Protein AF-0000000077098636 (afdb_homodimer)

pLDDT: mean 86.01, std 13.79, range [33.0, 98.62]

Structure (mmCIF, N/CA/C/O backbone):
data_AF-0000000077098636-model_v1
#
loop_
_entity.id
_entity.type
_entity.pdbx_description
1 polymer 'Putative sugar-binding domain protein'
#
loop_
_atom_site.group_PDB
_atom_site.id
_atom_site.type_symbol
_atom_site.label_atom_id
_atom_site.label_alt_id
_atom_site.label_comp_id
_atom_site.label_asym_id
_atom_site.label_entity_id
_atom_site.label_seq_id
_atom_site.pdbx_PDB_ins_code
_atom_site.Cartn_x
_atom_site.Cartn_y
_atom_site.Cartn_z
_atom_site.occupancy
_atom_site.B_iso_or_equiv
_atom_site.auth_seq_id
_atom_site.auth_comp_id
_atom_site.auth_asym_id
_atom_site.auth_atom_id
_atom_site.pdbx_PDB_model_num
ATOM 1 N N . MET A 1 1 ? -53.781 -32.562 -0.027 1 33 1 MET A N 1
ATOM 2 C CA . MET A 1 1 ? -52.469 -32.781 -0.666 1 33 1 MET A CA 1
ATOM 3 C C . MET A 1 1 ? -51.875 -31.484 -1.127 1 33 1 MET A C 1
ATOM 5 O O . MET A 1 1 ? -50.625 -31.359 -1.215 1 33 1 MET A O 1
ATOM 9 N N . ARG A 1 2 ? -52.625 -30.547 -1.492 1 49.47 2 ARG A N 1
ATOM 10 C CA . ARG A 1 2 ? -52.188 -29.25 -1.996 1 49.47 2 ARG A CA 1
ATOM 11 C C . ARG A 1 2 ? -51.562 -28.406 -0.888 1 49.47 2 ARG A C 1
ATOM 13 O O . ARG A 1 2 ? -50.562 -27.734 -1.111 1 49.47 2 ARG A O 1
ATOM 20 N N . LYS A 1 3 ? -52.094 -28.328 0.234 1 55.88 3 LYS A N 1
ATOM 21 C CA . LYS A 1 3 ? -51.719 -27.516 1.377 1 55.88 3 LYS A CA 1
ATOM 22 C C . LYS A 1 3 ? -50.344 -27.922 1.917 1 55.88 3 LYS A C 1
ATOM 24 O O . LYS A 1 3 ? -49.594 -27.094 2.451 1 55.88 3 LYS A O 1
ATOM 29 N N . ILE A 1 4 ? -50.062 -29.047 1.799 1 52.84 4 ILE A N 1
ATOM 30 C CA . ILE A 1 4 ? -48.781 -29.578 2.322 1 52.84 4 ILE A CA 1
ATOM 31 C C . ILE A 1 4 ? -47.625 -29.141 1.418 1 52.84 4 ILE A C 1
ATOM 33 O O . ILE A 1 4 ? -46.562 -28.766 1.901 1 52.84 4 ILE A O 1
ATOM 37 N N . ILE A 1 5 ? -47.844 -29.016 0.074 1 58.84 5 ILE A N 1
ATOM 38 C CA . ILE A 1 5 ? -46.812 -28.688 -0.911 1 58.84 5 ILE A CA 1
ATOM 39 C C . ILE A 1 5 ? -46.531 -27.188 -0.883 1 58.84 5 ILE A C 1
ATOM 41 O O . ILE A 1 5 ? -45.5 -26.734 -1.38 1 58.84 5 ILE A O 1
ATOM 45 N N . ASP A 1 6 ? -47.406 -26.422 -0.145 1 64.5 6 ASP A N 1
ATOM 46 C CA . ASP A 1 6 ? -47.281 -24.969 -0.106 1 64.5 6 ASP A CA 1
ATOM 47 C C . ASP A 1 6 ? -46.75 -24.5 1.246 1 64.5 6 ASP A C 1
ATOM 49 O O . ASP A 1 6 ? -46.625 -23.297 1.486 1 64.5 6 ASP A O 1
ATOM 53 N N . ASP A 1 7 ? -46.531 -25.438 2.061 1 67.94 7 ASP A N 1
ATOM 54 C CA . ASP A 1 7 ? -45.938 -25.094 3.361 1 67.94 7 ASP A CA 1
ATOM 55 C C . ASP A 1 7 ? -44.469 -24.812 3.244 1 67.94 7 ASP A C 1
ATOM 57 O O . ASP A 1 7 ? -43.656 -25.703 2.951 1 67.94 7 ASP A O 1
ATOM 61 N N . GLU A 1 8 ? -44.094 -23.578 3.523 1 72.5 8 GLU A N 1
ATOM 62 C CA . GLU A 1 8 ? -42.75 -23.109 3.336 1 72.5 8 GLU A CA 1
ATOM 63 C C . GLU A 1 8 ? -41.75 -23.891 4.215 1 72.5 8 GLU A C 1
ATOM 65 O O . GLU A 1 8 ? -40.625 -24.172 3.797 1 72.5 8 GLU A O 1
ATOM 70 N N . ARG A 1 9 ? -42.219 -24.281 5.344 1 74 9 ARG A N 1
ATOM 71 C CA . ARG A 1 9 ? -41.375 -25.047 6.25 1 74 9 ARG A CA 1
ATOM 72 C C . ARG A 1 9 ? -41.094 -26.438 5.695 1 74 9 ARG A C 1
ATOM 74 O O . ARG A 1 9 ? -39.969 -26.938 5.777 1 74 9 ARG A O 1
ATOM 81 N N . LEU A 1 10 ? -42.125 -27.078 5.184 1 77.75 10 LEU A N 1
ATOM 82 C CA . LEU A 1 10 ? -41.969 -28.406 4.629 1 77.75 10 LEU A CA 1
ATOM 83 C C . LEU A 1 10 ? -41.125 -28.375 3.35 1 77.75 10 LEU A C 1
ATOM 85 O O . LEU A 1 10 ? -40.312 -29.266 3.117 1 77.75 10 LEU A O 1
ATOM 89 N N . ILE A 1 11 ? -41.312 -27.344 2.582 1 79.44 11 ILE A N 1
ATOM 90 C CA . ILE A 1 11 ? -40.5 -27.141 1.38 1 79.44 11 ILE A CA 1
ATOM 91 C C . ILE A 1 11 ? -39.031 -26.984 1.76 1 79.44 11 ILE A C 1
ATOM 93 O O . ILE A 1 11 ? -38.156 -27.578 1.129 1 79.44 11 ILE A O 1
ATOM 97 N N . TYR A 1 12 ? -38.812 -26.297 2.783 1 76.38 12 TYR A N 1
ATOM 98 C CA . TYR A 1 12 ? -37.438 -26.125 3.266 1 76.38 12 TYR A CA 1
ATOM 99 C C . TYR A 1 12 ? -36.844 -27.453 3.734 1 76.38 12 TYR A C 1
ATOM 101 O O . TYR A 1 12 ? -35.688 -27.766 3.438 1 76.38 12 TYR A O 1
ATOM 109 N N . GLN A 1 13 ? -37.625 -28.156 4.426 1 77.94 13 GLN A N 1
ATOM 110 C CA . GLN A 1 13 ? -37.156 -29.453 4.926 1 77.94 13 GLN A CA 1
ATOM 111 C C . GLN A 1 13 ? -36.875 -30.422 3.777 1 77.94 13 GLN A C 1
ATOM 113 O O . GLN A 1 13 ? -35.844 -31.094 3.779 1 77.94 13 GLN A O 1
ATOM 118 N N . CYS A 1 14 ? -37.719 -30.469 2.838 1 78.38 14 CYS A N 1
ATOM 119 C CA . CYS A 1 14 ? -37.531 -31.297 1.651 1 78.38 14 CYS A CA 1
ATOM 120 C C . CYS A 1 14 ? -36.25 -30.875 0.904 1 78.38 14 CYS A C 1
ATOM 122 O O . CYS A 1 14 ? -35.469 -31.734 0.522 1 78.38 14 CYS A O 1
ATOM 124 N N . CYS A 1 15 ? -36.125 -29.578 0.765 1 76.12 15 CYS A N 1
ATOM 125 C CA . CYS A 1 15 ? -34.969 -29.047 0.064 1 76.12 15 CYS A CA 1
ATOM 126 C C . CYS A 1 15 ? -33.688 -29.328 0.849 1 76.12 15 CYS A C 1
ATOM 128 O O . CYS A 1 15 ? -32.656 -29.703 0.271 1 76.12 15 CYS A O 1
ATOM 130 N N . SER A 1 16 ? -33.75 -29.25 2.084 1 74.31 16 SER A N 1
ATOM 131 C CA . SER A 1 16 ? -32.594 -29.547 2.945 1 74.31 16 SER A CA 1
ATOM 132 C C . SER A 1 16 ? -32.219 -31.016 2.881 1 74.31 16 SER A C 1
ATOM 134 O O . SER A 1 16 ? -31.062 -31.359 2.727 1 74.31 16 SER A O 1
ATOM 136 N N . LEU A 1 17 ? -33.156 -31.891 2.879 1 77.06 17 LEU A N 1
ATOM 137 C CA . LEU A 1 17 ? -32.938 -33.344 2.822 1 77.06 17 LEU A CA 1
ATOM 138 C C . LEU A 1 17 ? -32.375 -33.75 1.459 1 77.06 17 LEU A C 1
ATOM 140 O O . LEU A 1 17 ? -31.453 -34.562 1.372 1 77.06 17 LEU A O 1
ATOM 144 N N . TYR A 1 18 ? -32.906 -33.094 0.456 1 76 18 TYR A N 1
ATOM 145 C CA . TYR A 1 18 ? -32.469 -33.438 -0.907 1 76 18 TYR A CA 1
ATOM 146 C C . TYR A 1 18 ? -31.109 -32.844 -1.212 1 76 18 TYR A C 1
ATOM 148 O O . TYR A 1 18 ? -30.203 -33.531 -1.665 1 76 18 TYR A O 1
ATOM 156 N N . TYR A 1 19 ? -31 -31.562 -0.821 1 69.44 19 TYR A N 1
ATOM 157 C CA . TYR A 1 19 ? -29.812 -30.844 -1.286 1 69.44 19 TYR A CA 1
ATOM 158 C C . TYR A 1 19 ? -28.703 -30.906 -0.245 1 69.44 19 TYR A C 1
ATOM 160 O O . TYR A 1 19 ? -27.516 -30.938 -0.592 1 69.44 19 TYR A O 1
ATOM 168 N N . GLU A 1 20 ? -29.047 -31.062 1.007 1 66.94 20 GLU A N 1
ATOM 169 C CA . GLU A 1 20 ? -28.047 -31.047 2.07 1 66.94 20 GLU A CA 1
ATOM 170 C C . GLU A 1 20 ? -27.719 -32.469 2.547 1 66.94 20 GLU A C 1
ATOM 172 O O . GLU A 1 20 ? -26.562 -32.781 2.795 1 66.94 20 GLU A O 1
ATOM 177 N N . GLU A 1 21 ? -28.734 -33.281 2.543 1 68.94 21 GLU A N 1
ATOM 178 C CA . GLU A 1 21 ? -28.547 -34.625 3.076 1 68.94 21 GLU A CA 1
ATOM 179 C C . GLU A 1 21 ? -28.469 -35.656 1.956 1 68.94 21 GLU A C 1
ATOM 181 O O . GLU A 1 21 ? -28.344 -36.844 2.217 1 68.94 21 GLU A O 1
ATOM 186 N N . HIS A 1 22 ? -28.609 -35.156 0.642 1 68.62 22 HIS A N 1
ATOM 187 C CA . HIS A 1 22 ? -28.469 -35.969 -0.577 1 68.62 22 HIS A CA 1
ATOM 188 C C . HIS A 1 22 ? -29.359 -37.188 -0.524 1 68.62 22 HIS A C 1
ATOM 190 O O . HIS A 1 22 ? -28.984 -38.25 -1.032 1 68.62 22 HIS A O 1
ATOM 196 N N . MET A 1 23 ? -30.484 -37 0.024 1 76.94 23 MET A N 1
ATOM 197 C CA . MET A 1 23 ? -31.484 -38.062 0.01 1 76.94 23 MET A CA 1
ATOM 198 C C . MET A 1 23 ? -32.25 -38.094 -1.303 1 76.94 23 MET A C 1
ATOM 200 O O . MET A 1 23 ? -32.562 -37.031 -1.851 1 76.94 23 MET A O 1
ATOM 204 N N . GLY A 1 24 ? -32.375 -39.188 -1.847 1 79.44 24 GLY A N 1
ATOM 205 C CA . GLY A 1 24 ? -33.219 -39.312 -3.041 1 79.44 24 GLY A CA 1
ATOM 206 C C . GLY A 1 24 ? -34.656 -38.938 -2.805 1 79.44 24 GLY A C 1
ATOM 207 O O . GLY A 1 24 ? -35.125 -38.906 -1.662 1 79.44 24 GLY A O 1
ATOM 208 N N . GLN A 1 25 ? -35.312 -38.594 -3.871 1 83 25 GLN A N 1
ATOM 209 C CA . GLN A 1 25 ? -36.688 -38.156 -3.77 1 83 25 GLN A CA 1
ATOM 210 C C . GLN A 1 25 ? -37.562 -39.219 -3.145 1 83 25 GLN A C 1
ATOM 212 O O . GLN A 1 25 ? -38.469 -38.938 -2.354 1 83 25 GLN A O 1
ATOM 217 N N . SER A 1 26 ? -37.219 -40.438 -3.475 1 84 26 SER A N 1
ATOM 218 C CA . SER A 1 26 ? -37.969 -41.562 -2.932 1 84 26 SER A CA 1
ATOM 219 C C . SER A 1 26 ? -37.75 -41.719 -1.43 1 84 26 SER A C 1
ATOM 221 O O . SER A 1 26 ? -38.688 -42 -0.681 1 84 26 SER A O 1
ATOM 223 N N . GLN A 1 27 ? -36.594 -41.5 -1.018 1 84.81 27 GLN A N 1
ATOM 224 C CA . GLN A 1 27 ? -36.25 -41.594 0.398 1 84.81 27 GLN A CA 1
ATOM 225 C C . GLN A 1 27 ? -36.875 -40.438 1.189 1 84.81 27 GLN A C 1
ATOM 227 O O . GLN A 1 27 ? -37.375 -40.656 2.301 1 84.81 27 GLN A O 1
ATOM 232 N N . ILE A 1 28 ? -36.812 -39.344 0.608 1 88.69 28 ILE A N 1
ATOM 233 C CA . ILE A 1 28 ? -37.438 -38.156 1.227 1 88.69 28 ILE A CA 1
ATOM 234 C C . ILE A 1 28 ? -38.938 -38.375 1.385 1 88.69 28 ILE A C 1
ATOM 236 O O . ILE A 1 28 ? -39.5 -38.031 2.426 1 88.69 28 ILE A O 1
ATOM 240 N N . ALA A 1 29 ? -39.531 -38.875 0.394 1 87.88 29 ALA A N 1
ATOM 241 C CA . ALA A 1 29 ? -40.938 -39.188 0.422 1 87.88 29 ALA A CA 1
ATOM 242 C C . ALA A 1 29 ? -41.281 -40.062 1.604 1 87.88 29 ALA A C 1
ATOM 244 O O . ALA A 1 29 ? -42.25 -39.812 2.336 1 87.88 29 ALA A O 1
ATOM 245 N N . LYS A 1 30 ? -40.469 -41.125 1.78 1 86.19 30 LYS A N 1
ATOM 246 C CA . LYS A 1 30 ? -40.656 -42.062 2.885 1 86.19 30 LYS A CA 1
ATOM 247 C C . LYS A 1 30 ? -40.438 -41.375 4.23 1 86.19 30 LYS A C 1
ATOM 249 O O . LYS A 1 30 ? -41.219 -41.562 5.172 1 86.19 30 LYS A O 1
ATOM 254 N N . HIS A 1 31 ? -39.406 -40.594 4.27 1 84.88 31 HIS A N 1
ATOM 255 C CA . HIS A 1 31 ? -38.938 -39.938 5.5 1 84.88 31 HIS A CA 1
ATOM 256 C C . HIS A 1 31 ? -39.969 -38.906 5.984 1 84.88 31 HIS A C 1
ATOM 258 O O . HIS A 1 31 ? -40.219 -38.781 7.191 1 84.88 31 HIS A O 1
ATOM 264 N N . LEU A 1 32 ? -40.531 -38.281 5.07 1 83.31 32 LEU A N 1
ATOM 265 C CA . LEU A 1 32 ? -41.469 -37.188 5.414 1 83.31 32 LEU A CA 1
ATOM 266 C C . LEU A 1 32 ? -42.906 -37.656 5.324 1 83.31 32 LEU A C 1
ATOM 268 O O . LEU A 1 32 ? -43.812 -36.906 5.699 1 83.31 32 LEU A O 1
ATOM 272 N N . GLY A 1 33 ? -43.094 -38.906 4.762 1 87.12 33 GLY A N 1
ATOM 273 C CA . GLY A 1 33 ? -44.406 -39.5 4.656 1 87.12 33 GLY A CA 1
ATOM 274 C C . GLY A 1 33 ? -45.281 -38.844 3.588 1 87.12 33 GLY A C 1
ATOM 275 O O . GLY A 1 33 ? -46.469 -38.656 3.773 1 87.12 33 GLY A O 1
ATOM 276 N N . ILE A 1 34 ? -44.656 -38.375 2.617 1 84.94 34 ILE A N 1
ATOM 277 C CA . ILE A 1 34 ? -45.375 -37.75 1.505 1 84.94 34 ILE A CA 1
ATOM 278 C C . ILE A 1 34 ? -45.031 -38.469 0.207 1 84.94 34 ILE A C 1
ATOM 280 O O . ILE A 1 34 ? -44.156 -39.344 0.18 1 84.94 34 ILE A O 1
ATOM 284 N N . SER A 1 35 ? -45.812 -38.25 -0.837 1 82.56 35 SER A N 1
ATOM 285 C CA . SER A 1 35 ? -45.594 -38.906 -2.117 1 82.56 35 SER A CA 1
ATOM 286 C C . SER A 1 35 ? -44.344 -38.344 -2.809 1 82.56 35 SER A C 1
ATOM 288 O O . SER A 1 35 ? -43.938 -37.219 -2.557 1 82.56 35 SER A O 1
ATOM 290 N N . LYS A 1 36 ? -43.719 -39.219 -3.699 1 83.94 36 LYS A N 1
ATOM 291 C CA . LYS A 1 36 ? -42.594 -38.781 -4.5 1 83.94 36 LYS A CA 1
ATOM 292 C C . LYS A 1 36 ? -42.938 -37.594 -5.379 1 83.94 36 LYS A C 1
ATOM 294 O O . LYS A 1 36 ? -42.125 -36.688 -5.562 1 83.94 36 LYS A O 1
ATOM 299 N N . SER A 1 37 ? -44.125 -37.594 -5.82 1 84.56 37 SER A N 1
ATOM 300 C CA . SER A 1 37 ? -44.562 -36.5 -6.652 1 84.56 37 SER A CA 1
ATOM 301 C C . SER A 1 37 ? -44.656 -35.188 -5.855 1 84.56 37 SER A C 1
ATOM 303 O O . SER A 1 37 ? -44.312 -34.125 -6.359 1 84.56 37 SER A O 1
ATOM 305 N N . SER A 1 38 ? -45.062 -35.281 -4.672 1 83.06 38 SER A N 1
ATOM 306 C CA . SER A 1 38 ? -45.125 -34.094 -3.807 1 83.06 38 SER A CA 1
ATOM 307 C C . SER A 1 38 ? -43.719 -33.562 -3.49 1 83.06 38 SER A C 1
ATOM 309 O O . SER A 1 38 ? -43.5 -32.375 -3.451 1 83.06 38 SER A O 1
ATOM 311 N N . VAL A 1 39 ? -42.75 -34.562 -3.246 1 84.75 39 VAL A N 1
ATOM 312 C CA . VAL A 1 39 ? -41.375 -34.156 -3.016 1 84.75 39 VAL A CA 1
ATOM 313 C C . VAL A 1 39 ? -40.844 -33.406 -4.234 1 84.75 39 VAL A C 1
ATOM 315 O O . VAL A 1 39 ? -40.25 -32.344 -4.102 1 84.75 39 VAL A O 1
ATOM 318 N N . SER A 1 40 ? -41.156 -33.969 -5.391 1 82.19 40 SER A N 1
ATOM 319 C CA . SER A 1 40 ? -40.688 -33.344 -6.629 1 82.19 40 SER A CA 1
ATOM 320 C C . SER A 1 40 ? -41.281 -31.953 -6.785 1 82.19 40 SER A C 1
ATOM 322 O O . SER A 1 40 ? -40.562 -31.016 -7.152 1 82.19 40 SER A O 1
ATOM 324 N N . ARG A 1 41 ? -42.406 -31.781 -6.477 1 79.94 41 ARG A N 1
ATOM 325 C CA . ARG A 1 41 ? -43.062 -30.484 -6.586 1 79.94 41 ARG A CA 1
ATOM 326 C C . ARG A 1 41 ? -42.531 -29.5 -5.559 1 79.94 41 ARG A C 1
ATOM 328 O O . ARG A 1 41 ? -42.344 -28.312 -5.852 1 79.94 41 ARG A O 1
ATOM 335 N N . MET A 1 42 ? -42.281 -29.953 -4.398 1 79.5 42 MET A N 1
ATOM 336 C CA . MET A 1 42 ? -41.75 -29.078 -3.354 1 79.5 42 MET A CA 1
ATOM 337 C C . MET A 1 42 ? -40.312 -28.625 -3.688 1 79.5 42 MET A C 1
ATOM 339 O O . MET A 1 42 ? -39.938 -27.484 -3.43 1 79.5 42 MET A O 1
ATOM 343 N N . LEU A 1 43 ? -39.531 -29.625 -4.281 1 78.81 43 LEU A N 1
ATOM 344 C CA . LEU A 1 43 ? -38.188 -29.25 -4.734 1 78.81 43 LEU A CA 1
ATOM 345 C C . LEU A 1 43 ? -38.281 -28.203 -5.848 1 78.81 43 LEU A C 1
ATOM 347 O O . LEU A 1 43 ? -37.5 -27.25 -5.867 1 78.81 43 LEU A O 1
ATOM 351 N N . GLN A 1 44 ? -39.25 -28.375 -6.676 1 75.56 44 GLN A N 1
ATOM 352 C CA . GLN A 1 44 ? -39.5 -27.391 -7.738 1 75.56 44 GLN A CA 1
ATOM 353 C C . GLN A 1 44 ? -39.969 -26.062 -7.164 1 75.56 44 GLN A C 1
ATOM 355 O O . GLN A 1 44 ? -39.469 -25 -7.566 1 75.56 44 GLN A O 1
ATOM 360 N N . THR A 1 45 ? -40.844 -26.125 -6.281 1 76.38 45 THR A N 1
ATOM 361 C CA . THR A 1 45 ? -41.312 -24.906 -5.641 1 76.38 45 THR A CA 1
ATOM 362 C C . THR A 1 45 ? -40.219 -24.234 -4.836 1 76.38 45 THR A C 1
ATOM 364 O O . THR A 1 45 ? -40.125 -23 -4.82 1 76.38 45 THR A O 1
ATOM 367 N N . GLY A 1 46 ? -39.469 -25.016 -4.094 1 73.62 46 GLY A N 1
ATOM 368 C CA . GLY A 1 46 ? -38.344 -24.469 -3.375 1 73.62 46 GLY A CA 1
ATOM 369 C C . GLY A 1 46 ? -37.375 -23.703 -4.266 1 73.62 46 GLY A C 1
ATOM 370 O O . GLY A 1 46 ? -36.844 -22.656 -3.867 1 73.62 46 GLY A O 1
ATOM 371 N N . ARG A 1 47 ? -37.25 -24.25 -5.504 1 68.69 47 ARG A N 1
ATOM 372 C CA . ARG A 1 47 ? -36.438 -23.562 -6.496 1 68.69 47 ARG A CA 1
ATOM 373 C C . ARG A 1 47 ? -37.125 -22.266 -6.953 1 68.69 47 ARG A C 1
ATOM 375 O O . ARG A 1 47 ? -36.469 -21.234 -7.086 1 68.69 47 ARG A O 1
ATOM 382 N N . GLU A 1 48 ? -38.344 -22.359 -7.105 1 68.12 48 GLU A N 1
ATOM 383 C CA . GLU A 1 48 ? -39.094 -21.219 -7.605 1 68.12 48 GLU A CA 1
ATOM 384 C C . GLU A 1 48 ? -39.219 -20.125 -6.559 1 68.12 48 GLU A C 1
ATOM 386 O O . GLU A 1 48 ? -39.156 -18.938 -6.895 1 68.12 48 GLU A O 1
ATOM 391 N N . LEU A 1 49 ? -39.312 -20.5 -5.391 1 67.19 49 LEU A N 1
ATOM 392 C CA . LEU A 1 49 ? -39.438 -19.531 -4.316 1 67.19 49 LEU A CA 1
ATOM 393 C C . LEU A 1 49 ? -38.062 -19.062 -3.828 1 67.19 49 LEU A C 1
ATOM 395 O O . LEU A 1 49 ? -37.969 -18.297 -2.867 1 67.19 49 LEU A O 1
ATOM 399 N N . GLU A 1 50 ? -36.969 -19.484 -4.625 1 59.97 50 GLU A N 1
ATOM 400 C CA . GLU A 1 50 ? -35.562 -19.141 -4.348 1 59.97 50 GLU A CA 1
ATOM 401 C C . GLU A 1 50 ? -35.188 -19.531 -2.922 1 59.97 50 GLU A C 1
ATOM 403 O O . GLU A 1 50 ? -34.344 -18.875 -2.301 1 59.97 50 GLU A O 1
ATOM 408 N N . ILE A 1 51 ? -36.062 -20.391 -2.326 1 59.22 51 ILE A N 1
ATOM 409 C CA . ILE A 1 51 ? -35.719 -20.938 -1.014 1 59.22 51 ILE A CA 1
ATOM 410 C C . ILE A 1 51 ? -34.438 -21.75 -1.097 1 59.22 51 ILE A C 1
ATOM 412 O O . ILE A 1 51 ? -33.625 -21.734 -0.175 1 59.22 51 ILE A O 1
ATOM 416 N N . VAL A 1 52 ? -34.344 -22.609 -2.049 1 47.22 52 VAL A N 1
ATOM 417 C CA . VAL A 1 52 ? -33.156 -23.375 -2.334 1 47.22 52 VAL A CA 1
ATOM 418 C C . VAL A 1 52 ? -32.438 -22.781 -3.553 1 47.22 52 VAL A C 1
ATOM 420 O O . VAL A 1 52 ? -33.062 -22.5 -4.57 1 47.22 52 VAL A O 1
ATOM 423 N N . GLU A 1 53 ? -31.516 -22.047 -3.408 1 46.28 53 GLU A N 1
ATOM 424 C CA . GLU A 1 53 ? -30.594 -21.812 -4.516 1 46.28 53 GLU A CA 1
ATOM 425 C C . GLU A 1 53 ? -29.844 -23.094 -4.895 1 46.28 53 GLU A C 1
ATOM 427 O O . GLU A 1 53 ? -29.094 -23.641 -4.086 1 46.28 53 GLU A O 1
ATOM 432 N N . ILE A 1 54 ? -30.438 -23.891 -5.66 1 40.22 54 ILE A N 1
ATOM 433 C CA . ILE A 1 54 ? -29.75 -25.078 -6.168 1 40.22 54 ILE A CA 1
ATOM 434 C C . ILE A 1 54 ? -28.422 -24.672 -6.801 1 40.22 54 ILE A C 1
ATOM 436 O O . ILE A 1 54 ? -28.406 -23.953 -7.797 1 40.22 54 ILE A O 1
ATOM 440 N N . LYS A 1 55 ? -27.469 -24.391 -6.121 1 41.97 55 LYS A N 1
ATOM 441 C CA . LYS A 1 55 ? -26.156 -24.375 -6.777 1 41.97 55 LYS A CA 1
ATOM 442 C C . LYS A 1 55 ? -25.781 -25.766 -7.285 1 41.97 55 LYS A C 1
ATOM 444 O O . LYS A 1 55 ? -25.672 -26.719 -6.5 1 41.97 55 LYS A O 1
ATOM 449 N N . VAL A 1 56 ? -26.375 -26.312 -8.367 1 39.03 56 VAL A N 1
ATOM 450 C CA . VAL A 1 56 ? -25.906 -27.5 -9.078 1 39.03 56 VAL A CA 1
ATOM 451 C C . VAL A 1 56 ? -24.406 -27.656 -8.867 1 39.03 56 VAL A C 1
ATOM 453 O O . VAL A 1 56 ? -23.609 -27.047 -9.586 1 39.03 56 VAL A O 1
ATOM 456 N N . ARG A 1 57 ? -23.906 -27.344 -7.91 1 41.88 57 ARG A N 1
ATOM 457 C CA . ARG A 1 57 ? -22.469 -27.406 -7.621 1 41.88 57 ARG A CA 1
ATOM 458 C C . ARG A 1 57 ? -21.938 -28.812 -7.859 1 41.88 57 ARG A C 1
ATOM 460 O O . ARG A 1 57 ? -20.812 -28.984 -8.328 1 41.88 57 ARG A O 1
ATOM 467 N N . HIS A 1 58 ? -22.672 -29.938 -7.402 1 42.12 58 HIS A N 1
ATOM 468 C CA . HIS A 1 58 ? -22.094 -31.266 -7.191 1 42.12 58 HIS A CA 1
ATOM 469 C C . HIS A 1 58 ? -21.891 -32 -8.516 1 42.12 58 HIS A C 1
ATOM 471 O O . HIS A 1 58 ? -20.938 -32.75 -8.664 1 42.12 58 HIS A O 1
ATOM 477 N N . LEU A 1 59 ? -22.891 -31.969 -9.336 1 42.25 59 LEU A N 1
ATOM 478 C CA . LEU A 1 59 ? -22.688 -32.781 -10.523 1 42.25 59 LEU A CA 1
ATOM 479 C C . LEU A 1 59 ? -21.469 -32.312 -11.312 1 42.25 59 LEU A C 1
ATOM 481 O O . LEU A 1 59 ? -20.719 -33.156 -11.859 1 42.25 59 LEU A O 1
ATOM 485 N N . ALA A 1 60 ? -21.266 -31.062 -11.5 1 44.41 60 ALA A N 1
ATOM 486 C CA . ALA A 1 60 ? -20.141 -30.469 -12.219 1 44.41 60 ALA A CA 1
ATOM 487 C C . ALA A 1 60 ? -18.812 -30.766 -11.523 1 44.41 60 ALA A C 1
ATOM 489 O O . ALA A 1 60 ? -17.797 -30.953 -12.188 1 44.41 60 ALA A O 1
ATOM 490 N N . GLN A 1 61 ? -18.891 -30.828 -10.172 1 50.59 61 GLN A N 1
ATOM 491 C CA . GLN A 1 61 ? -17.688 -31.219 -9.461 1 50.59 61 GLN A CA 1
ATOM 492 C C . GLN A 1 61 ? -17.234 -32.625 -9.852 1 50.59 61 GLN A C 1
ATOM 494 O O . GLN A 1 61 ? -16.031 -32.875 -9.922 1 50.59 61 GLN A O 1
ATOM 499 N N . TYR A 1 62 ? -18.297 -33.469 -10.109 1 52.34 62 TYR A N 1
ATOM 500 C CA . TYR A 1 62 ? -18 -34.844 -10.484 1 52.34 62 TYR A CA 1
ATOM 501 C C . TYR A 1 62 ? -17.531 -34.906 -11.93 1 52.34 62 TYR A C 1
ATOM 503 O O . TYR A 1 62 ? -16.766 -35.812 -12.297 1 52.34 62 TYR A O 1
ATOM 511 N N . MET A 1 63 ? -17.922 -33.906 -12.625 1 62.78 63 MET A N 1
ATOM 512 C CA . MET A 1 63 ? -17.688 -34 -14.062 1 62.78 63 MET A CA 1
ATOM 513 C C . MET A 1 63 ? -16.188 -33.938 -14.383 1 62.78 63 MET A C 1
ATOM 515 O O . MET A 1 63 ? -15.734 -34.531 -15.344 1 62.78 63 MET A O 1
ATOM 519 N N . TYR A 1 64 ? -15.438 -33.406 -13.344 1 82.12 64 TYR A N 1
ATOM 520 C CA . TYR A 1 64 ? -14.055 -33.281 -13.773 1 82.12 64 TYR A CA 1
ATOM 521 C C . TYR A 1 64 ? -13.109 -34 -12.828 1 82.12 64 TYR A C 1
ATOM 523 O O . TYR A 1 64 ? -11.906 -33.75 -12.812 1 82.12 64 TYR A O 1
ATOM 531 N N . GLU A 1 65 ? -13.719 -34.875 -12 1 86.12 65 GLU A N 1
ATOM 532 C CA . GLU A 1 65 ? -12.906 -35.625 -11.055 1 86.12 65 GLU A CA 1
ATOM 533 C C . GLU A 1 65 ? -11.859 -36.469 -11.773 1 86.12 65 GLU A C 1
ATOM 535 O O . GLU A 1 65 ? -10.711 -36.562 -11.328 1 86.12 65 GLU A O 1
ATOM 540 N N . ASP A 1 66 ? -12.32 -37.031 -12.82 1 87.06 66 ASP A N 1
ATOM 541 C CA . ASP A 1 66 ? -11.398 -37.875 -13.586 1 87.06 66 ASP A CA 1
ATOM 542 C C . ASP A 1 66 ? -10.258 -37.031 -14.172 1 87.06 66 ASP A C 1
ATOM 544 O O . ASP A 1 66 ? -9.094 -37.438 -14.125 1 87.06 66 ASP A O 1
ATOM 548 N N . LEU A 1 67 ? -10.68 -35.938 -14.688 1 91.12 67 LEU A N 1
ATOM 549 C CA . LEU A 1 67 ? -9.688 -35 -15.258 1 91.12 67 LEU A CA 1
ATOM 550 C C . LEU A 1 67 ? -8.703 -34.562 -14.188 1 91.12 67 LEU A C 1
ATOM 552 O O . LEU A 1 67 ? -7.492 -34.531 -14.43 1 91.12 67 LEU A O 1
ATOM 556 N N . GLU A 1 68 ? -9.164 -34.219 -13.039 1 95.38 68 GLU A N 1
ATOM 557 C CA . GLU A 1 68 ? -8.336 -33.812 -11.914 1 95.38 68 GLU A CA 1
ATOM 558 C C . GLU A 1 68 ? -7.371 -34.906 -11.492 1 95.38 68 GLU A C 1
ATOM 560 O O . GLU A 1 68 ? -6.176 -34.656 -11.312 1 95.38 68 GLU A O 1
ATOM 565 N N . GLU A 1 69 ? -7.887 -36.125 -11.414 1 94.25 69 GLU A N 1
ATOM 566 C CA . GLU A 1 69 ? -7.066 -37.25 -10.977 1 94.25 69 GLU A CA 1
ATOM 567 C C . GLU A 1 69 ? -5.984 -37.562 -12.008 1 94.25 69 GLU A C 1
ATOM 569 O O . GLU A 1 69 ? -4.855 -37.906 -11.641 1 94.25 69 GLU A O 1
ATOM 574 N N . GLU A 1 70 ? -6.328 -37.5 -13.242 1 94.5 70 GLU A N 1
ATOM 575 C CA . GLU A 1 70 ? -5.355 -37.75 -14.297 1 94.5 70 GLU A CA 1
ATOM 576 C C . GLU A 1 70 ? -4.211 -36.75 -14.258 1 94.5 70 GLU A C 1
ATOM 578 O O . GLU A 1 70 ? -3.045 -37.125 -14.414 1 94.5 70 GLU A O 1
ATOM 583 N N . LEU A 1 71 ? -4.547 -35.562 -14.047 1 96.75 71 LEU A N 1
ATOM 584 C CA . LEU A 1 71 ? -3.531 -34.5 -13.992 1 96.75 71 LEU A CA 1
ATOM 585 C C . LEU A 1 71 ? -2.65 -34.656 -12.758 1 96.75 71 LEU A C 1
ATOM 587 O O . LEU A 1 71 ? -1.437 -34.469 -12.828 1 96.75 71 LEU A O 1
ATOM 591 N N . LYS A 1 72 ? -3.242 -35 -11.602 1 97.25 72 LYS A N 1
ATOM 592 C CA . LYS A 1 72 ? -2.479 -35.25 -10.375 1 97.25 72 LYS A CA 1
ATOM 593 C C . LYS A 1 72 ? -1.431 -36.344 -10.594 1 97.25 72 LYS A C 1
ATOM 595 O O . LYS A 1 72 ? -0.269 -36.156 -10.211 1 97.25 72 LYS A O 1
ATOM 600 N N . LYS A 1 73 ? -1.872 -37.344 -11.266 1 96.25 73 LYS A N 1
ATOM 601 C CA . LYS A 1 73 ? -0.989 -38.469 -11.5 1 96.25 73 LYS A CA 1
ATOM 602 C C . LYS A 1 73 ? 0.088 -38.125 -12.523 1 96.25 73 LYS A C 1
ATOM 604 O O . LYS A 1 73 ? 1.271 -38.406 -12.305 1 96.25 73 LYS A O 1
ATOM 609 N N . LYS A 1 74 ? -0.337 -37.531 -13.539 1 96.31 74 LYS A N 1
ATOM 610 C CA . LYS A 1 74 ? 0.574 -37.219 -14.641 1 96.31 74 LYS A CA 1
ATOM 611 C C . LYS A 1 74 ? 1.704 -36.312 -14.188 1 96.31 74 LYS A C 1
ATOM 613 O O . LYS A 1 74 ? 2.859 -36.5 -14.57 1 96.31 74 LYS A O 1
ATOM 618 N N . TYR A 1 75 ? 1.389 -35.344 -13.391 1 97.31 75 TYR A N 1
ATOM 619 C CA . TYR A 1 75 ? 2.355 -34.281 -13.047 1 97.31 75 TYR A CA 1
ATOM 620 C C . TYR A 1 75 ? 2.783 -34.406 -11.594 1 97.31 75 TYR A C 1
ATOM 622 O O . TYR A 1 75 ? 3.521 -33.562 -11.086 1 97.31 75 TYR A O 1
ATOM 630 N N . HIS A 1 76 ? 2.297 -35.438 -10.875 1 97.5 76 HIS A N 1
ATOM 631 C CA . HIS A 1 76 ? 2.641 -35.688 -9.477 1 97.5 76 HIS A CA 1
ATOM 632 C C . HIS A 1 76 ? 2.336 -34.469 -8.617 1 97.5 76 HIS A C 1
ATOM 634 O O . HIS A 1 76 ? 3.191 -34 -7.855 1 97.5 76 HIS A O 1
ATOM 640 N N . LEU A 1 77 ? 1.159 -34 -8.75 1 98.38 77 LEU A N 1
ATOM 641 C CA . LEU A 1 77 ? 0.7 -32.812 -8.039 1 98.38 77 LEU A CA 1
ATOM 642 C C . LEU A 1 77 ? -0.006 -33.219 -6.742 1 98.38 77 LEU A C 1
ATOM 644 O O . LEU A 1 77 ? -0.578 -34.281 -6.645 1 98.38 77 LEU A O 1
ATOM 648 N N . LYS A 1 78 ? 0.011 -32.344 -5.789 1 98 78 LYS A N 1
ATOM 649 C CA . LYS A 1 78 ? -0.686 -32.562 -4.523 1 98 78 LYS A CA 1
ATOM 650 C C . LYS A 1 78 ? -2.199 -32.5 -4.715 1 98 78 LYS A C 1
ATOM 652 O O . LYS A 1 78 ? -2.938 -33.25 -4.082 1 98 78 LYS A O 1
ATOM 657 N N . ASP A 1 79 ? -2.582 -31.5 -5.57 1 97.94 79 ASP A N 1
ATOM 658 C CA . ASP A 1 79 ? -4.016 -31.359 -5.805 1 97.94 79 ASP A CA 1
ATOM 659 C C . ASP A 1 79 ? -4.285 -30.594 -7.102 1 97.94 79 ASP A C 1
ATOM 661 O O . ASP A 1 79 ? -3.43 -29.844 -7.574 1 97.94 79 ASP A O 1
ATOM 665 N N . VAL A 1 80 ? -5.441 -30.922 -7.656 1 97.44 80 VAL A N 1
ATOM 666 C CA . VAL A 1 80 ? -5.926 -30.234 -8.844 1 97.44 80 VAL A CA 1
ATOM 667 C C . VAL A 1 80 ? -7.43 -29.984 -8.719 1 97.44 80 VAL A C 1
ATOM 669 O O . VAL A 1 80 ? -8.188 -30.875 -8.359 1 97.44 80 VAL A O 1
ATOM 672 N N . VAL A 1 81 ? -7.793 -28.734 -8.945 1 95.69 81 VAL A N 1
ATOM 673 C CA . VAL A 1 81 ? -9.203 -28.359 -8.969 1 95.69 81 VAL A CA 1
ATOM 674 C C . VAL A 1 81 ? -9.547 -27.734 -10.32 1 95.69 81 VAL A C 1
ATOM 676 O O . VAL A 1 81 ? -8.883 -26.797 -10.766 1 95.69 81 VAL A O 1
ATOM 679 N N . VAL A 1 82 ? -10.555 -28.281 -10.93 1 94.38 82 VAL A N 1
ATOM 680 C CA . VAL A 1 82 ? -10.992 -27.766 -12.227 1 94.38 82 VAL A CA 1
ATOM 681 C C . VAL A 1 82 ? -12.344 -27.078 -12.078 1 94.38 82 VAL A C 1
ATOM 683 O O . VAL A 1 82 ? -13.305 -27.672 -11.602 1 94.38 82 VAL A O 1
ATOM 686 N N . ALA A 1 83 ? -12.305 -25.781 -12.398 1 91.31 83 ALA A N 1
ATOM 687 C CA . ALA A 1 83 ? -13.555 -25.016 -12.359 1 91.31 83 ALA A CA 1
ATOM 688 C C . ALA A 1 83 ? -14.414 -25.312 -13.586 1 91.31 83 ALA A C 1
ATOM 690 O O . ALA A 1 83 ? -13.898 -25.422 -14.703 1 91.31 83 ALA A O 1
ATOM 691 N N . GLU A 1 84 ? -15.656 -25.344 -13.328 1 80.56 84 GLU A N 1
ATOM 692 C CA . GLU A 1 84 ? -16.594 -25.625 -14.406 1 80.56 84 GLU A CA 1
ATOM 693 C C . GLU A 1 84 ? -16.719 -24.453 -15.367 1 80.56 84 GLU A C 1
ATOM 695 O O . GLU A 1 84 ? -16.578 -23.297 -14.961 1 80.56 84 GLU A O 1
ATOM 700 N N . SER A 1 85 ? -16.656 -24.797 -16.547 1 75.25 85 SER A N 1
ATOM 701 C CA . SER A 1 85 ? -16.938 -23.75 -17.531 1 75.25 85 SER A CA 1
ATOM 702 C C . SER A 1 85 ? -17.891 -24.25 -18.609 1 75.25 85 SER A C 1
ATOM 704 O O . SER A 1 85 ? -17.906 -25.438 -18.953 1 75.25 85 SER A O 1
ATOM 706 N N . SER A 1 86 ? -18.875 -23.375 -18.859 1 71.06 86 SER A N 1
ATOM 707 C CA . SER A 1 86 ? -19.766 -23.609 -20 1 71.06 86 SER A CA 1
ATOM 708 C C . SER A 1 86 ? -19.281 -22.828 -21.219 1 71.06 86 SER A C 1
ATOM 710 O O . SER A 1 86 ? -18.766 -21.719 -21.094 1 71.06 86 SER A O 1
ATOM 712 N N . PRO A 1 87 ? -19.422 -23.5 -22.375 1 69.12 87 PRO A N 1
ATOM 713 C CA . PRO A 1 87 ? -19.062 -22.75 -23.594 1 69.12 87 PRO A CA 1
ATOM 714 C C . PRO A 1 87 ? -19.812 -21.422 -23.703 1 69.12 87 PRO A C 1
ATOM 716 O O . PRO A 1 87 ? -19.359 -20.516 -24.406 1 69.12 87 PRO A O 1
ATOM 719 N N . LEU A 1 88 ? -20.891 -21.25 -23.016 1 74.44 88 LEU A N 1
ATOM 720 C CA . LEU A 1 88 ? -21.719 -20.047 -23.094 1 74.44 88 LEU A CA 1
ATOM 721 C C . LEU A 1 88 ? -21.281 -19 -22.094 1 74.44 88 LEU A C 1
ATOM 723 O O . LEU A 1 88 ? -21.734 -17.859 -22.125 1 74.44 88 LEU A O 1
ATOM 727 N N . ASP A 1 89 ? -20.359 -19.438 -21.297 1 79.81 89 ASP A N 1
ATOM 728 C CA . ASP A 1 89 ? -19.906 -18.5 -20.266 1 79.81 89 ASP A CA 1
ATOM 729 C C . ASP A 1 89 ? -19.109 -17.344 -20.875 1 79.81 89 ASP A C 1
ATOM 731 O O . ASP A 1 89 ? -18.281 -17.578 -21.766 1 79.81 89 ASP A O 1
ATOM 735 N N . SER A 1 90 ? -19.469 -16.172 -20.422 1 83.5 90 SER A N 1
ATOM 736 C CA . SER A 1 90 ? -18.594 -15.047 -20.75 1 83.5 90 SER A CA 1
ATOM 737 C C . SER A 1 90 ? -17.25 -15.172 -20.047 1 83.5 90 SER A C 1
ATOM 739 O O . SER A 1 90 ? -17.094 -15.992 -19.156 1 83.5 90 SER A O 1
ATOM 741 N N . LYS A 1 91 ? -16.328 -14.445 -20.531 1 82.5 91 LYS A N 1
ATOM 742 C CA . LYS A 1 91 ? -15.016 -14.422 -19.891 1 82.5 91 LYS A CA 1
ATOM 743 C C . LYS A 1 91 ? -15.133 -14.062 -18.406 1 82.5 91 LYS A C 1
ATOM 745 O O . LYS A 1 91 ? -14.484 -14.68 -17.562 1 82.5 91 LYS A O 1
ATOM 750 N N . THR A 1 92 ? -15.969 -13.133 -18.156 1 83.38 92 THR A N 1
ATOM 751 C CA . THR A 1 92 ? -16.172 -12.664 -16.781 1 83.38 92 THR A CA 1
ATOM 752 C C . THR A 1 92 ? -16.766 -13.766 -15.914 1 83.38 92 THR A C 1
ATOM 754 O O . THR A 1 92 ? -16.375 -13.945 -14.766 1 83.38 92 THR A O 1
ATOM 757 N N . GLU A 1 93 ? -17.625 -14.453 -16.484 1 82.38 93 GLU A N 1
ATOM 758 C CA . GLU A 1 93 ? -18.266 -15.539 -15.75 1 82.38 93 GLU A CA 1
ATOM 759 C C . GLU A 1 93 ? -17.281 -16.656 -15.461 1 82.38 93 GLU A C 1
ATOM 761 O O . GLU A 1 93 ? -17.281 -17.234 -14.367 1 82.38 93 GLU A O 1
ATOM 766 N N . ARG A 1 94 ? -16.5 -16.969 -16.375 1 84.38 94 ARG A N 1
ATOM 767 C CA . ARG A 1 94 ? -15.492 -18 -16.203 1 84.38 94 ARG A CA 1
ATOM 768 C C . ARG A 1 94 ? -14.516 -17.641 -15.086 1 84.38 94 ARG A C 1
ATOM 770 O O . ARG A 1 94 ? -14.188 -18.484 -14.242 1 84.38 94 ARG A O 1
ATOM 777 N N . ILE A 1 95 ? -14.125 -16.422 -15.094 1 86.69 95 ILE A N 1
ATOM 778 C CA . ILE A 1 95 ? -13.219 -15.93 -14.07 1 86.69 95 ILE A CA 1
ATOM 779 C C . ILE A 1 95 ? -13.891 -15.992 -12.703 1 86.69 95 ILE A C 1
ATOM 781 O O . ILE A 1 95 ? -13.266 -16.391 -11.719 1 86.69 95 ILE A O 1
ATOM 785 N N . SER A 1 96 ? -15.086 -15.625 -12.703 1 85.81 96 SER A N 1
ATOM 786 C CA . SER A 1 96 ? -15.828 -15.664 -11.445 1 85.81 96 SER A CA 1
ATOM 787 C C . SER A 1 96 ? -15.922 -17.078 -10.891 1 85.81 96 SER A C 1
ATOM 789 O O . SER A 1 96 ? -15.695 -17.297 -9.703 1 85.81 96 SER A O 1
ATOM 791 N N . LYS A 1 97 ? -16.219 -18 -11.734 1 85.31 97 LYS A N 1
ATOM 792 C CA . LYS A 1 97 ? -16.312 -19.406 -11.32 1 85.31 97 LYS A CA 1
ATOM 793 C C . LYS A 1 97 ? -14.969 -19.922 -10.828 1 85.31 97 LYS A C 1
ATOM 795 O O . LYS A 1 97 ? -14.906 -20.641 -9.836 1 85.31 97 LYS A O 1
ATOM 800 N N . LEU A 1 98 ? -14.016 -19.578 -11.555 1 90.19 98 LEU A N 1
ATOM 801 C CA . LEU A 1 98 ? -12.664 -19.969 -11.164 1 90.19 98 LEU A CA 1
ATOM 802 C C . LEU A 1 98 ? -12.328 -19.422 -9.781 1 90.19 98 LEU A C 1
ATOM 804 O O . LEU A 1 98 ? -11.82 -20.156 -8.93 1 90.19 98 LEU A O 1
ATOM 808 N N . ASN A 1 99 ? -12.617 -18.203 -9.531 1 89.69 99 ASN A N 1
ATOM 809 C CA . ASN A 1 99 ? -12.328 -17.562 -8.258 1 89.69 99 ASN A CA 1
ATOM 810 C C . ASN A 1 99 ? -13.148 -18.172 -7.125 1 89.69 99 ASN A C 1
ATOM 812 O O . ASN A 1 99 ? -12.672 -18.281 -5.996 1 89.69 99 ASN A O 1
ATOM 816 N N . GLU A 1 100 ? -14.297 -18.516 -7.438 1 87.19 100 GLU A N 1
ATOM 817 C CA . GLU A 1 100 ? -15.133 -19.156 -6.434 1 87.19 100 GLU A CA 1
ATOM 818 C C . GLU A 1 100 ? -14.547 -20.5 -6.012 1 87.19 100 GLU A C 1
ATOM 820 O O . GLU A 1 100 ? -14.516 -20.828 -4.824 1 87.19 100 GLU A O 1
ATOM 825 N N . ARG A 1 101 ? -14.094 -21.219 -6.965 1 89.62 101 ARG A N 1
ATOM 826 C CA . ARG A 1 101 ? -13.469 -22.5 -6.664 1 89.62 101 ARG A CA 1
ATOM 827 C C . ARG A 1 101 ? -12.188 -22.312 -5.863 1 89.62 101 ARG A C 1
ATOM 829 O O . ARG A 1 101 ? -11.898 -23.094 -4.953 1 89.62 101 ARG A O 1
ATOM 836 N N . ALA A 1 102 ? -11.469 -21.344 -6.242 1 92.75 102 ALA A N 1
ATOM 837 C CA . ALA A 1 102 ? -10.242 -21.031 -5.512 1 92.75 102 ALA A CA 1
ATOM 838 C C . ALA A 1 102 ? -10.547 -20.656 -4.062 1 92.75 102 ALA A C 1
ATOM 840 O O . ALA A 1 102 ? -9.867 -21.109 -3.143 1 92.75 102 ALA A O 1
ATOM 841 N N . ALA A 1 103 ? -11.562 -19.859 -3.875 1 90.69 103 ALA A N 1
ATOM 842 C CA . ALA A 1 103 ? -11.953 -19.438 -2.531 1 90.69 103 ALA A CA 1
ATOM 843 C C . ALA A 1 103 ? -12.375 -20.641 -1.688 1 90.69 103 ALA A C 1
ATOM 845 O O . ALA A 1 103 ? -12 -20.75 -0.519 1 90.69 103 ALA A O 1
ATOM 846 N N . ASP A 1 104 ? -13.133 -21.531 -2.303 1 89.19 104 ASP A N 1
ATOM 847 C CA . ASP A 1 104 ? -13.562 -22.75 -1.62 1 89.19 104 ASP A CA 1
ATOM 848 C C . ASP A 1 104 ? -12.352 -23.594 -1.194 1 89.19 104 ASP A C 1
ATOM 850 O O . ASP A 1 104 ? -12.32 -24.109 -0.079 1 89.19 104 ASP A O 1
ATOM 854 N N . TYR A 1 105 ? -11.5 -23.688 -2.068 1 93.06 105 TYR A N 1
ATOM 855 C CA . TYR A 1 105 ? -10.305 -24.484 -1.786 1 93.06 105 TYR A CA 1
ATOM 856 C C . TYR A 1 105 ? -9.508 -23.859 -0.639 1 93.06 105 TYR A C 1
ATOM 858 O O . TYR A 1 105 ? -9.055 -24.578 0.257 1 93.06 105 TYR A O 1
ATOM 866 N N . LEU A 1 106 ? -9.344 -22.578 -0.656 1 93.44 106 LEU A N 1
ATOM 867 C CA . LEU A 1 106 ? -8.57 -21.875 0.368 1 93.44 106 LEU A CA 1
ATOM 868 C C . LEU A 1 106 ? -9.242 -22 1.731 1 93.44 106 LEU A C 1
ATOM 870 O O . LEU A 1 106 ? -8.562 -22.094 2.758 1 93.44 106 LEU A O 1
ATOM 874 N N . ASN A 1 107 ? -10.555 -21.969 1.724 1 91 107 ASN A N 1
ATOM 875 C CA . ASN A 1 107 ? -11.281 -22.156 2.973 1 91 107 ASN A CA 1
ATOM 876 C C . ASN A 1 107 ? -10.906 -23.484 3.645 1 91 107 ASN A C 1
ATOM 878 O O . ASN A 1 107 ? -10.867 -23.562 4.875 1 91 107 ASN A O 1
ATOM 882 N N . ARG A 1 108 ? -10.633 -24.422 2.828 1 92.19 108 ARG A N 1
ATOM 883 C CA . ARG A 1 108 ? -10.305 -25.734 3.354 1 92.19 108 ARG A CA 1
ATOM 884 C C . ARG A 1 108 ? -8.812 -25.844 3.672 1 92.19 108 ARG A C 1
ATOM 886 O O . ARG A 1 108 ? -8.422 -26.578 4.582 1 92.19 108 ARG A O 1
ATOM 893 N N . LEU A 1 109 ? -8.039 -25.141 2.969 1 95 109 LEU A N 1
ATOM 894 C CA . LEU A 1 109 ? -6.59 -25.281 3.07 1 95 109 LEU A CA 1
ATOM 895 C C . LEU A 1 109 ? -6.043 -24.453 4.223 1 95 109 LEU A C 1
ATOM 897 O O . LEU A 1 109 ? -5.176 -24.906 4.969 1 95 109 LEU A O 1
ATOM 901 N N . LEU A 1 110 ? -6.523 -23.219 4.406 1 94.81 110 LEU A N 1
ATOM 902 C CA . LEU A 1 110 ? -5.984 -22.266 5.363 1 94.81 110 LEU A CA 1
ATOM 903 C C . LEU A 1 110 ? -6.262 -22.703 6.797 1 94.81 110 LEU A C 1
ATOM 905 O O . LEU A 1 110 ? -7.355 -23.188 7.098 1 94.81 110 LEU A O 1
ATOM 909 N N . LYS A 1 111 ? -5.301 -22.562 7.629 1 94.69 111 LYS A N 1
ATOM 910 C CA . LYS 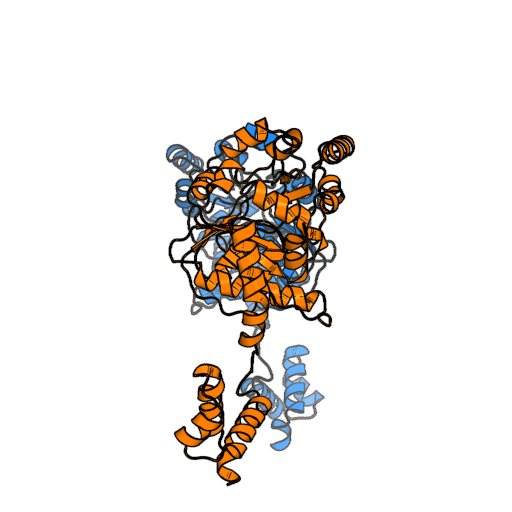A 1 111 ? -5.387 -22.828 9.062 1 94.69 111 LYS A CA 1
ATOM 911 C C . LYS A 1 111 ? -4.891 -21.625 9.867 1 94.69 111 LYS A C 1
ATOM 913 O O . LYS A 1 111 ? -4.113 -20.812 9.359 1 94.69 111 LYS A O 1
ATOM 918 N N . ASP A 1 112 ? -5.34 -21.578 11.125 1 94.19 112 ASP A N 1
ATOM 919 C CA . ASP A 1 112 ? -4.84 -20.531 12.016 1 94.19 112 ASP A CA 1
ATOM 920 C C . ASP A 1 112 ? -3.326 -20.625 12.18 1 94.19 112 ASP A C 1
ATOM 922 O O . ASP A 1 112 ? -2.785 -21.719 12.375 1 94.19 112 ASP A O 1
ATOM 926 N N . GLY A 1 113 ? -2.719 -19.516 12 1 95.12 113 GLY A N 1
ATOM 927 C CA . GLY A 1 113 ? -1.28 -19.469 12.195 1 95.12 113 GLY A CA 1
ATOM 928 C C . GLY A 1 113 ? -0.494 -19.609 10.906 1 95.12 113 GLY A C 1
ATOM 929 O O . GLY A 1 113 ? 0.728 -19.438 10.898 1 95.12 113 GLY A O 1
ATOM 930 N N . ASP A 1 114 ? -1.219 -19.812 9.781 1 96.75 114 ASP A N 1
ATOM 931 C CA . ASP A 1 114 ? -0.538 -19.969 8.5 1 96.75 114 ASP A CA 1
ATOM 932 C C . ASP A 1 114 ? 0.084 -18.641 8.055 1 96.75 114 ASP A C 1
ATOM 934 O O . ASP A 1 114 ? -0.505 -17.578 8.242 1 96.75 114 ASP A O 1
ATOM 938 N N . TYR A 1 115 ? 1.246 -18.734 7.488 1 97.12 115 TYR A N 1
ATOM 939 C CA . TYR A 1 115 ? 1.826 -17.641 6.703 1 97.12 115 TYR A CA 1
ATOM 940 C C . TYR A 1 115 ? 1.588 -17.875 5.215 1 97.12 115 TYR A C 1
ATOM 942 O O . TYR A 1 115 ? 1.989 -18.891 4.66 1 97.12 115 TYR A O 1
ATOM 950 N N . VAL A 1 116 ? 0.941 -16.906 4.59 1 97.12 116 VAL A N 1
ATOM 951 C CA . VAL A 1 116 ? 0.49 -17.062 3.211 1 97.12 116 VAL A CA 1
ATOM 952 C C . VAL A 1 116 ? 1.129 -15.992 2.326 1 97.12 116 VAL A C 1
ATOM 954 O O . VAL A 1 116 ? 0.862 -14.805 2.492 1 97.12 116 VAL A O 1
ATOM 957 N N . GLY A 1 117 ? 1.986 -16.453 1.412 1 97.62 117 GLY A N 1
ATOM 958 C CA . GLY A 1 117 ? 2.547 -15.547 0.424 1 97.62 117 GLY A CA 1
ATOM 959 C C . GLY A 1 117 ? 1.627 -15.312 -0.76 1 97.62 117 GLY A C 1
ATOM 960 O O . GLY A 1 117 ? 0.995 -16.25 -1.257 1 97.62 117 GLY A O 1
ATOM 961 N N . VAL A 1 118 ? 1.598 -14.008 -1.231 1 96.31 118 VAL A N 1
ATOM 962 C CA . VAL A 1 118 ? 0.692 -13.695 -2.334 1 96.31 118 VAL A CA 1
ATOM 963 C C . VAL A 1 118 ? 1.429 -12.883 -3.396 1 96.31 118 VAL A C 1
ATOM 965 O O . VAL A 1 118 ? 2.252 -12.023 -3.068 1 96.31 118 VAL A O 1
ATOM 968 N N . SER A 1 119 ? 1.097 -13.227 -4.641 1 92.38 119 SER A N 1
ATOM 969 C CA . SER A 1 119 ? 1.735 -12.531 -5.754 1 92.38 119 SER A CA 1
ATOM 970 C C . SER A 1 119 ? 0.895 -11.344 -6.223 1 92.38 119 SER A C 1
ATOM 972 O O . SER A 1 119 ? -0.194 -11.102 -5.699 1 92.38 119 SER A O 1
ATOM 974 N N . VAL A 1 120 ? 1.475 -10.625 -7.137 1 80.62 120 VAL A N 1
ATOM 975 C CA . VAL A 1 120 ? 0.771 -9.562 -7.855 1 80.62 120 VAL A CA 1
ATOM 976 C C . VAL A 1 120 ? -0.162 -10.18 -8.898 1 80.62 120 VAL A C 1
ATOM 978 O O . VAL A 1 120 ? 0.075 -11.289 -9.375 1 80.62 120 VAL A O 1
ATOM 981 N N . GLY A 1 121 ? -1.275 -9.344 -9.109 1 81.56 121 GLY A N 1
ATOM 982 C CA . GLY A 1 121 ? -2.057 -9.758 -10.266 1 81.56 121 GLY A CA 1
ATOM 983 C C . GLY A 1 121 ? -3.553 -9.688 -10.031 1 81.56 121 GLY A C 1
ATOM 984 O O . GLY A 1 121 ? -4.016 -9.797 -8.891 1 81.56 121 GLY A O 1
ATOM 985 N N . SER A 1 122 ? -4.184 -9.656 -11.125 1 78.25 122 SER A N 1
ATOM 986 C CA . SER A 1 122 ? -5.633 -9.508 -11.078 1 78.25 122 SER A CA 1
ATOM 987 C C . SER A 1 122 ? -6.309 -10.781 -10.594 1 78.25 122 SER A C 1
ATOM 989 O O . SER A 1 122 ? -7.348 -10.734 -9.938 1 78.25 122 SER A O 1
ATOM 991 N N . SER A 1 123 ? -5.684 -11.883 -10.898 1 80.69 123 SER A N 1
ATOM 992 C CA . SER A 1 123 ? -6.281 -13.148 -10.5 1 80.69 123 SER A CA 1
ATOM 993 C C . SER A 1 123 ? -6.422 -13.234 -8.984 1 80.69 123 SER A C 1
ATOM 995 O O . SER A 1 123 ? -7.484 -13.594 -8.469 1 80.69 123 SER A O 1
ATOM 997 N N . ILE A 1 124 ? -5.426 -12.867 -8.32 1 85.5 124 ILE A N 1
ATOM 998 C CA . ILE A 1 124 ? -5.426 -12.977 -6.867 1 85.5 124 ILE A CA 1
ATOM 999 C C . ILE A 1 124 ? -6.281 -11.859 -6.266 1 85.5 124 ILE A C 1
ATOM 1001 O O . ILE A 1 124 ? -6.984 -12.078 -5.273 1 85.5 124 ILE A O 1
ATOM 1005 N N . ARG A 1 125 ? -6.156 -10.75 -6.887 1 84.75 125 ARG A N 1
ATOM 1006 C CA . ARG A 1 125 ? -7 -9.656 -6.43 1 84.75 125 ARG A CA 1
ATOM 1007 C C . ARG A 1 125 ? -8.477 -10.031 -6.516 1 84.75 125 ARG A C 1
ATOM 1009 O O . ARG A 1 125 ? -9.25 -9.75 -5.594 1 84.75 125 ARG A O 1
ATOM 1016 N N . ASN A 1 126 ? -8.844 -10.586 -7.598 1 83.19 126 ASN A N 1
ATOM 1017 C CA . ASN A 1 126 ? -10.227 -11.008 -7.797 1 83.19 126 ASN A CA 1
ATOM 1018 C C . ASN A 1 126 ? -10.656 -12.039 -6.758 1 83.19 126 ASN A C 1
ATOM 1020 O O . ASN A 1 126 ? -11.812 -12.047 -6.328 1 83.19 126 ASN A O 1
ATOM 1024 N N . LEU A 1 127 ? -9.781 -12.82 -6.41 1 86.06 127 LEU A N 1
ATOM 1025 C CA . LEU A 1 127 ? -10.039 -13.797 -5.359 1 86.06 127 LEU A CA 1
ATOM 1026 C C . LEU A 1 127 ? -10.422 -13.109 -4.055 1 86.06 127 LEU A C 1
ATOM 1028 O O . LEU A 1 127 ? -11.359 -13.523 -3.379 1 86.06 127 LEU A O 1
ATOM 1032 N N . ALA A 1 128 ? -9.734 -12.07 -3.75 1 85.56 128 ALA A N 1
ATOM 1033 C CA . ALA A 1 128 ? -9.977 -11.328 -2.518 1 85.56 128 ALA A CA 1
ATOM 1034 C C . ALA A 1 128 ? -11.336 -10.633 -2.559 1 85.56 128 ALA A C 1
ATOM 1036 O O . ALA A 1 128 ? -11.945 -10.398 -1.516 1 85.56 128 ALA A O 1
ATOM 1037 N N . LYS A 1 129 ? -11.797 -10.383 -3.686 1 80.88 129 LYS A N 1
ATOM 1038 C CA . LYS A 1 129 ? -13.016 -9.594 -3.842 1 80.88 129 LYS A CA 1
ATOM 1039 C C . LYS A 1 129 ? -14.234 -10.492 -4.02 1 80.88 129 LYS A C 1
ATOM 1041 O O . LYS A 1 129 ? -15.367 -10.008 -4.09 1 80.88 129 LYS A O 1
ATOM 1046 N N . THR A 1 130 ? -13.992 -11.711 -4.145 1 79.62 130 THR A N 1
ATOM 1047 C CA . THR A 1 130 ? -15.117 -12.625 -4.312 1 79.62 130 THR A CA 1
ATOM 1048 C C . THR A 1 130 ? -16.062 -12.531 -3.123 1 79.62 130 THR A C 1
ATOM 1050 O O . THR A 1 130 ? -15.633 -12.305 -1.99 1 79.62 130 THR A O 1
ATOM 1053 N N . SER A 1 131 ? -17.297 -12.617 -3.41 1 70.25 131 SER A N 1
ATOM 1054 C CA . SER A 1 131 ? -18.328 -12.539 -2.381 1 70.25 131 SER A CA 1
ATOM 1055 C C . SER A 1 131 ? -18.453 -13.859 -1.622 1 70.25 131 SER A C 1
ATOM 1057 O O . SER A 1 131 ? -19.172 -13.938 -0.625 1 70.25 131 SER A O 1
ATOM 1059 N N . HIS A 1 132 ? -17.75 -14.719 -2.027 1 72.62 132 HIS A N 1
ATOM 1060 C CA . HIS A 1 132 ? -17.812 -16.031 -1.381 1 72.62 132 HIS A CA 1
ATOM 1061 C C . HIS A 1 132 ? -17.406 -15.93 0.086 1 72.62 132 HIS A C 1
ATOM 1063 O O . HIS A 1 132 ? -16.484 -15.188 0.434 1 72.62 132 HIS A O 1
ATOM 1069 N N . GLU A 1 133 ? -18.188 -16.625 0.864 1 73.56 133 GLU A N 1
ATOM 1070 C CA . GLU A 1 133 ? -17.953 -16.594 2.303 1 73.56 133 GLU A CA 1
ATOM 1071 C C . GLU A 1 133 ? -16.562 -17.109 2.645 1 73.56 133 GLU A C 1
ATOM 1073 O O . GLU A 1 133 ? -16.109 -18.109 2.094 1 73.56 133 GLU A O 1
ATOM 1078 N N . ALA A 1 134 ? -15.906 -16.344 3.348 1 77 134 ALA A N 1
ATOM 1079 C CA . ALA A 1 134 ? -14.594 -16.719 3.854 1 77 134 ALA A CA 1
ATOM 1080 C C . ALA A 1 134 ? -14.648 -17.031 5.348 1 77 134 ALA A C 1
ATOM 1082 O O . ALA A 1 134 ? -15.305 -16.312 6.105 1 77 134 ALA A O 1
ATOM 1083 N N . PHE A 1 135 ? -14.062 -18.156 5.605 1 81.12 135 PHE A N 1
ATOM 1084 C CA . PHE A 1 135 ? -13.93 -18.484 7.023 1 81.12 135 PHE A CA 1
ATOM 1085 C C . PHE A 1 135 ? -12.766 -17.719 7.641 1 81.12 135 PHE A C 1
ATOM 1087 O O . PHE A 1 135 ? -11.688 -17.641 7.051 1 81.12 135 PHE A O 1
ATOM 1094 N N . HIS A 1 136 ? -13.141 -17.203 8.781 1 84.06 136 HIS A N 1
ATOM 1095 C CA . HIS A 1 136 ? -12.102 -16.453 9.461 1 84.06 136 HIS A CA 1
ATOM 1096 C C . HIS A 1 136 ? -10.93 -17.344 9.859 1 84.06 136 HIS A C 1
ATOM 1098 O O . HIS A 1 136 ? -11.133 -18.422 10.43 1 84.06 136 HIS A O 1
ATOM 1104 N N . ARG A 1 137 ? -9.797 -16.984 9.43 1 87.12 137 ARG A N 1
ATOM 1105 C CA . ARG A 1 137 ? -8.539 -17.641 9.797 1 87.12 137 ARG A CA 1
ATOM 1106 C C . ARG A 1 137 ? -7.504 -16.609 10.234 1 87.12 137 ARG A C 1
ATOM 1108 O O . ARG A 1 137 ? -7.328 -15.578 9.586 1 87.12 137 ARG A O 1
ATOM 1115 N N . ASN A 1 138 ? -6.879 -16.875 11.328 1 90.94 138 ASN A N 1
ATOM 1116 C CA . ASN A 1 138 ? -5.809 -16 11.797 1 90.94 138 ASN A CA 1
ATOM 1117 C C . ASN A 1 138 ? -4.504 -16.266 11.055 1 90.94 138 ASN A C 1
ATOM 1119 O O . ASN A 1 138 ? -3.525 -16.719 11.641 1 90.94 138 ASN A O 1
ATOM 1123 N N . CYS A 1 139 ? -4.504 -15.898 9.805 1 94 139 CYS A N 1
ATOM 1124 C CA . CYS A 1 139 ? -3.344 -16.047 8.938 1 94 139 CYS A CA 1
ATOM 1125 C C . CYS A 1 139 ? -2.596 -14.727 8.797 1 94 139 CYS A C 1
ATOM 1127 O O . CYS A 1 139 ? -3.117 -13.672 9.172 1 94 139 CYS A O 1
ATOM 1129 N N . THR A 1 140 ? -1.352 -14.812 8.406 1 93.81 140 THR A N 1
ATOM 1130 C CA . THR A 1 140 ? -0.571 -13.648 8.023 1 93.81 140 THR A CA 1
ATOM 1131 C C . THR A 1 140 ? -0.286 -13.664 6.52 1 93.81 140 THR A C 1
ATOM 1133 O O . THR A 1 140 ? 0.377 -14.57 6.02 1 93.81 140 THR A O 1
ATOM 1136 N N . PHE A 1 141 ? -0.81 -12.68 5.848 1 94.25 141 PHE A N 1
ATOM 1137 C CA . PHE A 1 141 ? -0.606 -12.57 4.406 1 94.25 141 PHE A CA 1
ATOM 1138 C C . PHE A 1 141 ? 0.62 -11.727 4.094 1 94.25 141 PHE A C 1
ATOM 1140 O O . PHE A 1 141 ? 0.785 -10.633 4.648 1 94.25 141 PHE A O 1
ATOM 1147 N N . VAL A 1 142 ? 1.491 -12.242 3.186 1 94.94 142 VAL A N 1
ATOM 1148 C CA . VAL A 1 142 ? 2.801 -11.656 2.918 1 94.94 142 VAL A CA 1
ATOM 1149 C C . VAL A 1 142 ? 2.957 -11.398 1.422 1 94.94 142 VAL A C 1
ATOM 1151 O O . VAL A 1 142 ? 2.852 -12.32 0.611 1 94.94 142 VAL A O 1
ATOM 1154 N N . PRO A 1 143 ? 3.176 -10.133 1.041 1 94.62 143 PRO A N 1
ATOM 1155 C CA . PRO A 1 143 ? 3.482 -9.898 -0.372 1 94.62 143 PRO A CA 1
ATOM 1156 C C . PRO A 1 143 ? 4.801 -10.531 -0.806 1 94.62 143 PRO A C 1
ATOM 1158 O O . PRO A 1 143 ? 5.809 -10.414 -0.103 1 94.62 143 PRO A O 1
ATOM 1161 N N . LEU A 1 144 ? 4.789 -11.156 -1.964 1 96.94 144 LEU A N 1
ATOM 1162 C CA . LEU A 1 144 ? 5.941 -11.953 -2.375 1 96.94 144 LEU A CA 1
ATOM 1163 C C . LEU A 1 144 ? 6.93 -11.109 -3.17 1 96.94 144 LEU A C 1
ATOM 1165 O O . LEU A 1 144 ? 8.055 -11.539 -3.436 1 96.94 144 LEU A O 1
ATOM 1169 N N . VAL A 1 145 ? 6.527 -9.961 -3.613 1 94.81 145 VAL A N 1
ATOM 1170 C CA . VAL A 1 145 ? 7.375 -9.094 -4.426 1 94.81 145 VAL A CA 1
ATOM 1171 C C . VAL A 1 145 ? 7.062 -7.629 -4.125 1 94.81 145 VAL A C 1
ATOM 1173 O O . VAL A 1 145 ? 5.973 -7.305 -3.652 1 94.81 145 VAL A O 1
ATOM 1176 N N . GLY A 1 146 ? 8.047 -6.793 -4.336 1 91.75 146 GLY A N 1
ATOM 1177 C CA . GLY A 1 146 ? 7.832 -5.363 -4.16 1 91.75 146 GLY A CA 1
ATOM 1178 C C . GLY A 1 146 ? 6.812 -4.789 -5.125 1 91.75 146 GLY A C 1
ATOM 1179 O O . GLY A 1 146 ? 6.211 -5.523 -5.91 1 91.75 146 GLY A O 1
ATOM 1180 N N . GLY A 1 147 ? 6.672 -3.48 -5.043 1 87.31 147 GLY A N 1
ATOM 1181 C CA . GLY A 1 147 ? 5.637 -2.822 -5.828 1 87.31 147 GLY A CA 1
ATOM 1182 C C . GLY A 1 147 ? 6.098 -2.447 -7.223 1 87.31 147 GLY A C 1
ATOM 1183 O O . GLY A 1 147 ? 7.25 -2.057 -7.422 1 87.31 147 GLY A O 1
ATOM 1184 N N . ILE A 1 148 ? 5.121 -2.551 -8.148 1 78.38 148 ILE A N 1
ATOM 1185 C CA . ILE A 1 148 ? 5.391 -2.191 -9.539 1 78.38 148 ILE A CA 1
ATOM 1186 C C . ILE A 1 148 ? 5.004 -0.733 -9.773 1 78.38 148 ILE A C 1
ATOM 1188 O O . ILE A 1 148 ? 3.928 -0.293 -9.367 1 78.38 148 ILE A O 1
ATOM 1192 N N . SER A 1 149 ? 6.078 0.08 -10.133 1 64.88 149 SER A N 1
ATOM 1193 C CA . SER A 1 149 ? 5.98 1.529 -10.266 1 64.88 149 SER A CA 1
ATOM 1194 C C . SER A 1 149 ? 4.789 1.922 -11.141 1 64.88 149 SER A C 1
ATOM 1196 O O . SER A 1 149 ? 4.461 1.226 -12.102 1 64.88 149 SER A O 1
ATOM 1198 N N . GLN A 1 150 ? 3.738 2.561 -10.547 1 57.78 150 GLN A N 1
ATOM 1199 C CA . GLN A 1 150 ? 2.535 2.941 -11.273 1 57.78 150 GLN A CA 1
ATOM 1200 C C . GLN A 1 150 ? 2.713 4.293 -11.961 1 57.78 150 GLN A C 1
ATOM 1202 O O . GLN A 1 150 ? 2.266 5.32 -11.445 1 57.78 150 GLN A O 1
ATOM 1207 N N . HIS A 1 151 ? 3.994 4.656 -12.531 1 52.97 151 HIS A N 1
ATOM 1208 C CA . HIS A 1 151 ? 3.699 5.898 -13.242 1 52.97 151 HIS A CA 1
ATOM 1209 C C . HIS A 1 151 ? 2.287 5.879 -13.82 1 52.97 151 HIS A C 1
ATOM 1211 O O . HIS A 1 151 ? 1.707 6.938 -14.078 1 52.97 151 HIS A O 1
ATOM 1217 N N . THR A 1 152 ? 1.847 4.75 -14.422 1 45.75 152 THR A N 1
ATOM 1218 C CA . THR A 1 152 ? 0.614 4.801 -15.195 1 45.75 152 THR A CA 1
ATOM 1219 C C . THR A 1 152 ? -0.56 4.258 -14.391 1 45.75 152 THR A C 1
ATOM 1221 O O . THR A 1 152 ? -0.386 3.363 -13.555 1 45.75 152 THR A O 1
ATOM 1224 N N . THR A 1 153 ? -1.686 4.934 -14.383 1 44.38 153 THR A N 1
ATOM 1225 C CA . THR A 1 153 ? -3.102 4.859 -14.031 1 44.38 153 THR A CA 1
ATOM 1226 C C . THR A 1 153 ? -3.648 3.459 -14.281 1 44.38 153 THR A C 1
ATOM 1228 O O . THR A 1 153 ? -3.379 2.857 -15.328 1 44.38 153 THR A O 1
ATOM 1231 N N . GLY A 1 154 ? -3.807 2.631 -13.406 1 47.69 154 GLY A N 1
ATOM 1232 C CA . GLY A 1 154 ? -4.816 1.605 -13.617 1 47.69 154 GLY A CA 1
ATOM 1233 C C . GLY A 1 154 ? -4.426 0.257 -13.047 1 47.69 154 GLY A C 1
ATOM 1234 O O . GLY A 1 154 ? -5.188 -0.709 -13.141 1 47.69 154 GLY A O 1
ATOM 1235 N N . MET A 1 155 ? -3.158 0.226 -12.703 1 53.19 155 MET A N 1
ATOM 1236 C CA . MET A 1 155 ? -2.84 -1.133 -12.273 1 53.19 155 MET A CA 1
ATOM 1237 C C . MET A 1 155 ? -2.701 -1.206 -10.758 1 53.19 155 MET A C 1
ATOM 1239 O O . MET A 1 155 ? -2.105 -2.146 -10.227 1 53.19 155 MET A O 1
ATOM 1243 N N . GLU A 1 156 ? -3.121 -0.179 -10.039 1 54.97 156 GLU A N 1
ATOM 1244 C CA . GLU A 1 156 ? -2.824 -0.017 -8.617 1 54.97 156 GLU A CA 1
ATOM 1245 C C . GLU A 1 156 ? -3.457 -1.133 -7.789 1 54.97 156 GLU A C 1
ATOM 1247 O O . GLU A 1 156 ? -2.855 -1.62 -6.832 1 54.97 156 GLU A O 1
ATOM 1252 N N . GLU A 1 157 ? -4.531 -1.598 -8.32 1 58.44 157 GLU A N 1
ATOM 1253 C CA . GLU A 1 157 ? -5.285 -2.543 -7.504 1 58.44 157 GLU A CA 1
ATOM 1254 C C . GLU A 1 157 ? -4.66 -3.936 -7.555 1 58.44 157 GLU A C 1
ATOM 1256 O O . GLU A 1 157 ? -4.973 -4.793 -6.727 1 58.44 157 GLU A O 1
ATOM 1261 N N . VAL A 1 158 ? -3.586 -3.984 -8.32 1 64.06 158 VAL A N 1
ATOM 1262 C CA . VAL A 1 158 ? -3.121 -5.355 -8.508 1 64.06 158 VAL A CA 1
ATOM 1263 C C . VAL A 1 158 ? -1.751 -5.531 -7.859 1 64.06 158 VAL A C 1
ATOM 1265 O O . VAL A 1 158 ? -1.103 -6.566 -8.031 1 64.06 158 VAL A O 1
ATOM 1268 N N . GLN A 1 159 ? -1.463 -4.613 -6.973 1 79.5 159 GLN A N 1
ATOM 1269 C CA . GLN A 1 159 ? -0.186 -4.691 -6.273 1 79.5 159 GLN A CA 1
ATOM 1270 C C . GLN A 1 159 ? -0.227 -5.746 -5.168 1 79.5 159 GLN A C 1
ATOM 1272 O O . GLN A 1 159 ? -1.272 -5.969 -4.555 1 79.5 159 GLN A O 1
ATOM 1277 N N . SER A 1 160 ? 0.926 -6.348 -4.965 1 85.81 160 SER A N 1
ATOM 1278 C CA . SER A 1 160 ? 0.995 -7.441 -4.004 1 85.81 160 SER A CA 1
ATOM 1279 C C . SER A 1 160 ? 0.61 -6.973 -2.604 1 85.81 160 SER A C 1
ATOM 1281 O O . SER A 1 160 ? -0.052 -7.699 -1.859 1 85.81 160 SER A O 1
ATOM 1283 N N . ASN A 1 161 ? 1.025 -5.789 -2.229 1 86.31 161 ASN A N 1
ATOM 1284 C CA . ASN A 1 161 ? 0.666 -5.254 -0.919 1 86.31 161 ASN A CA 1
ATOM 1285 C C . ASN A 1 161 ? -0.846 -5.121 -0.764 1 86.31 161 ASN A C 1
ATOM 1287 O O . ASN A 1 161 ? -1.399 -5.465 0.283 1 86.31 161 ASN A O 1
ATOM 1291 N N . GLN A 1 162 ? -1.447 -4.621 -1.782 1 85.12 162 GLN A N 1
ATOM 1292 C CA . GLN A 1 162 ? -2.895 -4.438 -1.76 1 85.12 162 GLN A CA 1
ATOM 1293 C C . GLN A 1 162 ? -3.619 -5.781 -1.721 1 85.12 162 GLN A C 1
ATOM 1295 O O . GLN A 1 162 ? -4.656 -5.914 -1.067 1 85.12 162 GLN A O 1
ATOM 1300 N N . VAL A 1 163 ? -3.047 -6.699 -2.434 1 89.38 163 VAL A N 1
ATOM 1301 C CA . VAL A 1 163 ? -3.629 -8.039 -2.453 1 89.38 163 VAL A CA 1
ATOM 1302 C C . VAL A 1 163 ? -3.543 -8.656 -1.061 1 89.38 163 VAL A C 1
ATOM 1304 O O . VAL A 1 163 ? -4.52 -9.227 -0.567 1 89.38 163 VAL A O 1
ATOM 1307 N N . ALA A 1 164 ? -2.406 -8.57 -0.439 1 90.81 164 ALA A N 1
ATOM 1308 C CA . ALA A 1 164 ? -2.223 -9.086 0.916 1 90.81 164 ALA A CA 1
ATOM 1309 C C . ALA A 1 164 ? -3.221 -8.453 1.882 1 90.81 164 ALA A C 1
ATOM 1311 O O . ALA A 1 164 ? -3.838 -9.148 2.689 1 90.81 164 ALA A O 1
ATOM 1312 N N . GLU A 1 165 ? -3.379 -7.207 1.759 1 86.81 165 GLU A N 1
ATOM 1313 C CA . GLU A 1 165 ? -4.32 -6.488 2.609 1 86.81 165 GLU A CA 1
ATOM 1314 C C . GLU A 1 165 ? -5.754 -6.961 2.373 1 86.81 165 GLU A C 1
ATOM 1316 O O . GLU A 1 165 ? -6.496 -7.211 3.324 1 86.81 165 GLU A O 1
ATOM 1321 N N . ALA A 1 166 ? -6.125 -7.074 1.148 1 87.81 166 ALA A N 1
ATOM 1322 C CA . ALA A 1 166 ? -7.48 -7.477 0.788 1 87.81 166 ALA A CA 1
ATOM 1323 C C . ALA A 1 166 ? -7.789 -8.883 1.29 1 87.81 166 ALA A C 1
ATOM 1325 O O . ALA A 1 166 ? -8.898 -9.148 1.768 1 87.81 166 ALA A O 1
ATOM 1326 N N . LEU A 1 167 ? -6.848 -9.727 1.19 1 91.38 167 LEU A N 1
ATOM 1327 C CA . LEU A 1 167 ? -7.055 -11.102 1.643 1 91.38 167 LEU A CA 1
ATOM 1328 C C . LEU A 1 167 ? -7.145 -11.164 3.164 1 91.38 167 LEU A C 1
ATOM 1330 O O . LEU A 1 167 ? -7.918 -11.953 3.711 1 91.38 167 LEU A O 1
ATOM 1334 N N . ALA A 1 168 ? -6.344 -10.383 3.797 1 90.25 168 ALA A N 1
ATOM 1335 C CA . ALA A 1 168 ? -6.434 -10.312 5.254 1 90.25 168 ALA A CA 1
ATOM 1336 C C . ALA A 1 168 ? -7.812 -9.828 5.691 1 90.25 168 ALA A C 1
ATOM 1338 O O . ALA A 1 168 ? -8.367 -10.32 6.68 1 90.25 168 ALA A O 1
ATOM 1339 N N . GLU A 1 169 ? -8.312 -8.875 4.984 1 85.81 169 GLU A N 1
ATOM 1340 C CA . GLU A 1 169 ? -9.648 -8.375 5.289 1 85.81 169 GLU A CA 1
ATOM 1341 C C . GLU A 1 169 ? -10.711 -9.445 5.059 1 85.81 169 GLU A C 1
ATOM 1343 O O . GLU A 1 169 ? -11.656 -9.562 5.836 1 85.81 169 GLU A O 1
ATOM 1348 N N . LYS A 1 170 ? -10.539 -10.188 4.055 1 88 170 LYS A N 1
ATOM 1349 C CA . LYS A 1 170 ? -11.523 -11.203 3.68 1 88 170 LYS A CA 1
ATOM 1350 C C . LYS A 1 170 ? -11.492 -12.375 4.652 1 88 170 LYS A C 1
ATOM 1352 O O . LYS A 1 170 ? -12.539 -12.812 5.129 1 88 170 LYS A O 1
ATOM 1357 N N . TYR A 1 171 ? -10.359 -12.906 4.891 1 88.88 171 TYR A N 1
ATOM 1358 C CA . TYR A 1 171 ? -10.234 -14.141 5.66 1 88.88 171 TYR A CA 1
ATOM 1359 C C . TYR A 1 171 ? -10 -13.836 7.137 1 88.88 171 TYR A C 1
ATOM 1361 O O . TYR A 1 171 ? -10.141 -14.719 7.988 1 88.88 171 TYR A O 1
ATOM 1369 N N . GLY A 1 172 ? -9.766 -12.562 7.254 1 80.94 172 GLY A N 1
ATOM 1370 C CA . GLY A 1 172 ? -9.352 -12.211 8.602 1 80.94 172 GLY A CA 1
ATOM 1371 C C . GLY A 1 172 ? -7.859 -12.391 8.836 1 80.94 172 GLY A C 1
ATOM 1372 O O . GLY A 1 172 ? -7.137 -12.828 7.941 1 80.94 172 GLY A O 1
ATOM 1373 N N . GLY A 1 173 ? -7.352 -11.867 9.953 1 87.12 173 GLY A N 1
ATOM 1374 C CA . GLY A 1 173 ? -5.949 -12.023 10.297 1 87.12 173 GLY A CA 1
ATOM 1375 C C . GLY A 1 173 ? -5.133 -10.766 10.055 1 87.12 173 GLY A C 1
ATOM 1376 O O . GLY A 1 173 ? -5.633 -9.656 10.219 1 87.12 173 GLY A O 1
ATOM 1377 N N . ASN A 1 174 ? -3.834 -11.148 9.703 1 89.12 174 ASN A N 1
ATOM 1378 C CA . ASN A 1 174 ? -2.867 -10.062 9.602 1 89.12 174 ASN A CA 1
ATOM 1379 C C . ASN A 1 174 ? -2.217 -10.016 8.219 1 89.12 174 ASN A C 1
ATOM 1381 O O . ASN A 1 174 ? -2.352 -10.953 7.438 1 89.12 174 ASN A O 1
ATOM 1385 N N . TYR A 1 175 ? -1.682 -8.938 7.918 1 90.31 175 TYR A N 1
ATOM 1386 C CA . TYR A 1 175 ? -0.852 -8.805 6.723 1 90.31 175 TYR A CA 1
ATOM 1387 C C . TYR A 1 175 ? 0.369 -7.934 7.004 1 90.31 175 TYR A C 1
ATOM 1389 O O . TYR A 1 175 ? 0.408 -7.207 8 1 90.31 175 TYR A O 1
ATOM 1397 N N . VAL A 1 176 ? 1.372 -8.094 6.191 1 88.12 176 VAL A N 1
ATOM 1398 C CA . VAL A 1 176 ? 2.549 -7.23 6.242 1 88.12 176 VAL A CA 1
ATOM 1399 C C . VAL A 1 176 ? 2.732 -6.527 4.898 1 88.12 176 VAL A C 1
ATOM 1401 O O . VAL A 1 176 ? 2.148 -6.938 3.893 1 88.12 176 VAL A O 1
ATOM 1404 N N . SER A 1 177 ? 3.486 -5.453 4.953 1 87.44 177 SER A N 1
ATOM 1405 C CA . SER A 1 177 ? 3.762 -4.703 3.732 1 87.44 177 SER A CA 1
ATOM 1406 C C . SER A 1 177 ? 5.246 -4.746 3.381 1 87.44 177 SER A C 1
ATOM 1408 O O . SER A 1 177 ? 6.102 -4.738 4.27 1 87.44 177 SER A O 1
ATOM 1410 N N . PHE A 1 178 ? 5.461 -4.848 2.123 1 90.19 178 PHE A N 1
ATOM 1411 C CA . PHE A 1 178 ? 6.816 -4.82 1.587 1 90.19 178 PHE A CA 1
ATOM 1412 C C . PHE A 1 178 ? 7.094 -3.506 0.871 1 90.19 178 PHE A C 1
ATOM 1414 O O . PHE A 1 178 ? 6.727 -3.338 -0.294 1 90.19 178 PHE A O 1
ATOM 1421 N N . PHE A 1 179 ? 7.777 -2.602 1.547 1 89.12 179 PHE A N 1
ATOM 1422 C CA . PHE A 1 179 ? 8.023 -1.272 1.002 1 89.12 179 PHE A CA 1
ATOM 1423 C C . PHE A 1 179 ? 9.289 -1.258 0.157 1 89.12 179 PHE A C 1
ATOM 1425 O O . PHE A 1 179 ? 10.344 -0.802 0.614 1 89.12 179 PHE A O 1
ATOM 1432 N N . SER A 1 180 ? 9.125 -1.751 -1.009 1 91.5 180 SER A N 1
ATOM 1433 C CA . SER A 1 180 ? 10.219 -1.854 -1.963 1 91.5 180 SER A CA 1
ATOM 1434 C C . SER A 1 180 ? 9.719 -1.776 -3.4 1 91.5 180 SER A C 1
ATOM 1436 O O . SER A 1 180 ? 8.602 -2.213 -3.695 1 91.5 180 SER A O 1
ATOM 1438 N N . PRO A 1 181 ? 10.57 -1.172 -4.199 1 90.88 181 PRO A N 1
ATOM 1439 C CA . PRO A 1 181 ? 10.273 -1.428 -5.613 1 90.88 181 PRO A CA 1
ATOM 1440 C C . PRO A 1 181 ? 10.398 -2.902 -5.984 1 90.88 181 PRO A C 1
ATOM 1442 O O . PRO A 1 181 ? 11.133 -3.65 -5.324 1 90.88 181 PRO A O 1
ATOM 1445 N N . ALA A 1 182 ? 9.719 -3.266 -7.016 1 91.62 182 ALA A N 1
ATOM 1446 C CA . ALA A 1 182 ? 9.766 -4.66 -7.453 1 91.62 182 ALA A CA 1
ATOM 1447 C C . ALA A 1 182 ? 11.055 -4.953 -8.211 1 91.62 182 ALA A C 1
ATOM 1449 O O . ALA A 1 182 ? 11.617 -6.043 -8.094 1 91.62 182 ALA A O 1
ATOM 1450 N N . VAL A 1 183 ? 11.484 -4.012 -9.023 1 92.31 183 VAL A N 1
ATOM 1451 C CA . VAL A 1 183 ? 12.633 -4.234 -9.891 1 92.31 183 VAL A CA 1
ATOM 1452 C C . VAL A 1 183 ? 13.648 -3.105 -9.703 1 92.31 183 VAL A C 1
ATOM 1454 O O . VAL A 1 183 ? 13.281 -1.928 -9.719 1 92.31 183 VAL A O 1
ATOM 1457 N N . PHE A 1 184 ? 14.883 -3.469 -9.539 1 93.31 184 PHE A N 1
ATOM 1458 C CA . PHE A 1 184 ? 15.969 -2.516 -9.383 1 93.31 184 PHE A CA 1
ATOM 1459 C C . PHE A 1 184 ? 16.812 -2.447 -10.648 1 93.31 184 PHE A C 1
ATOM 1461 O O . PHE A 1 184 ? 16.797 -3.373 -11.461 1 93.31 184 PHE A O 1
ATOM 1468 N N . SER A 1 185 ? 17.531 -1.355 -10.797 1 89.69 185 SER A N 1
ATOM 1469 C CA . SER A 1 185 ? 18.438 -1.188 -11.93 1 89.69 185 SER A CA 1
ATOM 1470 C C . SER A 1 185 ? 19.734 -1.972 -11.727 1 89.69 185 SER A C 1
ATOM 1472 O O . SER A 1 185 ? 20.391 -2.357 -12.695 1 89.69 185 SER A O 1
ATOM 1474 N N . ASN A 1 186 ? 19.969 -2.16 -10.422 1 90.5 186 ASN A N 1
ATOM 1475 C CA . ASN A 1 186 ? 21.234 -2.764 -10.039 1 90.5 186 ASN A CA 1
ATOM 1476 C C . ASN A 1 186 ? 21.078 -3.742 -8.883 1 90.5 186 ASN A C 1
ATOM 1478 O O . ASN A 1 186 ? 20.547 -3.377 -7.828 1 90.5 186 ASN A O 1
ATOM 1482 N N . GLU A 1 187 ? 21.672 -4.949 -9.164 1 92.81 187 GLU A N 1
ATOM 1483 C CA . GLU A 1 187 ? 21.531 -6.012 -8.172 1 92.81 187 GLU A CA 1
ATOM 1484 C C . GLU A 1 187 ? 22.25 -5.641 -6.871 1 92.81 187 GLU A C 1
ATOM 1486 O O . GLU A 1 187 ? 21.766 -5.945 -5.781 1 92.81 187 GLU A O 1
ATOM 1491 N N . ASN A 1 188 ? 23.375 -4.977 -6.953 1 93.25 188 ASN A N 1
ATOM 1492 C CA . ASN A 1 188 ? 24.125 -4.609 -5.766 1 93.25 188 ASN A CA 1
ATOM 1493 C C . ASN A 1 188 ? 23.375 -3.602 -4.902 1 93.25 188 ASN A C 1
ATOM 1495 O O . ASN A 1 188 ? 23.344 -3.725 -3.678 1 93.25 188 ASN A O 1
ATOM 1499 N N . LEU A 1 189 ? 22.844 -2.631 -5.562 1 92.44 189 LEU A N 1
ATOM 1500 C CA . LEU A 1 189 ? 22.016 -1.67 -4.836 1 92.44 189 LEU A CA 1
ATOM 1501 C C . LEU A 1 189 ? 20.844 -2.363 -4.152 1 92.44 189 LEU A C 1
ATOM 1503 O O . LEU A 1 189 ? 20.547 -2.08 -2.992 1 92.44 189 LEU A O 1
ATOM 1507 N N . MET A 1 190 ? 20.234 -3.26 -4.887 1 93.94 190 MET A N 1
ATOM 1508 C CA . MET A 1 190 ? 19.125 -4.016 -4.324 1 93.94 190 MET A CA 1
ATOM 1509 C C . MET A 1 190 ? 19.547 -4.781 -3.078 1 93.94 190 MET A C 1
ATOM 1511 O O . MET A 1 190 ? 18.906 -4.703 -2.037 1 93.94 190 MET A O 1
ATOM 1515 N N . ASN A 1 191 ? 20.656 -5.48 -3.191 1 93.94 191 ASN A N 1
ATOM 1516 C CA . ASN A 1 191 ? 21.156 -6.301 -2.09 1 93.94 191 ASN A CA 1
ATOM 1517 C C . ASN A 1 191 ? 21.469 -5.453 -0.858 1 93.94 191 ASN A C 1
ATOM 1519 O O . ASN A 1 191 ? 21.156 -5.855 0.269 1 93.94 191 ASN A O 1
ATOM 1523 N N . GLU A 1 192 ? 22.031 -4.289 -1.051 1 92.44 192 GLU A N 1
ATOM 1524 C CA . GLU A 1 192 ? 22.312 -3.385 0.06 1 92.44 192 GLU A CA 1
ATOM 1525 C C . GLU A 1 192 ? 21.031 -2.828 0.663 1 92.44 192 GLU A C 1
ATOM 1527 O O . GLU A 1 192 ? 20.906 -2.746 1.886 1 92.44 192 GLU A O 1
ATOM 1532 N N . PHE A 1 193 ? 20.141 -2.475 -0.218 1 92.5 193 PHE A N 1
ATOM 1533 C CA . PHE A 1 193 ? 18.844 -1.953 0.191 1 92.5 193 PHE A CA 1
ATOM 1534 C C . PHE A 1 193 ? 18.078 -2.982 1.021 1 92.5 193 PHE A C 1
ATOM 1536 O O . PHE A 1 193 ? 17.484 -2.643 2.045 1 92.5 193 PHE A O 1
ATOM 1543 N N . LEU A 1 194 ? 18.156 -4.203 0.631 1 92.56 194 LEU A N 1
ATOM 1544 C CA . LEU A 1 194 ? 17.375 -5.258 1.267 1 92.56 194 LEU A CA 1
ATOM 1545 C C . LEU A 1 194 ? 17.922 -5.594 2.645 1 92.56 194 LEU A C 1
ATOM 1547 O O . LEU A 1 194 ? 17.281 -6.309 3.422 1 92.56 194 LEU A O 1
ATOM 1551 N N . LYS A 1 195 ? 19.047 -5.012 3 1 90.12 195 LYS A N 1
ATOM 1552 C CA . LYS A 1 195 ? 19.625 -5.188 4.332 1 90.12 195 LYS A CA 1
ATOM 1553 C C . LYS A 1 195 ? 19.062 -4.168 5.312 1 90.12 195 LYS A C 1
ATOM 1555 O O . LYS A 1 195 ? 19.234 -4.301 6.527 1 90.12 195 LYS A O 1
ATOM 1560 N N . GLU A 1 196 ? 18.406 -3.166 4.754 1 86.88 196 GLU A N 1
ATOM 1561 C CA . GLU A 1 196 ? 17.781 -2.168 5.617 1 86.88 196 GLU A CA 1
ATOM 1562 C C . GLU A 1 196 ? 16.797 -2.816 6.59 1 86.88 196 GLU A C 1
ATOM 1564 O O . GLU A 1 196 ? 16 -3.666 6.195 1 86.88 196 GLU A O 1
ATOM 1569 N N . GLU A 1 197 ? 16.844 -2.377 7.82 1 81.12 197 GLU A N 1
ATOM 1570 C CA . GLU A 1 197 ? 16 -2.953 8.867 1 81.12 197 GLU A CA 1
ATOM 1571 C C . GLU A 1 197 ? 14.523 -2.799 8.531 1 81.12 197 GLU A C 1
ATOM 1573 O O . GLU A 1 197 ? 13.727 -3.703 8.789 1 81.12 197 GLU A O 1
ATOM 1578 N N . ALA A 1 198 ? 14.18 -1.762 7.961 1 79.12 198 ALA A N 1
ATOM 1579 C CA . ALA A 1 198 ? 12.781 -1.451 7.656 1 79.12 198 ALA A CA 1
ATOM 1580 C C . ALA A 1 198 ? 12.219 -2.426 6.629 1 79.12 198 ALA A C 1
ATOM 1582 O O . ALA A 1 198 ? 11 -2.537 6.473 1 79.12 198 ALA A O 1
ATOM 1583 N N . VAL A 1 199 ? 13.094 -3.16 5.906 1 88.06 199 VAL A N 1
ATOM 1584 C CA . VAL A 1 199 ? 12.602 -4.008 4.828 1 88.06 199 VAL A CA 1
ATOM 1585 C C . VAL A 1 199 ? 13.055 -5.445 5.051 1 88.06 199 VAL A C 1
ATOM 1587 O O . VAL A 1 199 ? 12.398 -6.391 4.598 1 88.06 199 VAL A O 1
ATOM 1590 N N . ARG A 1 200 ? 14.117 -5.668 5.742 1 88.44 200 ARG A N 1
ATOM 1591 C CA . ARG A 1 200 ? 14.758 -6.973 5.84 1 88.44 200 ARG A CA 1
ATOM 1592 C C . ARG A 1 200 ? 13.844 -7.977 6.547 1 88.44 200 ARG A C 1
ATOM 1594 O O . ARG A 1 200 ? 13.953 -9.188 6.32 1 88.44 200 ARG A O 1
ATOM 1601 N N . PHE A 1 201 ? 12.977 -7.504 7.316 1 85.12 201 PHE A N 1
ATOM 1602 C CA . PHE A 1 201 ? 12.094 -8.375 8.086 1 85.12 201 PHE A CA 1
ATOM 1603 C C . PHE A 1 201 ? 11.258 -9.258 7.164 1 85.12 201 PHE A C 1
ATOM 1605 O O . PHE A 1 201 ? 10.844 -10.352 7.551 1 85.12 201 PHE A O 1
ATOM 1612 N N . ILE A 1 202 ? 10.992 -8.867 5.965 1 90.19 202 ILE A N 1
ATOM 1613 C CA . ILE A 1 202 ? 10.133 -9.586 5.027 1 90.19 202 ILE A CA 1
ATOM 1614 C C . ILE A 1 202 ? 10.734 -10.945 4.711 1 90.19 202 ILE A C 1
ATOM 1616 O O . ILE A 1 202 ? 10 -11.922 4.496 1 90.19 202 ILE A O 1
ATOM 1620 N N . PHE A 1 203 ? 12.008 -11.039 4.719 1 91.44 203 PHE A N 1
ATOM 1621 C CA . PHE A 1 203 ? 12.688 -12.281 4.371 1 91.44 203 PHE A CA 1
ATOM 1622 C C . PHE A 1 203 ? 12.508 -13.32 5.469 1 91.44 203 PHE A C 1
ATOM 1624 O O . PHE A 1 203 ? 12.516 -14.523 5.195 1 91.44 203 PHE A O 1
ATOM 1631 N N . ASP A 1 204 ? 12.328 -12.812 6.68 1 91.88 204 ASP A N 1
ATOM 1632 C CA . ASP A 1 204 ? 11.977 -13.734 7.754 1 91.88 204 ASP A CA 1
ATOM 1633 C C . ASP A 1 204 ? 10.617 -14.375 7.508 1 91.88 204 ASP A C 1
ATOM 1635 O O . ASP A 1 204 ? 10.422 -15.562 7.785 1 91.88 204 ASP A O 1
ATOM 1639 N N . TYR A 1 205 ? 9.758 -13.594 6.98 1 93.88 205 TYR A N 1
ATOM 1640 C CA . TYR A 1 205 ? 8.438 -14.109 6.664 1 93.88 205 TYR A CA 1
ATOM 1641 C C . TYR A 1 205 ? 8.5 -15.078 5.492 1 93.88 205 TYR A C 1
ATOM 1643 O O . TYR A 1 205 ? 7.793 -16.094 5.477 1 93.88 205 TYR A O 1
ATOM 1651 N N . PHE A 1 206 ? 9.352 -14.812 4.504 1 96.5 206 PHE A N 1
ATOM 1652 C CA . PHE A 1 206 ? 9.492 -15.703 3.359 1 96.5 206 PHE A CA 1
ATOM 1653 C C . PHE A 1 206 ? 9.914 -17.094 3.803 1 96.5 206 PHE A C 1
ATOM 1655 O O . PHE A 1 206 ? 9.492 -18.094 3.215 1 96.5 206 PHE A O 1
ATOM 1662 N N . GLU A 1 207 ? 10.641 -17.188 4.816 1 95.5 207 GLU A N 1
ATOM 1663 C CA . GLU A 1 207 ? 11.141 -18.453 5.316 1 95.5 207 GLU A CA 1
ATOM 1664 C C . GLU A 1 207 ? 10.055 -19.219 6.074 1 95.5 207 GLU A C 1
ATOM 1666 O O . GLU A 1 207 ? 10.156 -20.438 6.266 1 95.5 207 GLU A O 1
ATOM 1671 N N . LYS A 1 208 ? 9.031 -18.547 6.465 1 96 208 LYS A N 1
ATOM 1672 C CA . LYS A 1 208 ? 8 -19.141 7.309 1 96 208 LYS A CA 1
ATOM 1673 C C . LYS A 1 208 ? 6.766 -19.516 6.492 1 96 208 LYS A C 1
ATOM 1675 O O . LYS A 1 208 ? 5.793 -20.031 7.031 1 96 208 LYS A O 1
ATOM 1680 N N . LEU A 1 209 ? 6.801 -19.266 5.273 1 98.06 209 LEU A N 1
ATOM 1681 C CA . LEU A 1 209 ? 5.605 -19.422 4.457 1 98.06 209 LEU A CA 1
ATOM 1682 C C . LEU A 1 209 ? 5.156 -20.875 4.434 1 98.06 209 LEU A C 1
ATOM 1684 O O . LEU A 1 209 ? 5.969 -21.781 4.207 1 98.06 209 LEU A O 1
ATOM 1688 N N . ASP A 1 210 ? 3.852 -21.031 4.621 1 98.25 210 ASP A N 1
ATOM 1689 C CA . ASP A 1 210 ? 3.227 -22.344 4.508 1 98.25 210 ASP A CA 1
ATOM 1690 C C . ASP A 1 210 ? 2.59 -22.531 3.133 1 98.25 210 ASP A C 1
ATOM 1692 O O . ASP A 1 210 ? 2.547 -23.641 2.609 1 98.25 210 ASP A O 1
ATOM 1696 N N . ILE A 1 211 ? 2.094 -21.438 2.633 1 98.25 211 ILE A N 1
ATOM 1697 C CA . ILE A 1 211 ? 1.333 -21.438 1.388 1 98.25 211 ILE A CA 1
ATOM 1698 C C . ILE A 1 211 ? 1.755 -20.25 0.531 1 98.25 211 ILE A C 1
ATOM 1700 O O . ILE A 1 211 ? 2.006 -19.156 1.051 1 98.25 211 ILE A O 1
ATOM 1704 N N . VAL A 1 212 ? 1.86 -20.438 -0.742 1 98.31 212 VAL A N 1
ATOM 1705 C CA . VAL A 1 212 ? 1.953 -19.344 -1.688 1 98.31 212 VAL A CA 1
ATOM 1706 C C . VAL A 1 212 ? 0.817 -19.438 -2.705 1 98.31 212 VAL A C 1
ATOM 1708 O O . VAL A 1 212 ? 0.464 -20.531 -3.152 1 98.31 212 VAL A O 1
ATOM 1711 N N . ILE A 1 213 ? 0.207 -18.344 -2.949 1 97 213 ILE A N 1
ATOM 1712 C CA . ILE A 1 213 ? -0.845 -18.219 -3.951 1 97 213 ILE A CA 1
ATOM 1713 C C . ILE A 1 213 ? -0.383 -17.281 -5.066 1 97 213 ILE A C 1
ATOM 1715 O O . ILE A 1 213 ? -0.065 -16.109 -4.812 1 97 213 ILE A O 1
ATOM 1719 N N . SER A 1 214 ? -0.368 -17.797 -6.258 1 96.12 214 SER A N 1
ATOM 1720 C CA . SER A 1 214 ? 0.142 -16.969 -7.348 1 96.12 214 SER A CA 1
ATOM 1721 C C . SER A 1 214 ? -0.639 -17.219 -8.633 1 96.12 214 SER A C 1
ATOM 1723 O O . SER A 1 214 ? -1.248 -18.266 -8.805 1 96.12 214 SER A O 1
ATOM 1725 N N . GLY A 1 215 ? -0.711 -16.188 -9.375 1 94.31 215 GLY A N 1
ATOM 1726 C CA . GLY A 1 215 ? -0.989 -16.344 -10.797 1 94.31 215 GLY A CA 1
ATOM 1727 C C . GLY A 1 215 ? 0.266 -16.391 -11.648 1 94.31 215 GLY A C 1
ATOM 1728 O O . GLY A 1 215 ? 1.379 -16.438 -11.117 1 94.31 215 GLY A O 1
ATOM 1729 N N . MET A 1 216 ? 0.053 -16.516 -12.93 1 94.31 216 MET A N 1
ATOM 1730 C CA . MET A 1 216 ? 1.168 -16.469 -13.867 1 94.31 216 MET A CA 1
ATOM 1731 C C . MET A 1 216 ? 0.714 -15.922 -15.219 1 94.31 216 MET A C 1
ATOM 1733 O O . MET A 1 216 ? -0.485 -15.758 -15.453 1 94.31 216 MET A O 1
ATOM 1737 N N . ASN A 1 217 ? 1.705 -15.539 -15.984 1 94.12 217 ASN A N 1
ATOM 1738 C CA . ASN A 1 217 ? 1.451 -15.062 -17.344 1 94.12 217 ASN A CA 1
ATOM 1739 C C . ASN A 1 217 ? 2.33 -15.781 -18.359 1 94.12 217 ASN A C 1
ATOM 1741 O O . ASN A 1 217 ? 3.41 -16.266 -18.016 1 94.12 217 ASN A O 1
ATOM 1745 N N . ILE A 1 218 ? 1.735 -15.812 -19.547 1 95.81 218 ILE A N 1
ATOM 1746 C CA . ILE A 1 218 ? 2.607 -16.172 -20.656 1 95.81 218 ILE A CA 1
ATOM 1747 C C . ILE A 1 218 ? 3.705 -15.125 -20.812 1 95.81 218 ILE A C 1
ATOM 1749 O O . ILE A 1 218 ? 3.441 -13.922 -20.719 1 95.81 218 ILE A O 1
ATOM 1753 N N . ALA A 1 219 ? 4.91 -15.609 -21.047 1 95.56 219 ALA A N 1
ATOM 1754 C CA . ALA A 1 219 ? 6.051 -14.695 -21.094 1 95.56 219 ALA A CA 1
ATOM 1755 C C . ALA A 1 219 ? 5.84 -13.602 -22.125 1 95.56 219 ALA A C 1
ATOM 1757 O O . ALA A 1 219 ? 6.062 -12.422 -21.844 1 95.56 219 ALA A O 1
ATOM 1758 N N . SER A 1 220 ? 5.371 -13.93 -23.25 1 94.12 220 SER A N 1
ATOM 1759 C CA . SER A 1 220 ? 5.258 -12.984 -24.359 1 94.12 220 SER A CA 1
ATOM 1760 C C . SER A 1 220 ? 4.25 -11.883 -24.047 1 94.12 220 SER A C 1
ATOM 1762 O O . SER A 1 220 ? 4.383 -10.758 -24.516 1 94.12 220 SER A O 1
ATOM 1764 N N . SER A 1 221 ? 3.273 -12.211 -23.25 1 92.06 221 SER A N 1
ATOM 1765 C CA . SER A 1 221 ? 2.254 -11.227 -22.906 1 92.06 221 SER A CA 1
ATOM 1766 C C . SER A 1 221 ? 2.811 -10.164 -21.969 1 92.06 221 SER A C 1
ATOM 1768 O O . SER A 1 221 ? 2.207 -9.102 -21.797 1 92.06 221 SER A O 1
ATOM 1770 N N . MET A 1 222 ? 3.949 -10.422 -21.375 1 90.88 222 MET A N 1
ATOM 1771 C CA . MET A 1 222 ? 4.523 -9.508 -20.391 1 90.88 222 MET A CA 1
ATOM 1772 C C . MET A 1 222 ? 5.598 -8.633 -21.016 1 90.88 222 MET A C 1
ATOM 1774 O O . MET A 1 222 ? 6.027 -7.645 -20.422 1 90.88 222 MET A O 1
ATOM 1778 N N . TYR A 1 223 ? 5.949 -8.914 -22.25 1 91.81 223 TYR A N 1
ATOM 1779 C CA . TYR A 1 223 ? 7.078 -8.227 -22.859 1 91.81 223 TYR A CA 1
ATOM 1780 C C . TYR A 1 223 ? 6.816 -6.73 -22.953 1 91.81 223 TYR A C 1
ATOM 1782 O O . TYR A 1 223 ? 7.641 -5.918 -22.516 1 91.81 223 TYR A O 1
ATOM 1790 N N . GLU A 1 224 ? 5.668 -6.402 -23.375 1 88.25 224 GLU A N 1
ATOM 1791 C CA . GLU A 1 224 ? 5.34 -4.988 -23.531 1 88.25 224 GLU A CA 1
ATOM 1792 C C . GLU A 1 224 ? 5.27 -4.289 -22.188 1 88.25 224 GLU A C 1
ATOM 1794 O O . GLU A 1 224 ? 5.73 -3.156 -22.031 1 88.25 224 GLU A O 1
ATOM 1799 N N . THR A 1 225 ? 4.738 -4.98 -21.281 1 85 225 THR A N 1
ATOM 1800 C CA . THR A 1 225 ? 4.566 -4.402 -19.953 1 85 225 THR A CA 1
ATOM 1801 C C . THR A 1 225 ? 5.918 -4.105 -19.312 1 85 225 THR A C 1
ATOM 1803 O O . THR A 1 225 ? 6.164 -2.988 -18.844 1 85 225 THR A O 1
ATOM 1806 N N . VAL A 1 226 ? 6.82 -5.02 -19.297 1 87.75 226 VAL A N 1
ATOM 1807 C CA . VAL A 1 226 ? 8.102 -4.852 -18.609 1 87.75 226 VAL A CA 1
ATOM 1808 C C . VAL A 1 226 ? 8.953 -3.826 -19.359 1 87.75 226 VAL A C 1
ATOM 1810 O O . VAL A 1 226 ? 9.734 -3.094 -18.75 1 87.75 226 VAL A O 1
ATOM 1813 N N . LYS A 1 227 ? 8.727 -3.75 -20.672 1 88.75 227 LYS A N 1
ATOM 1814 C CA . LYS A 1 227 ? 9.414 -2.734 -21.469 1 88.75 227 LYS A CA 1
ATOM 1815 C C . LYS A 1 227 ? 8.898 -1.337 -21.141 1 88.75 227 LYS A C 1
ATOM 1817 O O . LYS A 1 227 ? 9.688 -0.418 -20.906 1 88.75 227 LYS A O 1
ATOM 1822 N N . LYS A 1 228 ? 7.617 -1.236 -21.078 1 83.25 228 LYS A N 1
ATOM 1823 C CA . LYS A 1 228 ? 6.988 0.049 -20.797 1 83.25 228 LYS A CA 1
ATOM 1824 C C . LYS A 1 228 ? 7.371 0.562 -19.422 1 83.25 228 LYS A C 1
ATOM 1826 O O . LYS A 1 228 ? 7.516 1.769 -19.219 1 83.25 228 LYS A O 1
ATOM 1831 N N . LEU A 1 229 ? 7.605 -0.34 -18.547 1 79.31 229 LEU A N 1
ATOM 1832 C CA . LEU A 1 229 ? 7.969 0.022 -17.188 1 79.31 229 LEU A CA 1
ATOM 1833 C C . LEU A 1 229 ? 9.461 0.336 -17.078 1 79.31 229 LEU A C 1
ATOM 1835 O O . LEU A 1 229 ? 9.938 0.771 -16.031 1 79.31 229 LEU A O 1
ATOM 1839 N N . GLY A 1 230 ? 10.156 0.073 -18.156 1 83 230 GLY A N 1
ATOM 1840 C CA . GLY A 1 230 ? 11.578 0.365 -18.188 1 83 230 GLY A CA 1
ATOM 1841 C C . GLY A 1 230 ? 12.422 -0.698 -17.516 1 83 230 GLY A C 1
ATOM 1842 O O . GLY A 1 230 ? 13.586 -0.456 -17.188 1 83 230 GLY A O 1
ATOM 1843 N N . TYR A 1 231 ? 11.891 -1.834 -17.312 1 87.44 231 TYR A N 1
ATOM 1844 C CA . TYR A 1 231 ? 12.602 -2.889 -16.594 1 87.44 231 TYR A CA 1
ATOM 1845 C C . TYR A 1 231 ? 13.555 -3.625 -17.516 1 87.44 231 TYR A C 1
ATOM 1847 O O . TYR A 1 231 ? 14.578 -4.152 -17.078 1 87.44 231 TYR A O 1
ATOM 1855 N N . VAL A 1 232 ? 13.117 -3.746 -18.766 1 91.44 232 VAL A N 1
ATOM 1856 C CA . VAL A 1 232 ? 13.906 -4.52 -19.719 1 91.44 232 VAL A CA 1
ATOM 1857 C C . VAL A 1 232 ? 14.062 -3.732 -21.016 1 91.44 232 VAL A C 1
ATOM 1859 O O . VAL A 1 232 ? 13.125 -3.061 -21.453 1 91.44 232 VAL A O 1
ATOM 1862 N N . SER A 1 233 ? 15.227 -3.852 -21.641 1 92.62 233 SER A N 1
ATOM 1863 C CA . SER A 1 233 ? 15.469 -3.246 -22.938 1 92.62 233 SER A CA 1
ATOM 1864 C C . SER A 1 233 ? 15.016 -4.168 -24.062 1 92.62 233 SER A C 1
ATOM 1866 O O . SER A 1 233 ? 14.742 -5.348 -23.844 1 92.62 233 SER A O 1
ATOM 1868 N N . ASP A 1 234 ? 14.945 -3.602 -25.25 1 93.81 234 ASP A N 1
ATOM 1869 C CA . ASP A 1 234 ? 14.594 -4.391 -26.422 1 93.81 234 ASP A CA 1
ATOM 1870 C C . ASP A 1 234 ? 15.594 -5.523 -26.641 1 93.81 234 ASP A C 1
ATOM 1872 O O . ASP A 1 234 ? 15.211 -6.645 -26.969 1 93.81 234 ASP A O 1
ATOM 1876 N N . ASP A 1 235 ? 16.812 -5.195 -26.422 1 94.75 235 ASP A N 1
ATOM 1877 C CA . ASP A 1 235 ? 17.859 -6.195 -26.594 1 94.75 235 ASP A CA 1
ATOM 1878 C C . ASP A 1 235 ? 17.688 -7.344 -25.594 1 94.75 235 ASP A C 1
ATOM 1880 O O . ASP A 1 235 ? 17.859 -8.508 -25.953 1 94.75 235 ASP A O 1
ATOM 1884 N N . GLN A 1 236 ? 17.406 -7.027 -24.438 1 93.94 236 GLN A N 1
ATOM 1885 C CA . GLN A 1 236 ? 17.188 -8.039 -23.406 1 93.94 236 GLN A CA 1
ATOM 1886 C C . GLN A 1 236 ? 15.969 -8.906 -23.75 1 93.94 236 GLN A C 1
ATOM 1888 O O . GLN A 1 236 ? 16 -10.125 -23.578 1 93.94 236 GLN A O 1
ATOM 1893 N N . LEU A 1 237 ? 14.969 -8.273 -24.234 1 94.88 237 LEU A N 1
ATOM 1894 C CA . LEU A 1 237 ? 13.758 -9.008 -24.609 1 94.88 237 LEU A CA 1
ATOM 1895 C C . LEU A 1 237 ? 14.047 -10.008 -25.719 1 94.88 237 LEU A C 1
ATOM 1897 O O . LEU A 1 237 ? 13.539 -11.125 -25.703 1 94.88 237 LEU A O 1
ATOM 1901 N N . ASP A 1 238 ? 14.781 -9.531 -26.641 1 95.19 238 ASP A N 1
ATOM 1902 C CA . ASP A 1 238 ? 15.172 -10.438 -27.719 1 95.19 238 ASP A CA 1
ATOM 1903 C C . ASP A 1 238 ? 15.945 -11.633 -27.172 1 95.19 238 ASP A C 1
ATOM 1905 O O . ASP A 1 238 ? 15.758 -12.758 -27.641 1 95.19 238 ASP A O 1
ATOM 1909 N N . ARG A 1 239 ? 16.781 -11.406 -26.234 1 95.94 239 ARG A N 1
ATOM 1910 C CA . ARG A 1 239 ? 17.516 -12.5 -25.594 1 95.94 239 ARG A CA 1
ATOM 1911 C C . ARG A 1 239 ? 16.562 -13.43 -24.844 1 95.94 239 ARG A C 1
ATOM 1913 O O . ARG A 1 239 ? 16.75 -14.648 -24.844 1 95.94 239 ARG A O 1
ATOM 1920 N N . PHE A 1 240 ? 15.586 -12.906 -24.219 1 96.44 240 PHE A N 1
ATOM 1921 C CA . PHE A 1 240 ? 14.609 -13.719 -23.5 1 96.44 240 PHE A CA 1
ATOM 1922 C C . PHE A 1 240 ? 13.891 -14.672 -24.453 1 96.44 240 PHE A C 1
ATOM 1924 O O . PHE A 1 240 ? 13.719 -15.852 -24.156 1 96.44 240 PHE A O 1
ATOM 1931 N N . LYS A 1 241 ? 13.555 -14.102 -25.625 1 96 241 LYS A N 1
ATOM 1932 C CA . LYS A 1 241 ? 12.898 -14.914 -26.641 1 96 241 LYS A CA 1
ATOM 1933 C C . LYS A 1 241 ? 13.812 -16.047 -27.109 1 96 241 LYS A C 1
ATOM 1935 O O . LYS A 1 241 ? 13.391 -17.203 -27.172 1 96 241 LYS A O 1
ATOM 1940 N N . LYS A 1 242 ? 15.008 -15.664 -27.344 1 96.62 242 LYS A N 1
ATOM 1941 C CA . LYS A 1 242 ? 15.992 -16.641 -27.812 1 96.62 242 LYS A CA 1
ATOM 1942 C C . LYS A 1 242 ? 16.266 -17.703 -26.766 1 96.62 242 LYS A C 1
ATOM 1944 O O . LYS A 1 242 ? 16.469 -18.875 -27.109 1 96.62 242 LYS A O 1
ATOM 1949 N N . ASN A 1 243 ? 16.234 -17.281 -25.547 1 97.12 243 ASN A N 1
ATOM 1950 C CA . ASN A 1 243 ? 16.531 -18.203 -24.453 1 97.12 243 ASN A CA 1
ATOM 1951 C C . ASN A 1 243 ? 15.305 -19.047 -24.078 1 97.12 243 ASN A C 1
ATOM 1953 O O . ASN A 1 243 ? 15.367 -19.875 -23.172 1 97.12 243 ASN A O 1
ATOM 1957 N N . GLY A 1 244 ? 14.156 -18.781 -24.703 1 97.62 244 GLY A N 1
ATOM 1958 C CA . GLY A 1 244 ? 13 -19.656 -24.578 1 97.62 244 GLY A CA 1
ATOM 1959 C C . GLY A 1 244 ? 12.117 -19.312 -23.391 1 97.62 244 GLY A C 1
ATOM 1960 O O . GLY A 1 244 ? 11.617 -20.219 -22.719 1 97.62 244 GLY A O 1
ATOM 1961 N N . ALA A 1 245 ? 11.984 -18.062 -23.109 1 98 245 ALA A N 1
ATOM 1962 C CA . ALA A 1 245 ? 11.055 -17.656 -22.047 1 98 245 ALA A CA 1
ATOM 1963 C C . ALA A 1 245 ? 9.633 -18.109 -22.359 1 98 245 ALA A C 1
ATOM 1965 O O . ALA A 1 245 ? 9.109 -17.812 -23.438 1 98 245 ALA A O 1
ATOM 1966 N N . VAL A 1 246 ? 8.961 -18.781 -21.406 1 97.75 246 VAL A N 1
ATOM 1967 C CA . VAL A 1 246 ? 7.621 -19.297 -21.672 1 97.75 246 VAL A CA 1
ATOM 1968 C C . VAL A 1 246 ? 6.648 -18.797 -20.609 1 97.75 246 VAL A C 1
ATOM 1970 O O . VAL A 1 246 ? 5.441 -18.703 -20.859 1 97.75 246 VAL A O 1
ATOM 1973 N N . CYS A 1 247 ? 7.191 -18.469 -19.484 1 97.88 247 CYS A N 1
ATOM 1974 C CA . CYS A 1 247 ? 6.344 -18.109 -18.359 1 97.88 247 CYS A CA 1
ATOM 1975 C C . CYS A 1 247 ? 6.914 -16.922 -17.594 1 97.88 247 CYS A C 1
ATOM 1977 O O . CYS A 1 247 ? 8.133 -16.734 -17.547 1 97.88 247 CYS A O 1
ATOM 1979 N N . ASN A 1 248 ? 6.023 -16.094 -17.141 1 96.44 248 ASN A N 1
ATOM 1980 C CA . ASN A 1 248 ? 6.344 -15.07 -16.156 1 96.44 248 ASN A CA 1
ATOM 1981 C C . ASN A 1 248 ? 5.605 -15.312 -14.836 1 96.44 248 ASN A C 1
ATOM 1983 O O . ASN A 1 248 ? 4.375 -15.281 -14.797 1 96.44 248 ASN A O 1
ATOM 1987 N N . LEU A 1 249 ? 6.371 -15.594 -13.82 1 96.31 249 LEU A N 1
ATOM 1988 C CA . LEU A 1 249 ? 5.855 -15.875 -12.484 1 96.31 249 LEU A CA 1
ATOM 1989 C C . LEU A 1 249 ? 6.426 -14.891 -11.469 1 96.31 249 LEU A C 1
ATOM 1991 O O . LEU A 1 249 ? 7.633 -14.883 -11.211 1 96.31 249 LEU A O 1
ATOM 1995 N N . ILE A 1 250 ? 5.574 -14.047 -10.859 1 93.56 250 ILE A N 1
ATOM 1996 C CA . ILE A 1 250 ? 5.996 -13.039 -9.891 1 93.56 250 ILE A CA 1
ATOM 1997 C C . ILE A 1 250 ? 7.137 -12.211 -10.477 1 93.56 250 ILE A C 1
ATOM 1999 O O . ILE A 1 250 ? 8.18 -12.047 -9.844 1 93.56 250 ILE A O 1
ATOM 2003 N N . LEU A 1 251 ? 6.961 -11.812 -11.648 1 93 251 LEU A N 1
ATOM 2004 C CA . LEU A 1 251 ? 7.824 -10.914 -12.406 1 93 251 LEU A CA 1
ATOM 2005 C C . LEU A 1 251 ? 9.094 -11.633 -12.867 1 93 251 LEU A C 1
ATOM 2007 O O . LEU A 1 251 ? 9.961 -11.023 -13.492 1 93 251 LEU A O 1
ATOM 2011 N N . ARG A 1 252 ? 9.211 -12.93 -12.695 1 96.44 252 ARG A N 1
ATOM 2012 C CA . ARG A 1 252 ? 10.375 -13.68 -13.148 1 96.44 252 ARG A CA 1
ATOM 2013 C C . ARG A 1 252 ? 10.047 -14.508 -14.391 1 96.44 252 ARG A C 1
ATOM 2015 O O . ARG A 1 252 ? 8.969 -15.094 -14.484 1 96.44 252 ARG A O 1
ATOM 2022 N N . PHE A 1 253 ? 11.031 -14.555 -15.227 1 98.06 253 PHE A N 1
ATOM 2023 C CA . PHE A 1 253 ? 10.859 -15.344 -16.438 1 98.06 253 PHE A CA 1
ATOM 2024 C C . PHE A 1 253 ? 11.398 -16.75 -16.234 1 98.06 253 PHE A C 1
ATOM 2026 O O . PHE A 1 253 ? 12.422 -16.953 -15.586 1 98.06 253 PHE A O 1
ATOM 2033 N N . LEU A 1 254 ? 10.664 -17.688 -16.812 1 98.5 254 LEU A N 1
ATOM 2034 C CA . LEU A 1 254 ? 11.016 -19.094 -16.781 1 98.5 254 LEU A CA 1
ATOM 2035 C C . LEU A 1 254 ? 11.078 -19.656 -18.203 1 98.5 254 LEU A C 1
ATOM 2037 O O . LEU A 1 254 ? 10.312 -19.25 -19.078 1 98.5 254 LEU A O 1
ATOM 2041 N N . ASP A 1 255 ? 11.969 -20.641 -18.375 1 98.38 255 ASP A N 1
ATOM 2042 C CA . ASP A 1 255 ? 11.961 -21.359 -19.656 1 98.38 255 ASP A CA 1
ATOM 2043 C C . ASP A 1 255 ? 11.016 -22.562 -19.594 1 98.38 255 ASP A C 1
ATOM 2045 O O . ASP A 1 255 ? 10.25 -22.703 -18.641 1 98.38 255 ASP A O 1
ATOM 2049 N N . GLN A 1 256 ? 11.016 -23.344 -20.641 1 97.38 256 GLN A N 1
ATOM 2050 C CA . GLN A 1 256 ? 10.062 -24.438 -20.781 1 97.38 256 GLN A CA 1
ATOM 2051 C C . GLN A 1 256 ? 10.25 -25.484 -19.672 1 97.38 256 GLN A C 1
ATOM 2053 O O . GLN A 1 256 ? 9.32 -26.219 -19.359 1 97.38 256 GLN A O 1
ATOM 2058 N N . ASN A 1 257 ? 11.422 -25.484 -19.062 1 97.56 257 ASN A N 1
ATOM 2059 C CA . ASN A 1 257 ? 11.727 -26.469 -18.031 1 97.56 257 ASN A CA 1
ATOM 2060 C C . ASN A 1 257 ? 11.594 -25.859 -16.625 1 97.56 257 ASN A C 1
ATOM 2062 O O . ASN A 1 257 ? 11.906 -26.516 -15.633 1 97.56 257 ASN A O 1
ATOM 2066 N N . GLY A 1 258 ? 11.164 -24.594 -16.562 1 97.94 258 GLY A N 1
ATOM 2067 C CA . GLY A 1 258 ? 10.984 -23.922 -15.289 1 97.94 258 GLY A CA 1
ATOM 2068 C C . GLY A 1 258 ? 12.273 -23.328 -14.742 1 97.94 258 GLY A C 1
ATOM 2069 O O . GLY A 1 258 ? 12.367 -23 -13.562 1 97.94 258 GLY A O 1
ATOM 2070 N N . ASN A 1 259 ? 13.289 -23.25 -15.586 1 98.06 259 ASN A N 1
ATOM 2071 C CA . ASN A 1 259 ? 14.562 -22.672 -15.156 1 98.06 259 ASN A CA 1
ATOM 2072 C C . ASN A 1 259 ? 14.531 -21.141 -15.219 1 98.06 259 ASN A C 1
ATOM 2074 O O . ASN A 1 259 ? 13.992 -20.562 -16.172 1 98.06 259 ASN A O 1
ATOM 2078 N N . THR A 1 260 ? 15.133 -20.531 -14.195 1 97.5 260 THR A N 1
ATOM 2079 C CA . THR A 1 260 ? 15.195 -19.078 -14.141 1 97.5 260 THR A CA 1
ATOM 2080 C C . THR A 1 260 ? 16.547 -18.562 -14.648 1 97.5 260 THR A C 1
ATOM 2082 O O . THR A 1 260 ? 16.656 -17.406 -15.047 1 97.5 260 THR A O 1
ATOM 2085 N N . GLU A 1 261 ? 17.578 -19.391 -14.719 1 96.81 261 GLU A N 1
ATOM 2086 C CA . GLU A 1 261 ? 18.969 -19.016 -14.898 1 96.81 261 GLU A CA 1
ATOM 2087 C C . GLU A 1 261 ? 19.188 -18.312 -16.234 1 96.81 261 GLU A C 1
ATOM 2089 O O . GLU A 1 261 ? 19.938 -17.344 -16.312 1 96.81 261 GLU A O 1
ATOM 2094 N N . PRO A 1 262 ? 18.516 -18.703 -17.266 1 97.25 262 PRO A N 1
ATOM 2095 C CA . PRO A 1 262 ? 18.734 -18.062 -18.562 1 97.25 262 PRO A CA 1
ATOM 2096 C C . PRO A 1 262 ? 18.328 -16.594 -18.578 1 97.25 262 PRO A C 1
ATOM 2098 O O . PRO A 1 262 ? 18.688 -15.852 -19.5 1 97.25 262 PRO A O 1
ATOM 2101 N N . PHE A 1 263 ? 17.625 -16.203 -17.562 1 97.44 263 PHE A N 1
ATOM 2102 C CA . PHE A 1 263 ? 17.109 -14.844 -17.531 1 97.44 263 PHE A CA 1
ATOM 2103 C C . PHE A 1 263 ? 17.641 -14.094 -16.312 1 97.44 263 PHE A C 1
ATOM 2105 O O . PHE A 1 263 ? 17.031 -13.117 -15.875 1 97.44 263 PHE A O 1
ATOM 2112 N N . ASP A 1 264 ? 18.719 -14.453 -15.75 1 95.44 264 ASP A N 1
ATOM 2113 C CA . ASP A 1 264 ? 19.234 -13.977 -14.469 1 95.44 264 ASP A CA 1
ATOM 2114 C C . ASP A 1 264 ? 19.625 -12.5 -14.555 1 95.44 264 ASP A C 1
ATOM 2116 O O . ASP A 1 264 ? 19.578 -11.781 -13.547 1 95.44 264 ASP A O 1
ATOM 2120 N N . GLU A 1 265 ? 19.984 -12.094 -15.75 1 94.31 265 GLU A N 1
ATOM 2121 C CA . GLU A 1 265 ? 20.328 -10.68 -15.898 1 94.31 265 GLU A CA 1
ATOM 2122 C C . GLU A 1 265 ? 19.188 -9.789 -15.43 1 94.31 265 GLU A C 1
ATOM 2124 O O . GLU A 1 265 ? 19.422 -8.664 -14.977 1 94.31 265 GLU A O 1
ATOM 2129 N N . TYR A 1 266 ? 18 -10.25 -15.539 1 95.56 266 TYR A N 1
ATOM 2130 C CA . TYR A 1 266 ? 16.797 -9.539 -15.109 1 95.56 266 TYR A CA 1
ATOM 2131 C C . TYR A 1 266 ? 16.25 -10.117 -13.812 1 95.56 266 TYR A C 1
ATOM 2133 O O . TYR A 1 266 ? 15.984 -9.383 -12.859 1 95.56 266 TYR A O 1
ATOM 2141 N N . ASN A 1 267 ? 16.188 -11.445 -13.734 1 96.75 267 ASN A N 1
ATOM 2142 C CA . ASN A 1 267 ? 15.547 -12.125 -12.617 1 96.75 267 ASN A CA 1
ATOM 2143 C C . ASN A 1 267 ? 16.219 -11.805 -11.289 1 96.75 267 ASN A C 1
ATOM 2145 O O . ASN A 1 267 ? 15.57 -11.758 -10.242 1 96.75 267 ASN A O 1
ATOM 2149 N N . ARG A 1 268 ? 17.469 -11.492 -11.289 1 95.56 268 ARG A N 1
ATOM 2150 C CA . ARG A 1 268 ? 18.219 -11.266 -10.07 1 95.56 268 ARG A CA 1
ATOM 2151 C C . ARG A 1 268 ? 18.031 -9.836 -9.57 1 95.56 268 ARG A C 1
ATOM 2153 O O . ARG A 1 268 ? 18.531 -9.469 -8.5 1 95.56 268 ARG A O 1
ATOM 2160 N N . LYS A 1 269 ? 17.312 -9.07 -10.32 1 95.12 269 LYS A N 1
ATOM 2161 C CA . LYS A 1 269 ? 17.078 -7.684 -9.945 1 95.12 269 LYS A CA 1
ATOM 2162 C C . LYS A 1 269 ? 15.672 -7.496 -9.375 1 95.12 269 LYS A C 1
ATOM 2164 O O . LYS A 1 269 ? 15.227 -6.367 -9.172 1 95.12 269 LYS A O 1
ATOM 2169 N N . ILE A 1 270 ? 15.016 -8.57 -9.18 1 95 270 ILE A N 1
ATOM 2170 C CA . ILE A 1 270 ? 13.664 -8.547 -8.625 1 95 270 ILE A CA 1
ATOM 2171 C C . ILE A 1 270 ? 13.734 -8.633 -7.105 1 95 270 ILE A C 1
ATOM 2173 O O . ILE A 1 270 ? 14.336 -9.555 -6.555 1 95 270 ILE A O 1
ATOM 2177 N N . ALA A 1 271 ? 13.164 -7.613 -6.438 1 95.06 271 ALA A N 1
ATOM 2178 C CA . ALA A 1 271 ? 13.062 -7.641 -4.98 1 95.06 271 ALA A CA 1
ATOM 2179 C C . ALA A 1 271 ? 11.844 -8.445 -4.535 1 95.06 271 ALA A C 1
ATOM 2181 O O . ALA A 1 271 ? 10.711 -7.973 -4.625 1 95.06 271 ALA A O 1
ATOM 2182 N N . GLY A 1 272 ? 12.047 -9.578 -4.02 1 95.62 272 GLY A N 1
ATOM 2183 C CA . GLY A 1 272 ? 11 -10.492 -3.586 1 95.62 272 GLY A CA 1
ATOM 2184 C C . GLY A 1 272 ? 11.539 -11.844 -3.135 1 95.62 272 GLY A C 1
ATOM 2185 O O . GLY A 1 272 ? 12.742 -11.992 -2.922 1 95.62 272 GLY A O 1
ATOM 2186 N N . ILE A 1 273 ? 10.633 -12.758 -2.957 1 97.25 273 ILE A N 1
ATOM 2187 C CA . ILE A 1 273 ? 11.016 -14.094 -2.529 1 97.25 273 ILE A CA 1
ATOM 2188 C C . ILE A 1 273 ? 11.945 -14.727 -3.568 1 97.25 273 ILE A C 1
ATOM 2190 O O . ILE A 1 273 ? 11.727 -14.578 -4.773 1 97.25 273 ILE A O 1
ATOM 2194 N N . SER A 1 274 ? 13.008 -15.367 -3.117 1 95.5 274 SER A N 1
ATOM 2195 C CA . SER A 1 274 ? 13.898 -16.062 -4.047 1 95.5 274 SER A CA 1
ATOM 2196 C C . SER A 1 274 ? 13.234 -17.312 -4.625 1 95.5 274 SER A C 1
ATOM 2198 O O . SER A 1 274 ? 12.281 -17.828 -4.047 1 95.5 274 SER A O 1
ATOM 2200 N N . ALA A 1 275 ? 13.766 -17.75 -5.77 1 96.31 275 ALA A N 1
ATOM 2201 C CA . ALA A 1 275 ? 13.273 -18.984 -6.383 1 96.31 275 ALA A CA 1
ATOM 2202 C C . ALA A 1 275 ? 13.43 -20.156 -5.43 1 96.31 275 ALA A C 1
ATOM 2204 O O . ALA A 1 275 ? 12.523 -20.984 -5.301 1 96.31 275 ALA A O 1
ATOM 2205 N N . GLU A 1 276 ? 14.523 -20.188 -4.754 1 95.69 276 GLU A N 1
ATOM 2206 C CA . GLU A 1 276 ? 14.797 -21.281 -3.836 1 95.69 276 GLU A CA 1
ATOM 2207 C C . GLU A 1 276 ? 13.805 -21.297 -2.672 1 95.69 276 GLU A C 1
ATOM 2209 O O . GLU A 1 276 ? 13.234 -22.328 -2.346 1 95.69 276 GLU A O 1
ATOM 2214 N N . ALA A 1 277 ? 13.617 -20.172 -2.064 1 96.88 277 ALA A N 1
ATOM 2215 C CA . ALA A 1 277 ? 12.664 -20.062 -0.956 1 96.88 277 ALA A CA 1
ATOM 2216 C C . ALA A 1 277 ? 11.25 -20.422 -1.408 1 96.88 277 ALA A C 1
ATOM 2218 O O . ALA A 1 277 ? 10.516 -21.094 -0.687 1 96.88 277 ALA A O 1
ATOM 2219 N N . TYR A 1 278 ? 10.898 -20 -2.592 1 98.06 278 TYR A N 1
ATOM 2220 C CA . TYR A 1 278 ? 9.586 -20.297 -3.156 1 98.06 278 TYR A CA 1
ATOM 2221 C C . TYR A 1 278 ? 9.383 -21.797 -3.299 1 98.06 278 TYR A C 1
ATOM 2223 O O . TYR A 1 278 ? 8.336 -22.328 -2.902 1 98.06 278 TYR A O 1
ATOM 2231 N N . LYS A 1 279 ? 10.336 -22.438 -3.807 1 97.44 279 LYS A N 1
ATOM 2232 C CA . LYS A 1 279 ? 10.258 -23.875 -4.082 1 97.44 279 LYS A CA 1
ATOM 2233 C C . LYS A 1 279 ? 10.133 -24.672 -2.789 1 97.44 279 LYS A C 1
ATOM 2235 O O . LYS A 1 279 ? 9.625 -25.797 -2.795 1 97.44 279 LYS A O 1
ATOM 2240 N N . ASN A 1 280 ? 10.555 -24.109 -1.714 1 96.94 280 ASN A N 1
ATOM 2241 C CA . ASN A 1 280 ? 10.562 -24.812 -0.438 1 96.94 280 ASN A CA 1
ATOM 2242 C C . ASN A 1 280 ? 9.203 -24.734 0.257 1 96.94 280 ASN A C 1
ATOM 2244 O O . ASN A 1 280 ? 8.961 -25.453 1.229 1 96.94 280 ASN A O 1
ATOM 2248 N N . VAL A 1 281 ? 8.375 -23.906 -0.181 1 98.38 281 VAL A N 1
ATOM 2249 C CA . VAL A 1 281 ? 7.055 -23.781 0.423 1 98.38 281 VAL A CA 1
ATOM 2250 C C . VAL A 1 281 ? 6.254 -25.062 0.174 1 98.38 281 VAL A C 1
ATOM 2252 O O . VAL A 1 281 ? 6.281 -25.609 -0.928 1 98.38 281 VAL A O 1
ATOM 2255 N N . GLU A 1 282 ? 5.555 -25.469 1.161 1 98 282 GLU A N 1
ATOM 2256 C CA . GLU A 1 282 ? 4.875 -26.766 1.111 1 98 282 GLU A CA 1
ATOM 2257 C C . GLU A 1 282 ? 3.729 -26.75 0.103 1 98 282 GLU A C 1
ATOM 2259 O O . GLU A 1 282 ? 3.574 -27.672 -0.686 1 98 282 GLU A O 1
ATOM 2264 N N . HIS A 1 283 ? 2.891 -25.703 0.184 1 98.56 283 HIS A N 1
ATOM 2265 C CA . HIS A 1 283 ? 1.741 -25.578 -0.707 1 98.56 283 HIS A CA 1
ATOM 2266 C C . HIS A 1 283 ? 1.919 -24.422 -1.682 1 98.56 283 HIS A C 1
ATOM 2268 O O . HIS A 1 283 ? 1.883 -23.25 -1.281 1 98.56 283 HIS A O 1
ATOM 2274 N N . LYS A 1 284 ? 2.131 -24.719 -2.895 1 98.56 284 LYS A N 1
ATOM 2275 C CA . LYS A 1 284 ? 2.316 -23.734 -3.963 1 98.56 284 LYS A CA 1
ATOM 2276 C C . LYS A 1 284 ? 1.137 -23.75 -4.93 1 98.56 284 LYS A C 1
ATOM 2278 O O . LYS A 1 284 ? 1.117 -24.516 -5.887 1 98.56 284 LYS A O 1
ATOM 2283 N N . LEU A 1 285 ? 0.21 -22.859 -4.676 1 97.81 285 LEU A N 1
ATOM 2284 C CA . LEU A 1 285 ? -1.051 -22.797 -5.406 1 97.81 285 LEU A CA 1
ATOM 2285 C C . LEU A 1 285 ? -0.933 -21.875 -6.613 1 97.81 285 LEU A C 1
ATOM 2287 O O . LEU A 1 285 ? -0.507 -20.719 -6.484 1 97.81 285 LEU A O 1
ATOM 2291 N N . LEU A 1 286 ? -1.265 -22.375 -7.719 1 97.62 286 LEU A N 1
ATOM 2292 C CA . LEU A 1 286 ? -1.326 -21.609 -8.953 1 97.62 286 LEU A CA 1
ATOM 2293 C C . LEU A 1 286 ? -2.758 -21.516 -9.469 1 97.62 286 LEU A C 1
ATOM 2295 O O . LEU A 1 286 ? -3.412 -22.547 -9.672 1 97.62 286 LEU A O 1
ATOM 2299 N N . ILE A 1 287 ? -3.236 -20.297 -9.617 1 95.31 287 ILE A N 1
ATOM 2300 C CA . ILE A 1 287 ? -4.57 -20.047 -10.148 1 95.31 287 ILE A CA 1
ATOM 2301 C C . ILE A 1 287 ? -4.465 -19.5 -11.57 1 95.31 287 ILE A C 1
ATOM 2303 O O . ILE A 1 287 ? -3.908 -18.422 -11.781 1 95.31 287 ILE A O 1
ATOM 2307 N N . THR A 1 288 ? -5.016 -20.25 -12.5 1 92.62 288 THR A N 1
ATOM 2308 C CA . THR A 1 288 ? -4.906 -19.828 -13.891 1 92.62 288 THR A CA 1
ATOM 2309 C C . THR A 1 288 ? -6.027 -20.422 -14.727 1 92.62 288 THR A C 1
ATOM 2311 O O . THR A 1 288 ? -6.824 -21.219 -14.227 1 92.62 288 THR A O 1
ATOM 2314 N N . GLY A 1 289 ? -6.164 -19.906 -15.969 1 89.12 289 GLY A N 1
ATOM 2315 C CA . GLY A 1 289 ? -7.156 -20.406 -16.906 1 89.12 289 GLY A CA 1
ATOM 2316 C C . GLY A 1 289 ? -6.801 -20.141 -18.344 1 89.12 289 GLY A C 1
ATOM 2317 O O . GLY A 1 289 ? -5.84 -19.422 -18.641 1 89.12 289 GLY A O 1
ATOM 2318 N N . GLY A 1 290 ? -7.527 -20.891 -19.172 1 90.12 290 GLY A N 1
ATOM 2319 C CA . GLY A 1 290 ? -7.316 -20.719 -20.594 1 90.12 290 GLY A CA 1
ATOM 2320 C C . GLY A 1 290 ? -6.34 -21.734 -21.172 1 90.12 290 GLY A C 1
ATOM 2321 O O . GLY A 1 290 ? -5.27 -21.969 -20.609 1 90.12 290 GLY A O 1
ATOM 2322 N N . ALA A 1 291 ? -6.672 -22.266 -22.312 1 90.81 291 ALA A N 1
ATOM 2323 C CA . ALA A 1 291 ? -5.859 -23.281 -22.969 1 90.81 291 ALA A CA 1
ATOM 2324 C C . ALA A 1 291 ? -4.492 -22.734 -23.359 1 90.81 291 ALA A C 1
ATOM 2326 O O . ALA A 1 291 ? -3.492 -23.453 -23.344 1 90.81 291 ALA A O 1
ATOM 2327 N N . GLY A 1 292 ? -4.465 -21.438 -23.625 1 93.19 292 GLY A N 1
ATOM 2328 C CA . GLY A 1 292 ? -3.232 -20.812 -24.062 1 93.19 292 GLY A CA 1
ATOM 2329 C C . GLY A 1 292 ? -2.174 -20.75 -22.984 1 93.19 292 GLY A C 1
ATOM 2330 O O . GLY A 1 292 ? -0.989 -20.562 -23.281 1 93.19 292 GLY A O 1
ATOM 2331 N N . ASN A 1 293 ? -2.545 -21 -21.75 1 95.12 293 ASN A N 1
ATOM 2332 C CA . ASN A 1 293 ? -1.621 -20.875 -20.625 1 95.12 293 ASN A CA 1
ATOM 2333 C C . ASN A 1 293 ? -0.967 -22.203 -20.281 1 95.12 293 ASN A C 1
ATOM 2335 O O . ASN A 1 293 ? -0.116 -22.281 -19.391 1 95.12 293 ASN A O 1
ATOM 2339 N N . ALA A 1 294 ? -1.243 -23.25 -21.016 1 96.31 294 ALA A N 1
ATOM 2340 C CA . ALA A 1 294 ? -0.822 -24.594 -20.656 1 96.31 294 ALA A CA 1
ATOM 2341 C C . ALA A 1 294 ? 0.7 -24.703 -20.609 1 96.31 294 ALA A C 1
ATOM 2343 O O . ALA A 1 294 ? 1.258 -25.297 -19.672 1 96.31 294 ALA A O 1
ATOM 2344 N N . ALA A 1 295 ? 1.347 -24.125 -21.594 1 96.75 295 ALA A N 1
ATOM 2345 C CA . ALA A 1 295 ? 2.805 -24.203 -21.641 1 96.75 295 ALA A CA 1
ATOM 2346 C C . ALA A 1 295 ? 3.424 -23.516 -20.422 1 96.75 295 ALA A C 1
ATOM 2348 O O . ALA A 1 295 ? 4.395 -24.016 -19.844 1 96.75 295 ALA A O 1
ATOM 2349 N N . ALA A 1 296 ? 2.912 -22.406 -20.078 1 97.81 296 ALA A N 1
ATOM 2350 C CA . ALA A 1 296 ? 3.398 -21.672 -18.922 1 97.81 296 ALA A CA 1
ATOM 2351 C C . ALA A 1 296 ? 3.143 -22.438 -17.625 1 97.81 296 ALA A C 1
ATOM 2353 O O . ALA A 1 296 ? 4 -22.484 -16.734 1 97.81 296 ALA A O 1
ATOM 2354 N N . VAL A 1 297 ? 1.989 -23.047 -17.531 1 98 297 VAL A N 1
ATOM 2355 C CA . VAL A 1 297 ? 1.658 -23.859 -16.359 1 98 297 VAL A CA 1
ATOM 2356 C C . VAL A 1 297 ? 2.639 -25.016 -16.234 1 98 297 VAL A C 1
ATOM 2358 O O . VAL A 1 297 ? 3.158 -25.297 -15.156 1 98 297 VAL A O 1
ATOM 2361 N N . LYS A 1 29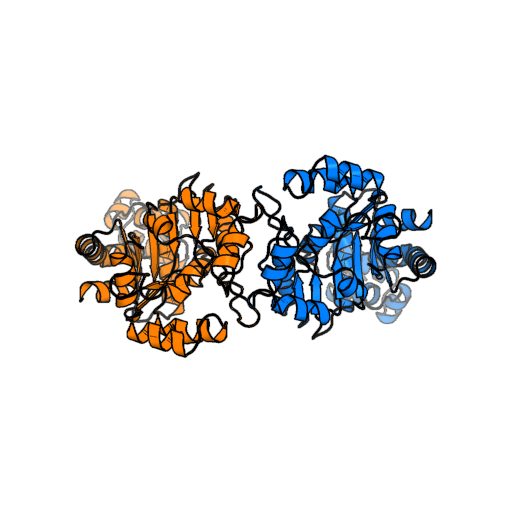8 ? 2.926 -25.641 -17.328 1 97.75 298 LYS A N 1
ATOM 2362 C CA . LYS A 1 298 ? 3.881 -26.75 -17.328 1 97.75 298 LYS A CA 1
ATOM 2363 C C . LYS A 1 298 ? 5.254 -26.297 -16.844 1 97.75 298 LYS A C 1
ATOM 2365 O O . LYS A 1 298 ? 5.93 -27.016 -16.109 1 97.75 298 LYS A O 1
ATOM 2370 N N . SER A 1 299 ? 5.609 -25.156 -17.312 1 98.25 299 SER A N 1
ATOM 2371 C CA . SER A 1 299 ? 6.875 -24.578 -16.859 1 98.25 299 SER A CA 1
ATOM 2372 C C . SER A 1 299 ? 6.91 -24.438 -15.336 1 98.25 299 SER A C 1
ATOM 2374 O O . SER A 1 299 ? 7.898 -24.797 -14.703 1 98.25 299 SER A O 1
ATOM 2376 N N . CYS A 1 300 ? 5.84 -23.969 -14.727 1 98.38 300 CYS A N 1
ATOM 2377 C CA . CYS A 1 300 ? 5.754 -23.812 -13.281 1 98.38 300 CYS A CA 1
ATOM 2378 C C . CYS A 1 300 ? 5.844 -25.156 -12.57 1 98.38 300 CYS A C 1
ATOM 2380 O O . CYS A 1 300 ? 6.516 -25.281 -11.547 1 98.38 300 CYS A O 1
ATOM 2382 N N . ILE A 1 301 ? 5.203 -26.156 -13.141 1 98.25 301 ILE A N 1
ATOM 2383 C CA . ILE A 1 301 ? 5.211 -27.5 -12.562 1 98.25 301 ILE A CA 1
ATOM 2384 C C . ILE A 1 301 ? 6.625 -28.078 -12.609 1 98.25 301 ILE A C 1
ATOM 2386 O O . ILE A 1 301 ? 7.16 -28.516 -11.586 1 98.25 301 ILE A O 1
ATOM 2390 N N . ARG A 1 302 ? 7.242 -27.984 -13.742 1 97.94 302 ARG A N 1
ATOM 2391 C CA . ARG A 1 302 ? 8.562 -28.578 -13.953 1 97.94 302 ARG A CA 1
ATOM 2392 C C . ARG A 1 302 ? 9.609 -27.891 -13.078 1 97.94 302 ARG A C 1
ATOM 2394 O O . ARG A 1 302 ? 10.555 -28.531 -12.617 1 97.94 302 ARG A O 1
ATOM 2401 N N . GLY A 1 303 ? 9.414 -26.625 -12.922 1 97.94 303 GLY A N 1
ATOM 2402 C CA . GLY A 1 303 ? 10.336 -25.859 -12.094 1 97.94 303 GLY A CA 1
ATOM 2403 C C . GLY A 1 303 ? 10.047 -25.969 -10.609 1 97.94 303 GLY A C 1
ATOM 2404 O O . GLY A 1 303 ? 10.734 -25.344 -9.797 1 97.94 303 GLY A O 1
ATOM 2405 N N . ASN A 1 304 ? 9.008 -26.719 -10.273 1 98.25 304 ASN A N 1
ATOM 2406 C CA . ASN A 1 304 ? 8.57 -26.906 -8.891 1 98.25 304 ASN A CA 1
ATOM 2407 C C . ASN A 1 304 ? 8.055 -25.609 -8.289 1 98.25 304 ASN A C 1
ATOM 2409 O O . ASN A 1 304 ? 8.305 -25.328 -7.113 1 98.25 304 ASN A O 1
ATOM 2413 N N . PHE A 1 305 ? 7.402 -24.781 -9.062 1 98.5 305 PHE A N 1
ATOM 2414 C CA . PHE A 1 305 ? 6.805 -23.547 -8.586 1 98.5 305 PHE A CA 1
ATOM 2415 C C . PHE A 1 305 ? 5.312 -23.719 -8.352 1 98.5 305 PHE A C 1
ATOM 2417 O O . PHE A 1 305 ? 4.637 -22.781 -7.895 1 98.5 305 PHE A O 1
ATOM 2424 N N . ALA A 1 306 ? 4.832 -24.891 -8.625 1 98.5 306 ALA A N 1
ATOM 2425 C CA . ALA A 1 306 ? 3.426 -25.188 -8.375 1 98.5 306 ALA A CA 1
ATOM 2426 C C . ALA A 1 306 ? 3.223 -26.672 -8.078 1 98.5 306 ALA A C 1
ATOM 2428 O O . ALA A 1 306 ? 3.82 -27.531 -8.727 1 98.5 306 ALA A O 1
ATOM 2429 N N . ASN A 1 307 ? 2.432 -26.938 -7.066 1 98.56 307 ASN A N 1
ATOM 2430 C CA . ASN A 1 307 ? 2.053 -28.328 -6.812 1 98.56 307 ASN A CA 1
ATOM 2431 C C . ASN A 1 307 ? 0.553 -28.453 -6.562 1 98.56 307 ASN A C 1
ATOM 2433 O O . ASN A 1 307 ? 0.039 -29.578 -6.43 1 98.56 307 ASN A O 1
ATOM 2437 N N . ILE A 1 308 ? -0.118 -27.359 -6.508 1 98.62 308 ILE A N 1
ATOM 2438 C CA . ILE A 1 308 ? -1.576 -27.312 -6.484 1 98.62 308 ILE A CA 1
ATOM 2439 C C . ILE A 1 308 ? -2.08 -26.391 -7.602 1 98.62 308 ILE A C 1
ATOM 2441 O O . ILE A 1 308 ? -1.688 -25.234 -7.68 1 98.62 308 ILE A O 1
ATOM 2445 N N . LEU A 1 309 ? -2.994 -26.938 -8.438 1 98.06 309 LEU A N 1
ATOM 2446 C CA . LEU A 1 309 ? -3.512 -26.172 -9.562 1 98.06 309 LEU A CA 1
ATOM 2447 C C . LEU A 1 309 ? -5.016 -25.953 -9.43 1 98.06 309 LEU A C 1
ATOM 2449 O O . LEU A 1 309 ? -5.758 -26.906 -9.156 1 98.06 309 LEU A O 1
ATOM 2453 N N . ILE A 1 310 ? -5.398 -24.719 -9.523 1 96.38 310 ILE A N 1
ATOM 2454 C CA . ILE A 1 310 ? -6.801 -24.359 -9.695 1 96.38 310 ILE A CA 1
ATOM 2455 C C . ILE A 1 310 ? -7 -23.688 -11.055 1 96.38 310 ILE A C 1
ATOM 2457 O O . ILE A 1 310 ? -6.5 -22.578 -11.289 1 96.38 310 ILE A O 1
ATOM 2461 N N . MET A 1 311 ? -7.707 -24.391 -11.922 1 95.31 311 MET A N 1
ATOM 2462 C CA . MET A 1 311 ? -7.773 -23.906 -13.297 1 95.31 311 MET A CA 1
ATOM 2463 C C . MET A 1 311 ? -9.125 -24.219 -13.922 1 95.31 311 MET A C 1
ATOM 2465 O O . MET A 1 311 ? -9.938 -24.938 -13.328 1 95.31 311 MET A O 1
ATOM 2469 N N . ASP A 1 312 ? -9.375 -23.641 -15.07 1 91.81 312 ASP A N 1
ATOM 2470 C CA . ASP A 1 312 ? -10.594 -23.969 -15.789 1 91.81 312 ASP A CA 1
ATOM 2471 C C . ASP A 1 312 ? -10.406 -25.219 -16.656 1 91.81 312 ASP A C 1
ATOM 2473 O O . ASP A 1 312 ? -9.297 -25.75 -16.75 1 91.81 312 ASP A O 1
ATOM 2477 N N . VAL A 1 313 ? -11.469 -25.656 -17.219 1 90.25 313 VAL A N 1
ATOM 2478 C CA . VAL A 1 313 ? -11.477 -26.922 -17.938 1 90.25 313 VAL A CA 1
ATOM 2479 C C . VAL A 1 313 ? -10.617 -26.812 -19.203 1 90.25 313 VAL A C 1
ATOM 2481 O O . VAL A 1 313 ? -9.945 -27.766 -19.594 1 90.25 313 VAL A O 1
ATOM 2484 N N . ASP A 1 314 ? -10.586 -25.703 -19.844 1 90.25 314 ASP A N 1
ATOM 2485 C CA . ASP A 1 314 ? -9.82 -25.516 -21.062 1 90.25 314 ASP A CA 1
ATOM 2486 C C . ASP A 1 314 ? -8.328 -25.672 -20.812 1 90.25 314 ASP A C 1
ATOM 2488 O O . ASP A 1 314 ? -7.629 -26.344 -21.578 1 90.25 314 ASP A O 1
ATOM 2492 N N . CYS A 1 315 ? -7.902 -25.141 -19.797 1 94 315 CYS A N 1
ATOM 2493 C CA . CYS A 1 315 ? -6.496 -25.281 -19.438 1 94 315 CYS A CA 1
ATOM 2494 C C . CYS A 1 315 ? -6.168 -26.719 -19.047 1 94 315 CYS A C 1
ATOM 2496 O O . CYS A 1 315 ? -5.141 -27.25 -19.453 1 94 315 CYS A O 1
ATOM 2498 N N . ALA A 1 316 ? -7.008 -27.297 -18.297 1 94.75 316 ALA A N 1
ATOM 2499 C CA . ALA A 1 316 ? -6.805 -28.656 -17.828 1 94.75 316 ALA A CA 1
ATOM 2500 C C . ALA A 1 316 ? -6.676 -29.625 -19 1 94.75 316 ALA A C 1
ATOM 2502 O O . ALA A 1 316 ? -5.766 -30.469 -19.016 1 94.75 316 ALA A O 1
ATOM 2503 N N . LYS A 1 317 ? -7.543 -29.469 -19.938 1 92.69 317 LYS A N 1
ATOM 2504 C CA . LYS A 1 317 ? -7.523 -30.359 -21.094 1 92.69 317 LYS A CA 1
ATOM 2505 C C . LYS A 1 317 ? -6.246 -30.156 -21.922 1 92.69 317 LYS A C 1
ATOM 2507 O O . LYS A 1 317 ? -5.66 -31.125 -22.406 1 92.69 317 LYS A O 1
ATOM 2512 N N . ALA A 1 318 ? -5.883 -28.969 -22.016 1 94.75 318 ALA A N 1
ATOM 2513 C CA . ALA A 1 318 ? -4.668 -28.672 -22.766 1 94.75 318 ALA A CA 1
ATOM 2514 C C . ALA A 1 318 ? -3.443 -29.281 -22.109 1 94.75 318 ALA A C 1
ATOM 2516 O O . ALA A 1 318 ? -2.508 -29.719 -22.781 1 94.75 318 ALA A O 1
ATOM 2517 N N . LEU A 1 319 ? -3.441 -29.391 -20.828 1 95.69 319 LEU A N 1
ATOM 2518 C CA . LEU A 1 319 ? -2.32 -29.953 -20.078 1 95.69 319 LEU A CA 1
ATOM 2519 C C . LEU A 1 319 ? -2.242 -31.453 -20.266 1 95.69 319 LEU A C 1
ATOM 2521 O O . LEU A 1 319 ? -1.165 -32.062 -20.141 1 95.69 319 LEU A O 1
ATOM 2525 N N . LEU A 1 320 ? -3.373 -32.031 -20.5 1 92.44 320 LEU A N 1
ATOM 2526 C CA . LEU A 1 320 ? -3.402 -33.469 -20.641 1 92.44 320 LEU A CA 1
ATOM 2527 C C . LEU A 1 320 ? -2.906 -33.906 -22.016 1 92.44 320 LEU A C 1
ATOM 2529 O O . LEU A 1 320 ? -2.336 -34.969 -22.156 1 92.44 320 LEU A O 1
ATOM 2533 N N . VAL A 1 321 ? -3.316 -33.125 -23.094 1 85.75 321 VAL A N 1
ATOM 2534 C CA . VAL A 1 321 ? -2.949 -33.5 -24.469 1 85.75 321 VAL A CA 1
ATOM 2535 C C . VAL A 1 321 ? -1.434 -33.406 -24.625 1 85.75 321 VAL A C 1
ATOM 2537 O O . VAL A 1 321 ? -0.838 -34.188 -25.375 1 85.75 321 VAL A O 1
ATOM 2540 N N . ASP A 1 322 ? -0.788 -32.719 -23.984 1 62.75 322 ASP A N 1
ATOM 2541 C CA . ASP A 1 322 ? 0.652 -32.594 -24.188 1 62.75 322 ASP A CA 1
ATOM 2542 C C . ASP A 1 322 ? 1.395 -33.75 -23.531 1 62.75 322 ASP A C 1
ATOM 2544 O O . ASP A 1 322 ? 1.055 -34.156 -22.406 1 62.75 322 ASP A O 1
ATOM 2548 N N . MET B 1 1 ? -57.219 23.547 9.109 1 33.06 1 MET B N 1
ATOM 2549 C CA . MET B 1 1 ? -55.906 24.016 9.508 1 33.06 1 MET B CA 1
ATOM 2550 C C . MET B 1 1 ? -54.969 22.828 9.812 1 33.06 1 MET B C 1
ATOM 2552 O O . MET B 1 1 ? -53.75 22.953 9.711 1 33.06 1 MET B O 1
ATOM 2556 N N . ARG B 1 2 ? -55.438 21.781 10.281 1 49.19 2 ARG B N 1
ATOM 2557 C CA . ARG B 1 2 ? -54.688 20.578 10.648 1 49.19 2 ARG B CA 1
ATOM 2558 C C . ARG B 1 2 ? -54.125 19.891 9.406 1 49.19 2 ARG B C 1
ATOM 2560 O O . ARG B 1 2 ? -53 19.422 9.422 1 49.19 2 ARG B O 1
ATOM 2567 N N . LYS B 1 3 ? -54.844 19.703 8.414 1 54.97 3 LYS B N 1
ATOM 2568 C CA . LYS B 1 3 ? -54.531 19 7.18 1 54.97 3 LYS B CA 1
ATOM 2569 C C . LYS B 1 3 ? -53.375 19.672 6.445 1 54.97 3 LYS B C 1
ATOM 2571 O O . LYS B 1 3 ? -52.625 19.016 5.723 1 54.97 3 LYS B O 1
ATOM 2576 N N . ILE B 1 4 ? -53.25 20.828 6.57 1 52.47 4 ILE B N 1
ATOM 2577 C CA . ILE B 1 4 ? -52.219 21.578 5.863 1 52.47 4 ILE B CA 1
ATOM 2578 C C . ILE B 1 4 ? -50.875 21.359 6.543 1 52.47 4 ILE B C 1
ATOM 2580 O O . ILE B 1 4 ? -49.844 21.188 5.871 1 52.47 4 ILE B O 1
ATOM 2584 N N . ILE B 1 5 ? -50.812 21.203 7.887 1 58.72 5 ILE B N 1
ATOM 2585 C CA . ILE B 1 5 ? -49.594 21.047 8.672 1 58.72 5 ILE B CA 1
ATOM 2586 C C . ILE B 1 5 ? -49.062 19.625 8.531 1 58.72 5 ILE B C 1
ATOM 2588 O O . ILE B 1 5 ? -47.906 19.359 8.836 1 58.72 5 ILE B O 1
ATOM 2592 N N . ASP B 1 6 ? -49.906 18.719 7.914 1 64.38 6 ASP B N 1
ATOM 2593 C CA . ASP B 1 6 ? -49.531 17.328 7.793 1 64.38 6 ASP B CA 1
ATOM 2594 C C . ASP B 1 6 ? -49.156 16.969 6.355 1 64.38 6 ASP B C 1
ATOM 2596 O O . ASP B 1 6 ? -48.844 15.82 6.047 1 64.38 6 ASP B O 1
ATOM 2600 N N . ASP B 1 7 ? -49.219 17.953 5.562 1 67.88 7 ASP B N 1
ATOM 2601 C CA . ASP B 1 7 ? -48.812 17.734 4.172 1 67.88 7 ASP B CA 1
ATOM 2602 C C . ASP B 1 7 ? -47.312 17.719 4.027 1 67.88 7 ASP B C 1
ATOM 2604 O O . ASP B 1 7 ? -46.656 18.75 4.223 1 67.88 7 ASP B O 1
ATOM 2608 N N . GLU B 1 8 ? -46.781 16.594 3.637 1 72.56 8 GLU B N 1
ATOM 2609 C CA . GLU B 1 8 ? -45.344 16.375 3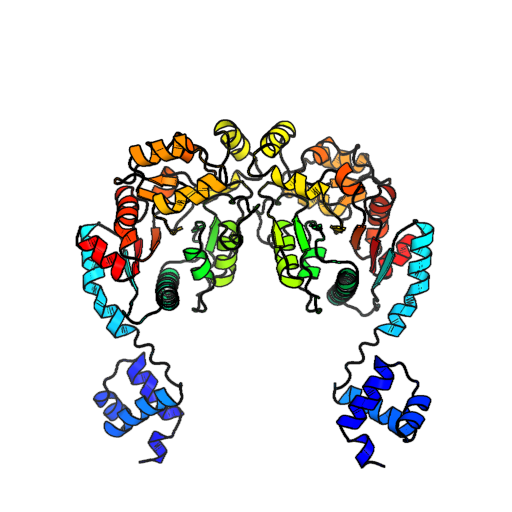.574 1 72.56 8 GLU B CA 1
ATOM 2610 C C . GLU B 1 8 ? -44.688 17.328 2.58 1 72.56 8 GLU B C 1
ATOM 2612 O O . GLU B 1 8 ? -43.562 17.797 2.814 1 72.56 8 GLU B O 1
ATOM 2617 N N . ARG B 1 9 ? -45.375 17.625 1.564 1 74.06 9 ARG B N 1
ATOM 2618 C CA . ARG B 1 9 ? -44.844 18.531 0.558 1 74.06 9 ARG B CA 1
ATOM 2619 C C . ARG B 1 9 ? -44.75 19.953 1.109 1 74.06 9 ARG B C 1
ATOM 2621 O O . ARG B 1 9 ? -43.75 20.641 0.859 1 74.06 9 ARG B O 1
ATOM 2628 N N . LEU B 1 10 ? -45.75 20.391 1.798 1 77.94 10 LEU B N 1
ATOM 2629 C CA . LEU B 1 10 ? -45.75 21.734 2.369 1 77.94 10 LEU B CA 1
ATOM 2630 C C . LEU B 1 10 ? -44.719 21.844 3.488 1 77.94 10 LEU B C 1
ATOM 2632 O O . LEU B 1 10 ? -44.031 22.859 3.611 1 77.94 10 LEU B O 1
ATOM 2636 N N . ILE B 1 11 ? -44.562 20.781 4.23 1 79.62 11 ILE B N 1
ATOM 2637 C CA . ILE B 1 11 ? -43.562 20.719 5.273 1 79.62 11 ILE B CA 1
ATOM 2638 C C . ILE B 1 11 ? -42.156 20.828 4.648 1 79.62 11 ILE B C 1
ATOM 2640 O O . ILE B 1 11 ? -41.312 21.578 5.148 1 79.62 11 ILE B O 1
ATOM 2644 N N . TYR B 1 12 ? -42 20.203 3.574 1 76.56 12 TYR B N 1
ATOM 2645 C CA . TYR B 1 12 ? -40.719 20.281 2.863 1 76.56 12 TYR B CA 1
ATOM 2646 C C . TYR B 1 12 ? -40.469 21.688 2.354 1 76.56 12 TYR B C 1
ATOM 2648 O O . TYR B 1 12 ? -39.344 22.203 2.467 1 76.56 12 TYR B O 1
ATOM 2656 N N . GLN B 1 13 ? -41.438 22.266 1.834 1 77.94 13 GLN B N 1
ATOM 2657 C CA . GLN B 1 13 ? -41.312 23.625 1.314 1 77.94 13 GLN B CA 1
ATOM 2658 C C . GLN B 1 13 ? -41 24.609 2.434 1 77.94 13 GLN B C 1
ATOM 2660 O O . GLN B 1 13 ? -40.125 25.469 2.283 1 77.94 13 GLN B O 1
ATOM 2665 N N . CYS B 1 14 ? -41.688 24.5 3.5 1 78.81 14 CYS B N 1
ATOM 2666 C CA . CYS B 1 14 ? -41.438 25.328 4.668 1 78.81 14 CYS B CA 1
ATOM 2667 C C . CYS B 1 14 ? -40 25.156 5.18 1 78.81 14 CYS B C 1
ATOM 2669 O O . CYS B 1 14 ? -39.312 26.141 5.453 1 78.81 14 CYS B O 1
ATOM 2671 N N . CYS B 1 15 ? -39.625 23.906 5.242 1 76.38 15 CYS B N 1
ATOM 2672 C CA . CYS B 1 15 ? -38.281 23.594 5.719 1 76.38 15 CYS B CA 1
ATOM 2673 C C . CYS B 1 15 ? -37.219 24.109 4.742 1 76.38 15 CYS B C 1
ATOM 2675 O O . CYS B 1 15 ? -36.219 24.656 5.16 1 76.38 15 CYS B O 1
ATOM 2677 N N . SER B 1 16 ? -37.469 24.031 3.533 1 74.5 16 SER B N 1
ATOM 2678 C CA . SER B 1 16 ? -36.562 24.531 2.508 1 74.5 16 SER B CA 1
ATOM 2679 C C . SER B 1 16 ? -36.438 26.047 2.568 1 74.5 16 SER B C 1
ATOM 2681 O O . SER B 1 16 ? -35.344 26.594 2.537 1 74.5 16 SER B O 1
ATOM 2683 N N . LEU B 1 17 ? -37.5 26.734 2.76 1 77.31 17 LEU B N 1
ATOM 2684 C CA . LEU B 1 17 ? -37.531 28.203 2.832 1 77.31 17 LEU B CA 1
ATOM 2685 C C . LEU B 1 17 ? -36.844 28.688 4.102 1 77.31 17 LEU B C 1
ATOM 2687 O O . LEU B 1 17 ? -36.062 29.656 4.066 1 77.31 17 LEU B O 1
ATOM 2691 N N . TYR B 1 18 ? -37.062 27.969 5.152 1 76.12 18 TYR B N 1
ATOM 2692 C CA . TYR B 1 18 ? -36.469 28.344 6.438 1 76.12 18 TYR B CA 1
ATOM 2693 C C . TYR B 1 18 ? -35 28.016 6.488 1 76.12 18 TYR B C 1
ATOM 2695 O O . TYR B 1 18 ? -34.156 28.875 6.816 1 76.12 18 TYR B O 1
ATOM 2703 N N . TYR B 1 19 ? -34.719 26.781 6.035 1 69.62 19 TYR B N 1
ATOM 2704 C CA . TYR B 1 19 ? -33.375 26.297 6.273 1 69.62 19 TYR B CA 1
ATOM 2705 C C . TYR B 1 19 ? -32.469 26.547 5.066 1 69.62 19 TYR B C 1
ATOM 2707 O O . TYR B 1 19 ? -31.281 26.797 5.215 1 69.62 19 TYR B O 1
ATOM 2715 N N . GLU B 1 20 ? -33.031 26.656 3.895 1 67.12 20 GLU B N 1
ATOM 2716 C CA . GLU B 1 20 ? -32.25 26.828 2.68 1 67.12 20 GLU B CA 1
ATOM 2717 C C . GLU B 1 20 ? -32.281 28.281 2.213 1 67.12 20 GLU B C 1
ATOM 2719 O O . GLU B 1 20 ? -31.25 28.812 1.791 1 67.12 20 GLU B O 1
ATOM 2724 N N . GLU B 1 21 ? -33.375 28.891 2.406 1 68.75 21 GLU B N 1
ATOM 2725 C CA . GLU B 1 21 ? -33.531 30.25 1.899 1 68.75 21 GLU B CA 1
ATOM 2726 C C . GLU B 1 21 ? -33.438 31.281 3.031 1 68.75 21 GLU B C 1
ATOM 2728 O O . GLU B 1 21 ? -33.594 32.469 2.799 1 68.75 21 GLU B O 1
ATOM 2733 N N . HIS B 1 22 ? -33.281 30.766 4.324 1 68.81 22 HIS B N 1
ATOM 2734 C CA . HIS B 1 22 ? -33.094 31.562 5.535 1 68.81 22 HIS B CA 1
ATOM 2735 C C . HIS B 1 22 ? -34.188 32.625 5.684 1 68.81 22 HIS B C 1
ATOM 2737 O O . HIS B 1 22 ? -33.906 33.719 6.164 1 68.81 22 HIS B O 1
ATOM 2743 N N . MET B 1 23 ? -35.344 32.25 5.316 1 76.69 23 MET B N 1
ATOM 2744 C CA . MET B 1 23 ? -36.469 33.125 5.539 1 76.69 23 MET B CA 1
ATOM 2745 C C . MET B 1 23 ? -37 32.969 6.965 1 76.69 23 MET B C 1
ATOM 2747 O O . MET B 1 23 ? -37.031 31.875 7.516 1 76.69 23 MET B O 1
ATOM 2751 N N . GLY B 1 24 ? -37.25 34.031 7.562 1 79.31 24 GLY B N 1
ATOM 2752 C CA . GLY B 1 24 ? -37.844 34 8.883 1 79.31 24 GLY B CA 1
ATOM 2753 C C . GLY B 1 24 ? -39.219 33.344 8.883 1 79.31 24 GLY B C 1
ATOM 2754 O O . GLY B 1 24 ? -39.875 33.25 7.832 1 79.31 24 GLY B O 1
ATOM 2755 N N . GLN B 1 25 ? -39.625 32.875 10.031 1 83.25 25 GLN B N 1
ATOM 2756 C CA . GLN B 1 25 ? -40.906 32.188 10.148 1 83.25 25 GLN B CA 1
ATOM 2757 C C . GLN B 1 25 ? -42.031 33.094 9.727 1 83.25 25 GLN B C 1
ATOM 2759 O O . GLN B 1 25 ? -43 32.656 9.094 1 83.25 25 GLN B O 1
ATOM 2764 N N . SER B 1 26 ? -41.875 34.375 10.031 1 83.81 26 SER B N 1
ATOM 2765 C CA . SER B 1 26 ? -42.906 35.344 9.664 1 83.81 26 SER B CA 1
ATOM 2766 C C . SER B 1 26 ? -42.969 35.531 8.156 1 83.81 26 SER B C 1
ATOM 2768 O O . SER B 1 26 ? -44.031 35.656 7.582 1 83.81 26 SER B O 1
ATOM 2770 N N . GLN B 1 27 ? -41.875 35.531 7.551 1 84.44 27 GLN B N 1
ATOM 2771 C CA . GLN B 1 27 ? -41.781 35.688 6.102 1 84.44 27 GLN B CA 1
ATOM 2772 C C . GLN B 1 27 ? -42.344 34.469 5.387 1 84.44 27 GLN B C 1
ATOM 2774 O O . GLN B 1 27 ? -43.062 34.594 4.383 1 84.44 27 GLN B O 1
ATOM 2779 N N . ILE B 1 28 ? -42 33.375 5.887 1 88.62 28 ILE B N 1
ATOM 2780 C CA . ILE B 1 28 ? -42.5 32.094 5.336 1 88.62 28 ILE B CA 1
ATOM 2781 C C . ILE B 1 28 ? -44 32.062 5.441 1 88.62 28 ILE B C 1
ATOM 2783 O O . ILE B 1 28 ? -44.688 31.641 4.496 1 88.62 28 ILE B O 1
ATOM 2787 N N . ALA B 1 29 ? -44.5 32.406 6.539 1 88 29 ALA B N 1
ATOM 2788 C CA . ALA B 1 29 ? -45.938 32.469 6.762 1 88 29 ALA B CA 1
ATOM 2789 C C . ALA B 1 29 ? -46.625 33.312 5.695 1 88 29 ALA B C 1
ATOM 2791 O O . ALA B 1 29 ? -47.625 32.875 5.125 1 88 29 ALA B O 1
ATOM 2792 N N . LYS B 1 30 ? -46.062 34.469 5.426 1 86 30 LYS B N 1
ATOM 2793 C CA . LYS B 1 30 ? -46.594 35.375 4.406 1 86 30 LYS B CA 1
ATOM 2794 C C . LYS B 1 30 ? -46.5 34.75 3.016 1 86 30 LYS B C 1
ATOM 2796 O O . LYS B 1 30 ? -47.438 34.844 2.221 1 86 30 LYS B O 1
ATOM 2801 N N . HIS B 1 31 ? -45.344 34.156 2.764 1 84.88 31 HIS B N 1
ATOM 2802 C CA . HIS B 1 31 ? -45 33.625 1.451 1 84.88 31 HIS B CA 1
ATOM 2803 C C . HIS B 1 31 ? -45.906 32.438 1.103 1 84.88 31 HIS B C 1
ATOM 2805 O O . HIS B 1 31 ? -46.312 32.281 -0.048 1 84.88 31 HIS B O 1
ATOM 2811 N N . LEU B 1 32 ? -46.188 31.688 2.066 1 83.38 32 LEU B N 1
ATOM 2812 C CA . LEU B 1 32 ? -46.969 30.469 1.839 1 83.38 32 LEU B CA 1
ATOM 2813 C C . LEU B 1 32 ? -48.438 30.656 2.188 1 83.38 32 LEU B C 1
ATOM 2815 O O . LEU B 1 32 ? -49.25 29.781 1.939 1 83.38 32 LEU B O 1
ATOM 2819 N N . GLY B 1 33 ? -48.719 31.875 2.83 1 87.31 33 GLY B N 1
ATOM 2820 C CA . GLY B 1 33 ? -50.094 32.188 3.178 1 87.31 33 GLY B CA 1
ATOM 2821 C C . GLY B 1 33 ? -50.625 31.391 4.348 1 87.31 33 GLY B C 1
ATOM 2822 O O . GLY B 1 33 ? -51.781 30.984 4.359 1 87.31 33 GLY B O 1
ATOM 2823 N N . ILE B 1 34 ? -49.781 31.031 5.184 1 85.25 34 ILE B N 1
ATOM 2824 C CA . ILE B 1 34 ? -50.188 30.281 6.375 1 85.25 34 ILE B CA 1
ATOM 2825 C C . ILE B 1 34 ? -49.781 31.062 7.625 1 85.25 34 ILE B C 1
ATOM 2827 O O . ILE B 1 34 ? -49.062 32.062 7.535 1 85.25 34 ILE B O 1
ATOM 2831 N N . SER B 1 35 ? -50.281 30.656 8.773 1 82.88 35 SER B N 1
ATOM 2832 C CA . SER B 1 35 ? -49.969 31.344 10.016 1 82.88 35 SER B CA 1
ATOM 2833 C C . SER B 1 35 ? -48.531 31.016 10.469 1 82.88 35 SER B C 1
ATOM 2835 O O . SER B 1 35 ? -48 29.969 10.117 1 82.88 35 SER B O 1
ATOM 2837 N N . LYS B 1 36 ? -47.938 31.953 11.281 1 83.75 36 LYS B N 1
ATOM 2838 C CA . LYS B 1 36 ? -46.625 31.734 11.859 1 83.75 36 LYS B CA 1
ATOM 2839 C C . LYS B 1 36 ? -46.594 30.484 12.742 1 83.75 36 LYS B C 1
ATOM 2841 O O . LYS B 1 36 ? -45.625 29.734 12.75 1 83.75 36 LYS B O 1
ATOM 2846 N N . SER B 1 37 ? -47.656 30.281 13.383 1 84.44 37 SER B N 1
ATOM 2847 C CA . SER B 1 37 ? -47.781 29.109 14.234 1 84.44 37 SER B CA 1
ATOM 2848 C C . SER B 1 37 ? -47.75 27.828 13.414 1 84.44 37 SER B C 1
ATOM 2850 O O . SER B 1 37 ? -47.156 26.828 13.812 1 84.44 37 SER B O 1
ATOM 2852 N N . SER B 1 38 ? -48.375 27.828 12.312 1 83.06 38 SER B N 1
ATOM 2853 C CA . SER B 1 38 ? -48.375 26.672 11.422 1 83.06 38 SER B CA 1
ATOM 2854 C C . SER B 1 38 ? -46.969 26.406 10.859 1 83.06 38 SER B C 1
ATOM 2856 O O . SER B 1 38 ? -46.562 25.266 10.734 1 83.06 38 SER B O 1
ATOM 2858 N N . VAL B 1 39 ? -46.25 27.547 10.508 1 84.69 39 VAL B N 1
ATOM 2859 C CA . VAL B 1 39 ? -44.875 27.406 10.031 1 84.69 39 VAL B CA 1
ATOM 2860 C C . VAL B 1 39 ? -44.031 26.766 11.117 1 84.69 39 VAL B C 1
ATOM 2862 O O . VAL B 1 39 ? -43.281 25.812 10.844 1 84.69 39 VAL B O 1
ATOM 2865 N N . SER B 1 40 ? -44.219 27.266 12.328 1 82.06 40 SER B N 1
ATOM 2866 C CA . SER B 1 40 ? -43.469 26.719 13.453 1 82.06 40 SER B CA 1
ATOM 2867 C C . SER B 1 40 ? -43.75 25.234 13.648 1 82.06 40 SER B C 1
ATOM 2869 O O . SER B 1 40 ? -42.812 24.453 13.852 1 82.06 40 SER B O 1
ATOM 2871 N N . ARG B 1 41 ? -44.875 24.875 13.523 1 79.88 41 ARG B N 1
ATOM 2872 C CA . ARG B 1 41 ? -45.281 23.484 13.695 1 79.88 41 ARG B CA 1
ATOM 2873 C C . ARG B 1 41 ? -44.75 22.625 12.547 1 79.88 41 ARG B C 1
ATOM 2875 O O . ARG B 1 41 ? -44.312 21.484 12.758 1 79.88 41 ARG B O 1
ATOM 2882 N N . MET B 1 42 ? -44.75 23.109 11.375 1 79.5 42 MET B N 1
ATOM 2883 C CA . MET B 1 42 ? -44.281 22.359 10.219 1 79.5 42 MET B CA 1
ATOM 2884 C C . MET B 1 42 ? -42.75 22.172 10.297 1 79.5 42 MET B C 1
ATOM 2886 O O . MET B 1 42 ? -42.25 21.125 9.938 1 79.5 42 MET B O 1
ATOM 2890 N N . LEU B 1 43 ? -42.062 23.281 10.789 1 78.62 43 LEU B N 1
ATOM 2891 C CA . LEU B 1 43 ? -40.625 23.156 11 1 78.62 43 LEU B CA 1
ATOM 2892 C C . LEU B 1 43 ? -40.344 22.109 12.07 1 78.62 43 LEU B C 1
ATOM 2894 O O . LEU B 1 43 ? -39.406 21.312 11.922 1 78.62 43 LEU B O 1
ATOM 2898 N N . GLN B 1 44 ? -41.188 22.094 13.055 1 75.56 44 GLN B N 1
ATOM 2899 C CA . GLN B 1 44 ? -41.062 21.078 14.094 1 75.56 44 GLN B CA 1
ATOM 2900 C C . GLN B 1 44 ? -41.375 19.688 13.555 1 75.56 44 GLN B C 1
ATOM 2902 O O . GLN B 1 44 ? -40.625 18.734 13.828 1 75.56 44 GLN B O 1
ATOM 2907 N N . THR B 1 45 ? -42.375 19.594 12.828 1 76.38 45 THR B N 1
ATOM 2908 C CA . THR B 1 45 ? -42.75 18.312 12.234 1 76.38 45 THR B CA 1
ATOM 2909 C C . THR B 1 45 ? -41.719 17.859 11.227 1 76.38 45 THR B C 1
ATOM 2911 O O . THR B 1 45 ? -41.406 16.672 11.141 1 76.38 45 THR B O 1
ATOM 2914 N N . GLY B 1 46 ? -41.219 18.781 10.398 1 73.69 46 GLY B N 1
ATOM 2915 C CA . GLY B 1 46 ? -40.156 18.453 9.484 1 73.69 46 GLY B CA 1
ATOM 2916 C C . GLY B 1 46 ? -38.938 17.859 10.18 1 73.69 46 GLY B C 1
ATOM 2917 O O . GLY B 1 46 ? -38.312 16.938 9.656 1 73.69 46 GLY B O 1
ATOM 2918 N N . ARG B 1 47 ? -38.719 18.406 11.406 1 68.88 47 ARG B N 1
ATOM 2919 C CA . ARG B 1 47 ? -37.625 17.859 12.219 1 68.88 47 ARG B CA 1
ATOM 2920 C C . ARG B 1 47 ? -38 16.469 12.734 1 68.88 47 ARG B C 1
ATOM 2922 O O . ARG B 1 47 ? -37.156 15.57 12.719 1 68.88 47 ARG B O 1
ATOM 2929 N N . GLU B 1 48 ? -39.156 16.344 13.078 1 68.25 48 GLU B N 1
ATOM 2930 C CA . GLU B 1 48 ? -39.625 15.078 13.656 1 68.25 48 GLU B CA 1
ATOM 2931 C C . GLU B 1 48 ? -39.719 13.984 12.602 1 68.25 48 GLU B C 1
ATOM 2933 O O . GLU B 1 48 ? -39.406 12.82 12.883 1 68.25 48 GLU B O 1
ATOM 2938 N N . LEU B 1 49 ? -40.062 14.367 11.484 1 67.31 49 LEU B N 1
ATOM 2939 C CA . LEU B 1 49 ? -40.219 13.391 10.406 1 67.31 49 LEU B CA 1
ATOM 2940 C C . LEU B 1 49 ? -38.906 13.188 9.68 1 67.31 49 LEU B C 1
ATOM 2942 O O . LEU B 1 49 ? -38.844 12.453 8.68 1 67.31 49 LEU B O 1
ATOM 2946 N N . GLU B 1 50 ? -37.75 13.797 10.281 1 60.28 50 GLU B N 1
ATOM 2947 C CA . GLU B 1 50 ? -36.375 13.719 9.773 1 60.28 50 GLU B CA 1
ATOM 2948 C C . GLU B 1 50 ? -36.312 14.18 8.32 1 60.28 50 GLU B C 1
ATOM 2950 O O . GLU B 1 50 ? -35.5 13.695 7.543 1 60.28 50 GLU B O 1
ATOM 2955 N N . ILE B 1 51 ? -37.406 14.891 7.914 1 59.62 51 ILE B N 1
ATOM 2956 C CA . ILE B 1 51 ? -37.406 15.508 6.59 1 59.62 51 ILE B CA 1
ATOM 2957 C C . ILE B 1 51 ? -36.281 16.547 6.496 1 59.62 51 ILE B C 1
ATOM 2959 O O . ILE B 1 51 ? -35.656 16.672 5.457 1 59.62 51 ILE B O 1
ATOM 2963 N N . VAL B 1 52 ? -36.188 17.375 7.465 1 47.47 52 VAL B N 1
ATOM 2964 C CA . VAL B 1 52 ? -35.094 18.344 7.574 1 47.47 52 VAL B CA 1
ATOM 2965 C C . VAL B 1 52 ? -34.094 17.906 8.641 1 47.47 52 VAL B C 1
ATOM 2967 O O . VAL B 1 52 ? -34.5 17.5 9.734 1 47.47 52 VAL B O 1
ATOM 2970 N N . GLU B 1 53 ? -33.094 17.391 8.32 1 46.53 53 GLU B N 1
ATOM 2971 C CA . GLU B 1 53 ? -31.969 17.312 9.258 1 46.53 53 GLU B CA 1
ATOM 2972 C C . GLU B 1 53 ? -31.391 18.703 9.547 1 46.53 53 GLU B C 1
ATOM 2974 O O . GLU B 1 53 ? -30.891 19.375 8.641 1 46.53 53 GLU B O 1
ATOM 2979 N N . ILE B 1 54 ? -31.953 19.375 10.438 1 40.53 54 ILE B N 1
ATOM 2980 C CA . ILE B 1 54 ? -31.406 20.656 10.859 1 40.53 54 ILE B CA 1
ATOM 2981 C C . ILE B 1 54 ? -29.938 20.484 11.234 1 40.53 54 ILE B C 1
ATOM 2983 O O . ILE B 1 54 ? -29.609 19.781 12.188 1 40.53 54 ILE B O 1
ATOM 2987 N N . LYS B 1 55 ? -29.078 20.406 10.383 1 42.19 55 LYS B N 1
ATOM 2988 C CA . LYS B 1 55 ? -27.688 20.594 10.797 1 42.19 55 LYS B CA 1
ATOM 2989 C C . LYS B 1 55 ? -27.453 22.031 11.266 1 42.19 55 LYS B C 1
ATOM 2991 O O . LYS B 1 55 ? -27.625 22.984 10.5 1 42.19 55 LYS B O 1
ATOM 2996 N N . VAL B 1 56 ? -27.891 22.484 12.445 1 39.38 56 VAL B N 1
ATOM 2997 C CA . VAL B 1 56 ? -27.5 23.734 13.086 1 39.38 56 VAL B CA 1
ATOM 2998 C C . VAL B 1 56 ? -26.094 24.125 12.633 1 39.38 56 VAL B C 1
ATOM 3000 O O . VAL B 1 56 ? -25.094 23.641 13.195 1 39.38 56 VAL B O 1
ATOM 3003 N N . ARG B 1 57 ? -25.703 23.891 11.594 1 42.03 57 ARG B N 1
ATOM 3004 C CA . ARG B 1 57 ? -24.375 24.172 11.07 1 42.03 57 ARG B CA 1
ATOM 3005 C C . ARG B 1 57 ? -24 25.641 11.266 1 42.03 57 ARG B C 1
ATOM 3007 O O . ARG B 1 57 ? -22.859 25.969 11.547 1 42.03 57 ARG B O 1
ATOM 3014 N N . HIS B 1 58 ? -24.953 26.656 10.945 1 42 58 HIS B N 1
ATOM 3015 C CA . HIS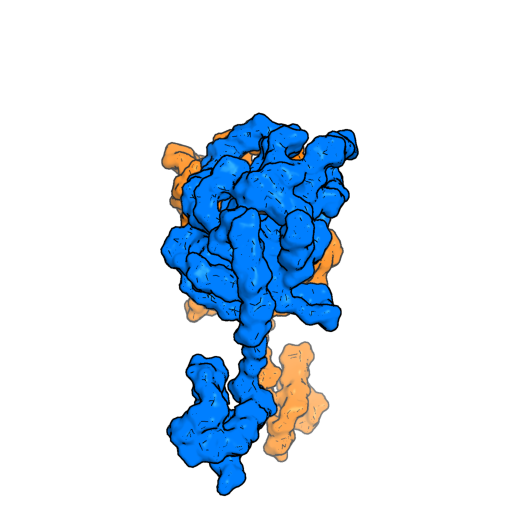 B 1 58 ? -24.609 28.047 10.648 1 42 58 HIS B CA 1
ATOM 3016 C C . HIS B 1 58 ? -24.266 28.797 11.93 1 42 58 HIS B C 1
ATOM 3018 O O . HIS B 1 58 ? -23.406 29.688 11.922 1 42 58 HIS B O 1
ATOM 3024 N N . LEU B 1 59 ? -25.094 28.656 12.906 1 42.12 59 LEU B N 1
ATOM 3025 C CA . LEU B 1 59 ? -24.812 29.531 14.031 1 42.12 59 LEU B CA 1
ATOM 3026 C C . LEU B 1 59 ? -23.422 29.25 14.602 1 42.12 59 LEU B C 1
ATOM 3028 O O . LEU B 1 59 ? -22.703 30.172 15.008 1 42.12 59 LEU B O 1
ATOM 3032 N N . ALA B 1 60 ? -23.016 28.031 14.766 1 44.81 60 ALA B N 1
ATOM 3033 C CA . ALA B 1 60 ? -21.719 27.594 15.281 1 44.81 60 ALA B CA 1
ATOM 3034 C C . ALA B 1 60 ? -20.578 28.062 14.383 1 44.81 60 ALA B C 1
ATOM 3036 O O . ALA B 1 60 ? -19.5 28.391 14.867 1 44.81 60 ALA B O 1
ATOM 3037 N N . GLN B 1 61 ? -20.875 28.109 13.055 1 50.41 61 GLN B N 1
ATOM 3038 C CA . GLN B 1 61 ? -19.875 28.625 12.141 1 50.41 61 GLN B CA 1
ATOM 3039 C C . GLN B 1 61 ? -19.531 30.078 12.469 1 50.41 61 GLN B C 1
ATOM 3041 O O . GLN B 1 61 ? -18.391 30.5 12.336 1 50.41 61 GLN B O 1
ATOM 3046 N N . TYR B 1 62 ? -20.656 30.781 12.906 1 52.16 62 TYR B N 1
ATOM 3047 C CA . TYR B 1 62 ? -20.453 32.188 13.234 1 52.16 62 TYR B CA 1
ATOM 3048 C C . TYR B 1 62 ? -19.766 32.344 14.586 1 52.16 62 TYR B C 1
ATOM 3050 O O . TYR B 1 62 ? -19.062 33.344 14.82 1 52.16 62 TYR B O 1
ATOM 3058 N N . MET B 1 63 ? -19.906 31.312 15.336 1 62.81 63 MET B N 1
ATOM 3059 C CA . MET B 1 63 ? -19.438 31.453 16.719 1 62.81 63 MET B CA 1
ATOM 3060 C C . MET B 1 63 ? -17.906 31.578 16.766 1 62.81 63 MET B C 1
ATOM 3062 O O . MET B 1 63 ? -17.375 32.25 17.641 1 62.81 63 MET B O 1
ATOM 3066 N N . TYR B 1 64 ? -17.297 31.141 15.602 1 82 64 TYR B N 1
ATOM 3067 C CA . TYR B 1 64 ? -15.852 31.172 15.781 1 82 64 TYR B CA 1
ATOM 3068 C C . TYR B 1 64 ? -15.188 32 14.703 1 82 64 TYR B C 1
ATOM 3070 O O . TYR B 1 64 ? -13.977 31.906 14.484 1 82 64 TYR B O 1
ATOM 3078 N N . GLU B 1 65 ? -16.031 32.781 14.008 1 86.12 65 GLU B N 1
ATOM 3079 C CA . GLU B 1 65 ? -15.484 33.625 12.945 1 86.12 65 GLU B CA 1
ATOM 3080 C C . GLU B 1 65 ? -14.453 34.625 13.5 1 86.12 65 GLU B C 1
ATOM 3082 O O . GLU B 1 65 ? -13.422 34.844 12.875 1 86.12 65 GLU B O 1
ATOM 3087 N N . ASP B 1 66 ? -14.797 35.125 14.625 1 86.88 66 ASP B N 1
ATOM 3088 C CA . ASP B 1 66 ? -13.875 36.062 15.234 1 86.88 66 ASP B CA 1
ATOM 3089 C C . ASP B 1 66 ? -12.562 35.406 15.609 1 86.88 66 ASP B C 1
ATOM 3091 O O . ASP B 1 66 ? -11.484 35.938 15.375 1 86.88 66 ASP B O 1
ATOM 3095 N N . LEU B 1 67 ? -12.742 34.25 16.172 1 91.12 67 LEU B N 1
ATOM 3096 C CA . LEU B 1 67 ? -11.562 33.469 16.562 1 91.12 67 LEU B CA 1
ATOM 3097 C C . LEU B 1 67 ? -10.711 33.125 15.336 1 91.12 67 LEU B C 1
ATOM 3099 O O . LEU B 1 67 ? -9.492 33.281 15.367 1 91.12 67 LEU B O 1
ATOM 3103 N N . GLU B 1 68 ? -11.312 32.75 14.266 1 95.31 68 GLU B N 1
ATOM 3104 C CA . GLU B 1 68 ? -10.633 32.438 13.008 1 95.31 68 GLU B CA 1
ATOM 3105 C C . GLU B 1 68 ? -9.906 33.656 12.453 1 95.31 68 GLU B C 1
ATOM 3107 O O . GLU B 1 68 ? -8.734 33.562 12.078 1 95.31 68 GLU B O 1
ATOM 3112 N N . GLU B 1 69 ? -10.578 34.781 12.484 1 94.19 69 GLU B N 1
ATOM 3113 C CA . GLU B 1 69 ? -10 36 11.93 1 94.19 69 GLU B CA 1
ATOM 3114 C C . GLU B 1 69 ? -8.812 36.469 12.766 1 94.19 69 GLU B C 1
ATOM 3116 O O . GLU B 1 69 ? -7.812 36.938 12.227 1 94.19 69 GLU B O 1
ATOM 3121 N N . GLU B 1 70 ? -8.93 36.344 14.047 1 94.31 70 GLU B N 1
ATOM 3122 C CA . GLU B 1 70 ? -7.84 36.75 14.93 1 94.31 70 GLU B CA 1
ATOM 3123 C C . GLU B 1 70 ? -6.594 35.906 14.688 1 94.31 70 GLU B C 1
ATOM 3125 O O . GLU B 1 70 ? -5.477 36.438 14.656 1 94.31 70 GLU B O 1
ATOM 3130 N N . LEU B 1 71 ? -6.797 34.688 14.523 1 96.69 71 LEU B N 1
ATOM 3131 C CA . LEU B 1 71 ? -5.676 33.781 14.289 1 96.69 71 LEU B CA 1
ATOM 3132 C C . LEU B 1 71 ? -5.043 34.031 12.93 1 96.69 71 LEU B C 1
ATOM 3134 O O . LEU B 1 71 ? -3.816 34 12.789 1 96.69 71 LEU B O 1
ATOM 3138 N N . LYS B 1 72 ? -5.859 34.281 11.891 1 97.19 72 LYS B N 1
ATOM 3139 C CA . LYS B 1 72 ? -5.348 34.594 10.562 1 97.19 72 LYS B CA 1
ATOM 3140 C C . LYS B 1 72 ? -4.43 35.812 10.609 1 97.19 72 LYS B C 1
ATOM 3142 O O . LYS B 1 72 ? -3.334 35.812 10.047 1 97.19 72 LYS B O 1
ATOM 3147 N N . LYS B 1 73 ? -4.879 36.75 11.359 1 96.12 73 LYS B N 1
ATOM 3148 C CA . LYS B 1 73 ? -4.125 38 11.461 1 96.12 73 LYS B CA 1
ATOM 3149 C C . LYS B 1 73 ? -2.857 37.812 12.289 1 96.12 73 LYS B C 1
ATOM 3151 O O . LYS B 1 73 ? -1.774 38.25 11.883 1 96.12 73 LYS B O 1
ATOM 3156 N N . LYS B 1 74 ? -3.027 37.156 13.352 1 96.19 74 LYS B N 1
ATOM 3157 C CA . LYS B 1 74 ? -1.916 37 14.281 1 96.19 74 LYS B CA 1
ATOM 3158 C C . LYS B 1 74 ? -0.766 36.25 13.641 1 96.19 74 LYS B C 1
ATOM 3160 O O . LYS B 1 74 ? 0.402 36.594 13.828 1 96.19 74 LYS B O 1
ATOM 3165 N N . TYR B 1 75 ? -1.083 35.25 12.891 1 97.25 75 TYR B N 1
ATOM 3166 C CA . TYR B 1 75 ? -0.057 34.344 12.383 1 97.25 75 TYR B CA 1
ATOM 3167 C C . TYR B 1 75 ? 0.11 34.469 10.875 1 97.25 75 TYR B C 1
ATOM 3169 O O . TYR B 1 75 ? 0.862 33.719 10.25 1 97.25 75 TYR B O 1
ATOM 3177 N N . HIS B 1 76 ? -0.618 35.438 10.266 1 97.44 76 HIS B N 1
ATOM 3178 C CA . HIS B 1 76 ? -0.545 35.719 8.828 1 97.44 76 HIS B CA 1
ATOM 3179 C C . HIS B 1 76 ? -0.826 34.438 8.016 1 97.44 76 HIS B C 1
ATOM 3181 O O . HIS B 1 76 ? -0.059 34.094 7.117 1 97.44 76 HIS B O 1
ATOM 3187 N N . LEU B 1 77 ? -1.896 33.844 8.344 1 98.38 77 LEU B N 1
ATOM 3188 C CA . LEU B 1 77 ? -2.309 32.594 7.699 1 98.38 77 LEU B CA 1
ATOM 3189 C C . LEU B 1 77 ? -3.26 32.875 6.543 1 98.38 77 LEU B C 1
ATOM 3191 O O . LEU B 1 77 ? -3.977 33.875 6.547 1 98.38 77 LEU B O 1
ATOM 3195 N N . LYS B 1 78 ? -3.279 32 5.59 1 98 78 LYS B N 1
ATOM 3196 C CA . LYS B 1 78 ? -4.195 32.125 4.457 1 98 78 LYS B CA 1
ATOM 3197 C C . LYS B 1 78 ? -5.637 31.859 4.891 1 98 78 LYS B C 1
ATOM 3199 O O . LYS B 1 78 ? -6.562 32.5 4.395 1 98 78 LYS B O 1
ATOM 3204 N N . ASP B 1 79 ? -5.742 30.844 5.789 1 97.88 79 ASP B N 1
ATOM 3205 C CA . ASP B 1 79 ? -7.086 30.516 6.254 1 97.88 79 ASP B CA 1
ATOM 3206 C C . ASP B 1 79 ? -7.039 29.75 7.566 1 97.88 79 ASP B C 1
ATOM 3208 O O . ASP B 1 79 ? -6.027 29.109 7.887 1 97.88 79 ASP B O 1
ATOM 3212 N N . VAL B 1 80 ? -8.125 29.922 8.305 1 97.44 80 VAL B N 1
ATOM 3213 C CA . VAL B 1 80 ? -8.312 29.188 9.547 1 97.44 80 VAL B CA 1
ATOM 3214 C C . VAL B 1 80 ? -9.766 28.734 9.672 1 97.44 80 VAL B C 1
ATOM 3216 O O . VAL B 1 80 ? -10.688 29.531 9.453 1 97.44 80 VAL B O 1
ATOM 3219 N N . VAL B 1 81 ? -9.93 27.453 9.938 1 95.69 81 VAL B N 1
ATOM 3220 C CA . VAL B 1 81 ? -11.25 26.891 10.188 1 95.69 81 VAL B CA 1
ATOM 3221 C C . VAL B 1 81 ? -11.289 26.25 11.57 1 95.69 81 VAL B C 1
ATOM 3223 O O . VAL B 1 81 ? -10.445 25.406 11.883 1 95.69 81 VAL B O 1
ATOM 3226 N N . VAL B 1 82 ? -12.25 26.672 12.344 1 94.31 82 VAL B N 1
ATOM 3227 C CA . VAL B 1 82 ? -12.391 26.109 13.688 1 94.31 82 VAL B CA 1
ATOM 3228 C C . VAL B 1 82 ? -13.648 25.25 13.758 1 94.31 82 VAL B C 1
ATOM 3230 O O . VAL B 1 82 ? -14.75 25.703 13.453 1 94.31 82 VAL B O 1
ATOM 3233 N N . ALA B 1 83 ? -13.383 23.969 14.055 1 91.31 83 ALA B N 1
ATOM 3234 C CA . ALA B 1 83 ? -14.508 23.047 14.211 1 91.31 83 ALA B CA 1
ATOM 3235 C C . ALA B 1 83 ? -15.188 23.234 15.562 1 91.31 83 ALA B C 1
ATOM 3237 O O . ALA B 1 83 ? -14.516 23.406 16.578 1 91.31 83 ALA B O 1
ATOM 3238 N N . GLU B 1 84 ? -16.453 23.109 15.508 1 80.56 84 GLU B N 1
ATOM 3239 C CA . GLU B 1 84 ? -17.234 23.281 16.734 1 80.56 84 GLU B CA 1
ATOM 3240 C C . GLU B 1 84 ? -17.031 22.109 17.688 1 80.56 84 GLU B C 1
ATOM 3242 O O . GLU B 1 84 ? -16.828 20.969 17.25 1 80.56 84 GLU B O 1
ATOM 3247 N N . SER B 1 85 ? -16.828 22.453 18.859 1 75.19 85 SER B N 1
ATOM 3248 C CA . SER B 1 85 ? -16.797 21.406 19.859 1 75.19 85 SER B CA 1
ATOM 3249 C C . SER B 1 85 ? -17.625 21.781 21.078 1 75.19 85 SER B C 1
ATOM 3251 O O . SER B 1 85 ? -17.719 22.953 21.438 1 75.19 85 SER B O 1
ATOM 3253 N N . SER B 1 86 ? -18.453 20.797 21.453 1 70.88 86 SER B N 1
ATOM 3254 C CA . SER B 1 86 ? -19.141 20.922 22.734 1 70.88 86 SER B CA 1
ATOM 3255 C C . SER B 1 86 ? -18.375 20.219 23.859 1 70.88 86 SER B C 1
ATOM 3257 O O . SER B 1 86 ? -17.734 19.203 23.625 1 70.88 86 SER B O 1
ATOM 3259 N N . PRO B 1 87 ? -18.406 20.875 25.016 1 68.69 87 PRO B N 1
ATOM 3260 C CA . PRO B 1 87 ? -17.766 20.203 26.141 1 68.69 87 PRO B CA 1
ATOM 3261 C C . PRO B 1 87 ? -18.312 18.781 26.375 1 68.69 87 PRO B C 1
ATOM 3263 O O . PRO B 1 87 ? -17.625 17.953 26.969 1 68.69 87 PRO B O 1
ATOM 3266 N N . LEU B 1 88 ? -19.453 18.469 25.875 1 74 88 LEU B N 1
ATOM 3267 C CA . LEU B 1 88 ? -20.094 17.172 26.078 1 74 88 LEU B CA 1
ATOM 3268 C C . LEU B 1 88 ? -19.688 16.172 25 1 74 88 LEU B C 1
ATOM 3270 O O . LEU B 1 88 ? -19.984 14.984 25.109 1 74 88 LEU B O 1
ATOM 3274 N N . ASP B 1 89 ? -18.969 16.719 24.062 1 79.62 89 ASP B N 1
ATOM 3275 C CA . ASP B 1 89 ? -18.594 15.836 22.969 1 79.62 89 ASP B CA 1
ATOM 3276 C C . ASP B 1 89 ? -17.547 14.812 23.422 1 79.62 89 ASP B C 1
ATOM 3278 O O . ASP B 1 89 ? -16.625 15.141 24.156 1 79.62 89 ASP B O 1
ATOM 3282 N N . SER B 1 90 ? -17.844 13.586 23.031 1 83.44 90 SER B N 1
ATOM 3283 C CA . SER B 1 90 ? -16.797 12.586 23.188 1 83.44 90 SER B CA 1
ATOM 3284 C C . SER B 1 90 ? -15.602 12.875 22.281 1 83.44 90 SER B C 1
ATOM 3286 O O . SER B 1 90 ? -15.695 13.703 21.359 1 83.44 90 SER B O 1
ATOM 3288 N N . LYS B 1 91 ? -14.516 12.281 22.578 1 82.44 91 LYS B N 1
ATOM 3289 C CA . LYS B 1 91 ? -13.344 12.414 21.734 1 82.44 91 LYS B CA 1
ATOM 3290 C C . LYS B 1 91 ? -13.656 12.031 20.281 1 82.44 91 LYS B C 1
ATOM 3292 O O . LYS B 1 91 ? -13.242 12.711 19.344 1 82.44 91 LYS B O 1
ATOM 3297 N N . THR B 1 92 ? -14.398 11 20.172 1 83.31 92 THR B N 1
ATOM 3298 C CA . THR B 1 92 ? -14.758 10.5 18.844 1 83.31 92 THR B CA 1
ATOM 3299 C C . THR B 1 92 ? -15.633 11.5 18.109 1 83.31 92 THR B C 1
ATOM 3301 O O . THR B 1 92 ? -15.453 11.727 16.906 1 83.31 92 THR B O 1
ATOM 3304 N N . GLU B 1 93 ? -16.469 12.078 18.797 1 82.44 93 GLU B N 1
ATOM 3305 C CA . GLU B 1 93 ? -17.359 13.07 18.188 1 82.44 93 GLU B CA 1
ATOM 3306 C C . GLU B 1 93 ? -16.578 14.305 17.766 1 82.44 93 GLU B C 1
ATOM 3308 O O . GLU B 1 93 ? -16.844 14.867 16.688 1 82.44 93 GLU B O 1
ATOM 3313 N N . ARG B 1 94 ? -15.703 14.719 18.547 1 84.31 94 ARG B N 1
ATOM 3314 C CA . ARG B 1 94 ? -14.883 15.883 18.219 1 84.31 94 ARG B CA 1
ATOM 3315 C C . ARG B 1 94 ? -14.062 15.633 16.953 1 84.31 94 ARG B C 1
ATOM 3317 O O . ARG B 1 94 ? -13.992 16.5 16.078 1 84.31 94 ARG B O 1
ATOM 3324 N N . ILE B 1 95 ? -13.516 14.477 16.891 1 86.56 95 ILE B N 1
ATOM 3325 C CA . ILE B 1 95 ? -12.727 14.094 15.727 1 86.56 95 ILE B CA 1
ATOM 3326 C C . ILE B 1 95 ? -13.625 14.062 14.492 1 86.56 95 ILE B C 1
ATOM 3328 O O . ILE B 1 95 ? -13.219 14.523 13.422 1 86.56 95 ILE B O 1
ATOM 3332 N N . SER B 1 96 ? -14.75 13.539 14.68 1 85.75 96 SER B N 1
ATOM 3333 C CA . SER B 1 96 ? -15.688 13.461 13.562 1 85.75 96 SER B CA 1
ATOM 3334 C C . SER B 1 96 ? -16.047 14.852 13.047 1 85.75 96 SER B C 1
ATOM 3336 O O . SER B 1 96 ? -16.047 15.094 11.836 1 85.75 96 SER B O 1
ATOM 3338 N N . LYS B 1 97 ? -16.312 15.742 13.945 1 85.31 97 LYS B N 1
ATOM 3339 C CA . LYS B 1 97 ? -16.656 17.109 13.562 1 85.31 97 LYS B CA 1
ATOM 3340 C C . LYS B 1 97 ? -15.484 17.797 12.867 1 85.31 97 LYS B C 1
ATOM 3342 O O . LYS B 1 97 ? -15.68 18.516 11.883 1 85.31 97 LYS B O 1
ATOM 3347 N N . LEU B 1 98 ? -14.383 17.594 13.422 1 90.19 98 LEU B N 1
ATOM 3348 C CA . LEU B 1 98 ? -13.172 18.141 12.82 1 90.19 98 LEU B CA 1
ATOM 3349 C C . LEU B 1 98 ? -13 17.625 11.398 1 90.19 98 LEU B C 1
ATOM 3351 O O . LEU B 1 98 ? -12.734 18.422 10.484 1 90.19 98 LEU B O 1
ATOM 3355 N N . ASN B 1 99 ? -13.18 16.375 11.188 1 89.56 99 ASN B N 1
ATOM 3356 C CA . ASN B 1 99 ? -13.023 15.773 9.875 1 89.56 99 ASN B CA 1
ATOM 3357 C C . ASN B 1 99 ? -14.086 16.266 8.898 1 89.56 99 ASN B C 1
ATOM 3359 O O . ASN B 1 99 ? -13.82 16.422 7.707 1 89.56 99 ASN B O 1
ATOM 3363 N N . GLU B 1 100 ? -15.203 16.453 9.398 1 87.12 100 GLU B N 1
ATOM 3364 C CA . GLU B 1 100 ? -16.281 16.984 8.555 1 87.12 100 GLU B CA 1
ATOM 3365 C C . GLU B 1 100 ? -15.938 18.375 8.062 1 87.12 100 GLU B C 1
ATOM 3367 O O . GLU B 1 100 ? -16.141 18.688 6.883 1 87.12 100 GLU B O 1
ATOM 3372 N N . ARG B 1 101 ? -15.43 19.156 8.93 1 89.62 101 ARG B N 1
ATOM 3373 C CA . ARG B 1 101 ? -15.039 20.516 8.547 1 89.62 101 ARG B CA 1
ATOM 3374 C C . ARG B 1 101 ? -13.891 20.484 7.543 1 89.62 101 ARG B C 1
ATOM 3376 O O . ARG B 1 101 ? -13.852 21.281 6.605 1 89.62 101 ARG B O 1
ATOM 3383 N N . ALA B 1 102 ? -13 19.609 7.793 1 92.69 102 ALA B N 1
ATOM 3384 C CA . ALA B 1 102 ? -11.883 19.453 6.867 1 92.69 102 ALA B CA 1
ATOM 3385 C C . ALA B 1 102 ? -12.367 19.031 5.484 1 92.69 102 ALA B C 1
ATOM 3387 O O . ALA B 1 102 ? -11.906 19.562 4.469 1 92.69 102 ALA B O 1
ATOM 3388 N N . ALA B 1 103 ? -13.289 18.109 5.449 1 90.56 103 ALA B N 1
ATOM 3389 C CA . ALA B 1 103 ? -13.844 17.625 4.184 1 90.56 103 ALA B CA 1
ATOM 3390 C C . ALA B 1 103 ? -14.547 18.766 3.438 1 90.56 103 ALA B C 1
ATOM 3392 O O . ALA B 1 103 ? -14.391 18.906 2.223 1 90.56 103 ALA B O 1
ATOM 3393 N N . ASP B 1 104 ? -15.305 19.547 4.184 1 89.19 104 ASP B N 1
ATOM 3394 C CA . ASP B 1 104 ? -15.984 20.688 3.596 1 89.19 104 ASP B CA 1
ATOM 3395 C C . ASP B 1 104 ? -14.992 21.672 2.986 1 89.19 104 ASP B C 1
ATOM 3397 O O . ASP B 1 104 ? -15.211 22.188 1.888 1 89.19 104 ASP B O 1
ATOM 3401 N N . TYR B 1 105 ? -14.023 21.906 3.715 1 93.12 105 TYR B N 1
ATOM 3402 C CA . TYR B 1 105 ? -13 22.828 3.248 1 93.12 105 TYR B CA 1
ATOM 3403 C C . TYR B 1 105 ? -12.336 22.312 1.979 1 93.12 105 TYR B C 1
ATOM 3405 O O . TYR B 1 105 ? -12.133 23.078 1.027 1 93.12 105 TYR B O 1
ATOM 3413 N N . LEU B 1 106 ? -12 21.062 1.948 1 93.38 106 LEU B N 1
ATOM 3414 C CA . LEU B 1 106 ? -11.328 20.453 0.803 1 93.38 106 LEU B CA 1
ATOM 3415 C C . LEU B 1 106 ? -12.227 20.484 -0.429 1 93.38 106 LEU B C 1
ATOM 3417 O O . LEU B 1 106 ? -11.742 20.656 -1.551 1 93.38 106 LEU B O 1
ATOM 3421 N N . ASN B 1 107 ? -13.492 20.281 -0.207 1 91 107 ASN B N 1
ATOM 3422 C CA . ASN B 1 107 ? -14.438 20.359 -1.317 1 91 107 ASN B CA 1
ATOM 3423 C C . ASN B 1 107 ? -14.359 21.703 -2.025 1 91 107 ASN B C 1
ATOM 3425 O O . ASN B 1 107 ? -14.531 21.781 -3.242 1 91 107 ASN B O 1
ATOM 3429 N N . ARG B 1 108 ? -14.086 22.688 -1.265 1 92.19 108 ARG B N 1
ATOM 3430 C CA . ARG B 1 108 ? -14.016 24.031 -1.822 1 92.19 108 ARG B CA 1
ATOM 3431 C C . ARG B 1 108 ? -12.633 24.328 -2.379 1 92.19 108 ARG B C 1
ATOM 3433 O O . ARG B 1 108 ? -12.492 25.094 -3.332 1 92.19 108 ARG B O 1
ATOM 3440 N N . LEU B 1 109 ? -11.656 23.734 -1.824 1 95 109 LEU B N 1
ATOM 3441 C CA . LEU B 1 109 ? -10.281 24.062 -2.16 1 95 109 LEU B CA 1
ATOM 3442 C C . LEU B 1 109 ? -9.82 23.297 -3.396 1 95 109 LEU B C 1
ATOM 3444 O O . LEU B 1 109 ? -9.156 23.859 -4.27 1 95 109 LEU B O 1
ATOM 3448 N N . LEU B 1 110 ? -10.156 22.016 -3.508 1 94.81 110 LEU B N 1
ATOM 3449 C CA . LEU B 1 110 ? -9.664 21.125 -4.551 1 94.81 110 LEU B CA 1
ATOM 3450 C C . LEU B 1 110 ? -10.227 21.516 -5.914 1 94.81 110 LEU B C 1
ATOM 3452 O O . LEU B 1 110 ? -11.406 21.859 -6.031 1 94.81 110 LEU B O 1
ATOM 3456 N N . LYS B 1 111 ? -9.398 21.5 -6.898 1 94.69 111 LYS B N 1
ATOM 3457 C CA . LYS B 1 111 ? -9.758 21.719 -8.297 1 94.69 111 LYS B CA 1
ATOM 3458 C C . LYS B 1 111 ? -9.25 20.594 -9.18 1 94.69 111 LYS B C 1
ATOM 3460 O O . LYS B 1 111 ? -8.297 19.891 -8.82 1 94.69 111 LYS B O 1
ATOM 3465 N N . ASP B 1 112 ? -9.883 20.469 -10.352 1 94.25 112 ASP B N 1
ATOM 3466 C CA . ASP B 1 112 ? -9.406 19.5 -11.328 1 94.25 112 ASP B CA 1
ATOM 3467 C C . ASP B 1 112 ? -7.961 19.781 -11.734 1 94.25 112 ASP B C 1
ATOM 3469 O O . ASP B 1 112 ? -7.605 20.938 -12 1 94.25 112 ASP B O 1
ATOM 3473 N N . GLY B 1 113 ? -7.191 18.766 -11.664 1 95.19 113 GLY B N 1
ATOM 3474 C CA . GLY B 1 113 ? -5.812 18.906 -12.094 1 95.19 113 GLY B CA 1
ATOM 3475 C C . GLY B 1 113 ? -4.848 19.156 -10.945 1 95.19 113 GLY B C 1
ATOM 3476 O O . GLY B 1 113 ? -3.631 19.156 -11.141 1 95.19 113 GLY B O 1
ATOM 3477 N N . ASP B 1 114 ? -5.402 19.281 -9.727 1 96.81 114 ASP B N 1
ATOM 3478 C CA . ASP B 1 114 ? -4.547 19.531 -8.57 1 96.81 114 ASP B CA 1
ATOM 3479 C C . ASP B 1 114 ? -3.693 18.312 -8.242 1 96.81 114 ASP B C 1
ATOM 3481 O O . ASP B 1 114 ? -4.164 17.172 -8.344 1 96.81 114 ASP B O 1
ATOM 3485 N N . TYR B 1 115 ? -2.484 18.547 -7.875 1 97.25 115 TYR B N 1
ATOM 3486 C CA . TYR B 1 115 ? -1.646 17.547 -7.207 1 97.25 115 TYR B CA 1
ATOM 3487 C C . TYR B 1 115 ? -1.664 17.75 -5.695 1 97.25 115 TYR B C 1
ATOM 3489 O O . TYR B 1 115 ? -1.314 18.828 -5.203 1 97.25 115 TYR B O 1
ATOM 3497 N N . VAL B 1 116 ? -2.066 16.719 -5 1 97.12 116 VAL B N 1
ATOM 3498 C CA . VAL B 1 116 ? -2.303 16.828 -3.562 1 97.12 116 VAL B CA 1
ATOM 3499 C C . VAL B 1 116 ? -1.395 15.867 -2.807 1 97.12 116 VAL B C 1
ATOM 3501 O O . VAL B 1 116 ? -1.529 14.648 -2.939 1 97.12 116 VAL B O 1
ATOM 3504 N N . GLY B 1 117 ? -0.47 16.438 -2.041 1 97.62 117 GLY B N 1
ATOM 3505 C CA . GLY B 1 117 ? 0.359 15.625 -1.17 1 97.62 117 GLY B CA 1
ATOM 3506 C C . GLY B 1 117 ? -0.315 15.281 0.145 1 97.62 117 GLY B C 1
ATOM 3507 O O . GLY B 1 117 ? -0.973 16.125 0.752 1 97.62 117 GLY B O 1
ATOM 3508 N N . VAL B 1 118 ? -0.093 13.992 0.607 1 96.31 118 VAL B N 1
ATOM 3509 C CA . VAL B 1 118 ? -0.756 13.578 1.839 1 96.31 118 VAL B CA 1
ATOM 3510 C C . VAL B 1 118 ? 0.246 12.875 2.756 1 96.31 118 VAL B C 1
ATOM 3512 O O . VAL B 1 118 ? 1.11 12.133 2.287 1 96.31 118 VAL B O 1
ATOM 3515 N N . SER B 1 119 ? 0.075 13.188 4.043 1 92.31 119 SER B N 1
ATOM 3516 C CA . SER B 1 119 ? 0.972 12.594 5.027 1 92.31 119 SER B CA 1
ATOM 3517 C C . SER B 1 119 ? 0.38 11.32 5.617 1 92.31 119 SER B C 1
ATOM 3519 O O . SER B 1 119 ? -0.735 10.93 5.27 1 92.31 119 SER B O 1
ATOM 3521 N N . VAL B 1 120 ? 1.188 10.688 6.434 1 80.5 120 VAL B N 1
ATOM 3522 C CA . VAL B 1 120 ? 0.755 9.562 7.246 1 80.5 120 VAL B CA 1
ATOM 3523 C C . VAL B 1 120 ? -0.072 10.055 8.43 1 80.5 120 VAL B C 1
ATOM 3525 O O . VAL B 1 120 ? 0.092 11.195 8.867 1 80.5 120 VAL B O 1
ATOM 3528 N N . GLY B 1 121 ? -1.014 9.086 8.797 1 81.31 121 GLY B N 1
ATOM 3529 C CA . GLY B 1 121 ? -1.646 9.406 10.07 1 81.31 121 GLY B CA 1
ATOM 3530 C C . GLY B 1 121 ? -3.139 9.141 10.078 1 81.31 121 GLY B C 1
ATOM 3531 O O . GLY B 1 121 ? -3.789 9.18 9.031 1 81.31 121 GLY B O 1
ATOM 3532 N N . SER B 1 122 ? -3.564 9.031 11.258 1 78 122 SER B N 1
ATOM 3533 C CA . SER B 1 122 ? -4.969 8.695 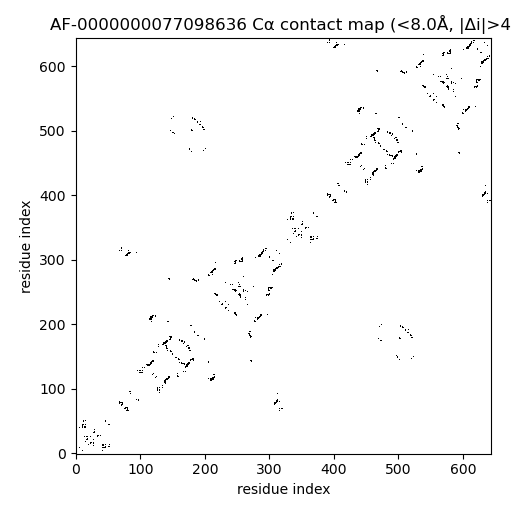11.453 1 78 122 SER B CA 1
ATOM 3534 C C . SER B 1 122 ? -5.875 9.867 11.094 1 78 122 SER B C 1
ATOM 3536 O O . SER B 1 122 ? -6.992 9.672 10.609 1 78 122 SER B O 1
ATOM 3538 N N . SER B 1 123 ? -5.359 11.047 11.312 1 80.5 123 SER B N 1
ATOM 3539 C CA . SER B 1 123 ? -6.18 12.219 11.023 1 80.5 123 SER B CA 1
ATOM 3540 C C . SER B 1 123 ? -6.57 12.266 9.547 1 80.5 123 SER B C 1
ATOM 3542 O O . SER B 1 123 ? -7.742 12.477 9.219 1 80.5 123 SER B O 1
ATOM 3544 N N . ILE B 1 124 ? -5.656 12.016 8.734 1 85.38 124 ILE B N 1
ATOM 3545 C CA . ILE B 1 124 ? -5.906 12.109 7.297 1 85.38 124 ILE B CA 1
ATOM 3546 C C . ILE B 1 124 ? -6.695 10.883 6.828 1 85.38 124 ILE B C 1
ATOM 3548 O O . ILE B 1 124 ? -7.57 10.992 5.969 1 85.38 124 ILE B O 1
ATOM 3552 N N . ARG B 1 125 ? -6.324 9.812 7.41 1 84.69 125 ARG B N 1
ATOM 3553 C CA . ARG B 1 125 ? -7.082 8.609 7.086 1 84.69 125 ARG B CA 1
ATOM 3554 C C . ARG B 1 125 ? -8.562 8.789 7.414 1 84.69 125 ARG B C 1
ATOM 3556 O O . ARG B 1 125 ? -9.43 8.398 6.629 1 84.69 125 ARG B O 1
ATOM 3563 N N . ASN B 1 126 ? -8.812 9.289 8.547 1 83.12 126 ASN B N 1
ATOM 3564 C CA . ASN B 1 126 ? -10.188 9.523 8.977 1 83.12 126 ASN B CA 1
ATOM 3565 C C . ASN B 1 126 ? -10.914 10.484 8.031 1 83.12 126 ASN B C 1
ATOM 3567 O O . ASN B 1 126 ? -12.117 10.344 7.801 1 83.12 126 ASN B O 1
ATOM 3571 N N . LEU B 1 127 ? -10.219 11.375 7.566 1 86 127 LEU B N 1
ATOM 3572 C CA . LEU B 1 127 ? -10.773 12.297 6.586 1 86 127 LEU B CA 1
ATOM 3573 C C . LEU B 1 127 ? -11.273 11.555 5.352 1 86 127 LEU B C 1
ATOM 3575 O O . LEU B 1 127 ? -12.359 11.844 4.844 1 86 127 LEU B O 1
ATOM 3579 N N . ALA B 1 128 ? -10.508 10.617 4.926 1 85.5 128 ALA B N 1
ATOM 3580 C CA . ALA B 1 128 ? -10.859 9.836 3.742 1 85.5 128 ALA B CA 1
ATOM 3581 C C . ALA B 1 128 ? -12.086 8.969 3.998 1 85.5 128 ALA B C 1
ATOM 3583 O O . ALA B 1 128 ? -12.828 8.641 3.068 1 85.5 128 ALA B O 1
ATOM 3584 N N . LYS B 1 129 ? -12.32 8.672 5.188 1 80.69 129 LYS B N 1
ATOM 3585 C CA . LYS B 1 129 ? -13.383 7.738 5.535 1 80.69 129 LYS B CA 1
ATOM 3586 C C . LYS B 1 129 ? -14.664 8.477 5.918 1 80.69 129 LYS B C 1
ATOM 3588 O O . LYS B 1 129 ? -15.695 7.848 6.176 1 80.69 129 LYS B O 1
ATOM 3593 N N . THR B 1 130 ? -14.562 9.719 6.008 1 79.25 130 THR B N 1
ATOM 3594 C CA . THR B 1 130 ? -15.75 10.477 6.363 1 79.25 130 THR B CA 1
ATOM 3595 C C . THR B 1 130 ? -16.859 10.242 5.344 1 79.25 130 THR B C 1
ATOM 3597 O O . THR B 1 130 ? -16.594 10.078 4.152 1 79.25 130 THR B O 1
ATOM 3600 N N . SER B 1 131 ? -18.047 10.156 5.82 1 70.25 131 SER B N 1
ATOM 3601 C CA . SER B 1 131 ? -19.203 9.938 4.973 1 70.25 131 SER B CA 1
ATOM 3602 C C . SER B 1 131 ? -19.625 11.219 4.262 1 70.25 131 SER B C 1
ATOM 3604 O O . SER B 1 131 ? -20.5 11.195 3.395 1 70.25 131 SER B O 1
ATOM 3606 N N . HIS B 1 132 ? -18.984 12.172 4.551 1 72.56 132 HIS B N 1
ATOM 3607 C CA . HIS B 1 132 ? -19.312 13.453 3.941 1 72.56 132 HIS B CA 1
ATOM 3608 C C . HIS B 1 132 ? -19.141 13.406 2.426 1 72.56 132 HIS B C 1
ATOM 3610 O O . HIS B 1 132 ? -18.203 12.789 1.921 1 72.56 132 HIS B O 1
ATOM 3616 N N . GLU B 1 133 ? -20.141 13.992 1.797 1 73.94 133 GLU B N 1
ATOM 3617 C CA . GLU B 1 133 ? -20.125 13.977 0.337 1 73.94 133 GLU B CA 1
ATOM 3618 C C . GLU B 1 133 ? -18.891 14.664 -0.219 1 73.94 133 GLU B C 1
ATOM 3620 O O . GLU B 1 133 ? -18.484 15.727 0.268 1 73.94 133 GLU B O 1
ATOM 3625 N N . ALA B 1 134 ? -18.266 13.984 -1.027 1 76.81 134 ALA B N 1
ATOM 3626 C CA . ALA B 1 134 ? -17.109 14.531 -1.736 1 76.81 134 ALA B CA 1
ATOM 3627 C C . ALA B 1 134 ? -17.438 14.805 -3.199 1 76.81 134 ALA B C 1
ATOM 3629 O O . ALA B 1 134 ? -18.109 14 -3.85 1 76.81 134 ALA B O 1
ATOM 3630 N N . PHE B 1 135 ? -17.062 16.016 -3.525 1 80.69 135 PHE B N 1
ATOM 3631 C CA . PHE B 1 135 ? -17.203 16.328 -4.941 1 80.69 135 PHE B CA 1
ATOM 3632 C C . PHE B 1 135 ? -16.078 15.711 -5.754 1 80.69 135 PHE B C 1
ATOM 3634 O O . PHE B 1 135 ? -14.906 15.781 -5.352 1 80.69 135 PHE B O 1
ATOM 3641 N N . HIS B 1 136 ? -16.562 15.148 -6.824 1 83.75 136 HIS B N 1
ATOM 3642 C CA . HIS B 1 136 ? -15.555 14.523 -7.68 1 83.75 136 HIS B CA 1
ATOM 3643 C C . HIS B 1 136 ? -14.586 15.562 -8.25 1 83.75 136 HIS B C 1
ATOM 3645 O O . HIS B 1 136 ? -15.023 16.594 -8.766 1 83.75 136 HIS B O 1
ATOM 3651 N N . ARG B 1 137 ? -13.367 15.359 -8.016 1 86.88 137 ARG B N 1
ATOM 3652 C CA . ARG B 1 137 ? -12.281 16.156 -8.57 1 86.88 137 ARG B CA 1
ATOM 3653 C C . ARG B 1 137 ? -11.203 15.273 -9.188 1 86.88 137 ARG B C 1
ATOM 3655 O O . ARG B 1 137 ? -10.781 14.289 -8.586 1 86.88 137 ARG B O 1
ATOM 3662 N N . ASN B 1 138 ? -10.812 15.609 -10.367 1 91.06 138 ASN B N 1
ATOM 3663 C CA . ASN B 1 138 ? -9.727 14.883 -11.008 1 91.06 138 ASN B CA 1
ATOM 3664 C C . ASN B 1 138 ? -8.367 15.312 -10.477 1 91.06 138 ASN B C 1
ATOM 3666 O O . ASN B 1 138 ? -7.57 15.906 -11.211 1 91.06 138 ASN B O 1
ATOM 3670 N N . CYS B 1 139 ? -8.109 14.961 -9.266 1 94.06 139 CYS B N 1
ATOM 3671 C CA . CYS B 1 139 ? -6.852 15.266 -8.594 1 94.06 139 CYS B CA 1
ATOM 3672 C C . CYS B 1 139 ? -5.93 14.055 -8.594 1 94.06 139 CYS B C 1
ATOM 3674 O O . CYS B 1 139 ? -6.363 12.938 -8.875 1 94.06 139 CYS B O 1
ATOM 3676 N N . THR B 1 140 ? -4.66 14.312 -8.414 1 93.88 140 THR B N 1
ATOM 3677 C CA . THR B 1 140 ? -3.68 13.258 -8.172 1 93.88 140 THR B CA 1
ATOM 3678 C C . THR B 1 140 ? -3.156 13.328 -6.738 1 93.88 140 THR B C 1
ATOM 3680 O O . THR B 1 140 ? -2.545 14.32 -6.344 1 93.88 140 THR B O 1
ATOM 3683 N N . PHE B 1 141 ? -3.432 12.289 -5.992 1 94.38 141 PHE B N 1
ATOM 3684 C CA . PHE B 1 141 ? -2.982 12.227 -4.609 1 94.38 141 PHE B CA 1
ATOM 3685 C C . PHE B 1 141 ? -1.62 11.547 -4.512 1 94.38 141 PHE B C 1
ATOM 3687 O O . PHE B 1 141 ? -1.406 10.484 -5.094 1 94.38 141 PHE B O 1
ATOM 3694 N N . VAL B 1 142 ? -0.686 12.188 -3.75 1 95.06 142 VAL B N 1
ATOM 3695 C CA . VAL B 1 142 ? 0.715 11.781 -3.707 1 95.06 142 VAL B CA 1
ATOM 3696 C C . VAL B 1 142 ? 1.146 11.562 -2.26 1 95.06 142 VAL B C 1
ATOM 3698 O O . VAL B 1 142 ? 1.057 12.477 -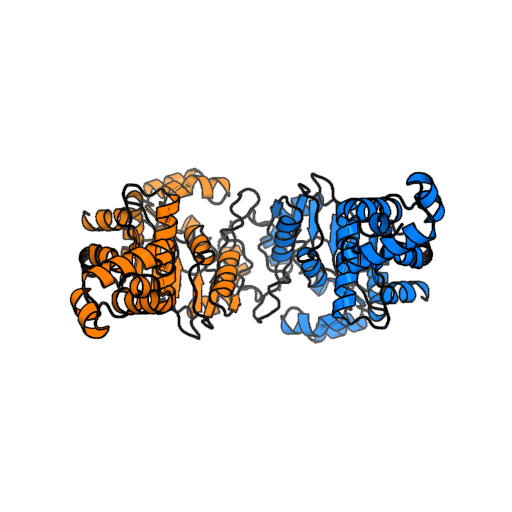1.433 1 95.06 142 VAL B O 1
ATOM 3701 N N . PRO B 1 143 ? 1.594 10.336 -1.93 1 94.62 143 PRO B N 1
ATOM 3702 C CA . PRO B 1 143 ? 2.156 10.156 -0.589 1 94.62 143 PRO B CA 1
ATOM 3703 C C . PRO B 1 143 ? 3.432 10.961 -0.37 1 94.62 143 PRO B C 1
ATOM 3705 O O . PRO B 1 143 ? 4.316 10.969 -1.229 1 94.62 143 PRO B O 1
ATOM 3708 N N . LEU B 1 144 ? 3.525 11.609 0.778 1 96.94 144 LEU B N 1
ATOM 3709 C CA . LEU B 1 144 ? 4.613 12.547 1.003 1 96.94 144 LEU B CA 1
ATOM 3710 C C . LEU B 1 144 ? 5.82 11.844 1.617 1 96.94 144 LEU B C 1
ATOM 3712 O O . LEU B 1 144 ? 6.906 12.43 1.699 1 96.94 144 LEU B O 1
ATOM 3716 N N . VAL B 1 145 ? 5.652 10.648 2.109 1 94.81 145 VAL B N 1
ATOM 3717 C CA . VAL B 1 145 ? 6.73 9.914 2.762 1 94.81 145 VAL B CA 1
ATOM 3718 C C . VAL B 1 145 ? 6.566 8.422 2.498 1 94.81 145 VAL B C 1
ATOM 3720 O O . VAL B 1 145 ? 5.465 7.953 2.201 1 94.81 145 VAL B O 1
ATOM 3723 N N . GLY B 1 146 ? 7.672 7.715 2.545 1 91.88 146 GLY B N 1
ATOM 3724 C CA . GLY B 1 146 ? 7.625 6.27 2.391 1 91.88 146 GLY B CA 1
ATOM 3725 C C . GLY B 1 146 ? 6.859 5.578 3.502 1 91.88 146 GLY B C 1
ATOM 3726 O O . GLY B 1 146 ? 6.309 6.234 4.391 1 91.88 146 GLY B O 1
ATOM 3727 N N . GLY B 1 147 ? 6.867 4.25 3.428 1 87.31 147 GLY B N 1
ATOM 3728 C CA . GLY B 1 147 ? 6.07 3.467 4.359 1 87.31 147 GLY B CA 1
ATOM 3729 C C . GLY B 1 147 ? 6.793 3.168 5.66 1 87.31 147 GLY B C 1
ATOM 3730 O O . GLY B 1 147 ? 8.008 2.938 5.664 1 87.31 147 GLY B O 1
ATOM 3731 N N . ILE B 1 148 ? 5.961 3.135 6.738 1 78.62 148 ILE B N 1
ATOM 3732 C CA . ILE B 1 148 ? 6.496 2.826 8.062 1 78.62 148 ILE B CA 1
ATOM 3733 C C . ILE B 1 148 ? 6.336 1.336 8.344 1 78.62 148 ILE B C 1
ATOM 3735 O O . ILE B 1 148 ? 5.273 0.761 8.102 1 78.62 148 ILE B O 1
ATOM 3739 N N . SER B 1 149 ? 7.508 0.625 8.586 1 64.75 149 SER B N 1
ATOM 3740 C CA . SER B 1 149 ? 7.617 -0.824 8.719 1 64.75 149 SER B CA 1
ATOM 3741 C C . SER B 1 149 ? 6.59 -1.366 9.711 1 64.75 149 SER B C 1
ATOM 3743 O O . SER B 1 149 ? 6.242 -0.695 10.68 1 64.75 149 SER B O 1
ATOM 3745 N N . GLN B 1 150 ? 5.652 -2.301 9.242 1 58.06 150 GLN B N 1
ATOM 3746 C CA . GLN B 1 150 ? 4.508 -2.834 9.977 1 58.06 150 GLN B CA 1
ATOM 3747 C C . GLN B 1 150 ? 4.926 -3.973 10.898 1 58.06 150 GLN B C 1
ATOM 3749 O O . GLN B 1 150 ? 4.082 -4.711 11.406 1 58.06 150 GLN B O 1
ATOM 3754 N N . HIS B 1 151 ? 6.32 -4.504 10.992 1 53.47 151 HIS B N 1
ATOM 3755 C CA . HIS B 1 151 ? 6.352 -5.691 11.844 1 53.47 151 HIS B CA 1
ATOM 3756 C C . HIS B 1 151 ? 5.281 -5.621 12.93 1 53.47 151 HIS B C 1
ATOM 3758 O O . HIS B 1 151 ? 4.852 -6.652 13.453 1 53.47 151 HIS B O 1
ATOM 3764 N N . THR B 1 152 ? 5.047 -4.602 13.398 1 46.62 152 THR B N 1
ATOM 3765 C CA . THR B 1 152 ? 4.234 -4.652 14.609 1 46.62 152 THR B CA 1
ATOM 3766 C C . THR B 1 152 ? 2.848 -4.062 14.352 1 46.62 152 THR B C 1
ATOM 3768 O O . THR B 1 152 ? 1.889 -4.395 15.055 1 46.62 152 THR B O 1
ATOM 3771 N N . THR B 1 153 ? 2.664 -2.812 14.117 1 47.06 153 THR B N 1
ATOM 3772 C CA . THR B 1 153 ? 1.641 -1.962 14.719 1 47.06 153 THR B CA 1
ATOM 3773 C C . THR B 1 153 ? 0.411 -1.879 13.812 1 47.06 153 THR B C 1
ATOM 3775 O O . THR B 1 153 ? 0.512 -2.057 12.602 1 47.06 153 THR B O 1
ATOM 3778 N N . GLY B 1 154 ? -0.744 -2.43 14.211 1 50.09 154 GLY B N 1
ATOM 3779 C CA . GLY B 1 154 ? -2.129 -2.033 14.008 1 50.09 154 GLY B CA 1
ATOM 3780 C C . GLY B 1 154 ? -2.271 -0.733 13.242 1 50.09 154 GLY B C 1
ATOM 3781 O O . GLY B 1 154 ? -3.32 -0.086 13.297 1 50.09 154 GLY B O 1
ATOM 3782 N N . MET B 1 155 ? -1.024 -0.359 12.703 1 52.81 155 MET B N 1
ATOM 3783 C CA . MET B 1 155 ? -1.091 0.998 12.164 1 52.81 155 MET B CA 1
ATOM 3784 C C . MET B 1 155 ? -1.205 0.979 10.648 1 52.81 155 MET B C 1
ATOM 3786 O O . MET B 1 155 ? -0.877 1.964 9.984 1 52.81 155 MET B O 1
ATOM 3790 N N . GLU B 1 156 ? -1.52 -0.204 10.008 1 55.22 156 GLU B N 1
ATOM 3791 C CA . GLU B 1 156 ? -1.456 -0.385 8.562 1 55.22 156 GLU B CA 1
ATOM 3792 C C . GLU B 1 156 ? -2.348 0.623 7.844 1 55.22 156 GLU B C 1
ATOM 3794 O O . GLU B 1 156 ? -1.98 1.137 6.785 1 55.22 156 GLU B O 1
ATOM 3799 N N . GLU B 1 157 ? -3.322 0.982 8.531 1 58.56 157 GLU B N 1
ATOM 3800 C CA . GLU B 1 157 ? -4.316 1.802 7.848 1 58.56 157 GLU B CA 1
ATOM 3801 C C . GLU B 1 157 ? -3.883 3.264 7.785 1 58.56 157 GLU B C 1
ATOM 3803 O O . GLU B 1 157 ? -4.449 4.055 7.027 1 58.56 157 GLU B O 1
ATOM 3808 N N . VAL B 1 158 ? -2.707 3.477 8.352 1 63.5 158 VAL B N 1
ATOM 3809 C CA . VAL B 1 158 ? -2.416 4.902 8.461 1 63.5 158 VAL B CA 1
ATOM 3810 C C . VAL B 1 158 ? -1.202 5.25 7.602 1 63.5 158 VAL B C 1
ATOM 3812 O O . VAL B 1 158 ? -0.667 6.355 7.691 1 63.5 158 VAL B O 1
ATOM 3815 N N . GLN B 1 159 ? -0.94 4.352 6.668 1 79.38 159 GLN B N 1
ATOM 3816 C CA . GLN B 1 159 ? 0.188 4.59 5.773 1 79.38 159 GLN B CA 1
ATOM 3817 C C . GLN B 1 159 ? -0.168 5.617 4.703 1 79.38 159 GLN B C 1
ATOM 3819 O O . GLN B 1 159 ? -1.318 5.691 4.262 1 79.38 159 GLN B O 1
ATOM 3824 N N . SER B 1 160 ? 0.854 6.359 4.324 1 86.06 160 SER B N 1
ATOM 3825 C CA . SER B 1 160 ? 0.625 7.438 3.371 1 86.06 160 SER B CA 1
ATOM 3826 C C . SER B 1 160 ? 0.082 6.906 2.049 1 86.06 160 SER B C 1
ATOM 3828 O O . SER B 1 160 ? -0.783 7.527 1.431 1 86.06 160 SER B O 1
ATOM 3830 N N . ASN B 1 161 ? 0.583 5.781 1.597 1 86.31 161 ASN B N 1
ATOM 3831 C CA . ASN B 1 161 ? 0.089 5.188 0.358 1 86.31 161 ASN B CA 1
ATOM 3832 C C . ASN B 1 161 ? -1.397 4.859 0.448 1 86.31 161 ASN B C 1
ATOM 3834 O O . ASN B 1 161 ? -2.152 5.109 -0.493 1 86.31 161 ASN B O 1
ATOM 3838 N N . GLN B 1 162 ? -1.753 4.301 1.549 1 84.94 162 GLN B N 1
ATOM 3839 C CA . GLN B 1 162 ? -3.148 3.928 1.76 1 84.94 162 GLN B CA 1
ATOM 3840 C C . GLN B 1 162 ? -4.039 5.164 1.853 1 84.94 162 GLN B C 1
ATOM 3842 O O . GLN B 1 162 ? -5.176 5.152 1.378 1 84.94 162 GLN B O 1
ATOM 3847 N N . VAL B 1 163 ? -3.486 6.156 2.469 1 89.38 163 VAL B N 1
ATOM 3848 C CA . VAL B 1 163 ? -4.23 7.402 2.598 1 89.38 163 VAL B CA 1
ATOM 3849 C C . VAL B 1 163 ? -4.453 8.016 1.216 1 89.38 163 VAL B C 1
ATOM 3851 O O . VAL B 1 163 ? -5.562 8.453 0.894 1 89.38 163 VAL B O 1
ATOM 3854 N N . ALA B 1 164 ? -3.426 8.062 0.417 1 90.81 164 ALA B N 1
ATOM 3855 C CA . ALA B 1 164 ? -3.533 8.586 -0.942 1 90.81 164 ALA B CA 1
ATOM 3856 C C . ALA B 1 164 ? -4.586 7.82 -1.741 1 90.81 164 ALA B C 1
ATOM 3858 O O . ALA B 1 164 ? -5.41 8.422 -2.432 1 90.81 164 ALA B O 1
ATOM 3859 N N . GLU B 1 165 ? -4.562 6.574 -1.606 1 86.81 165 GLU B N 1
ATOM 3860 C CA . GLU B 1 165 ? -5.531 5.727 -2.299 1 86.81 165 GLU B CA 1
ATOM 3861 C C . GLU B 1 165 ? -6.953 6.016 -1.826 1 86.81 165 GLU B C 1
ATOM 3863 O O . GLU B 1 165 ? -7.867 6.16 -2.641 1 86.81 165 GLU B O 1
ATOM 3868 N N . ALA B 1 166 ? -7.125 6.09 -0.556 1 87.81 166 ALA B N 1
ATOM 3869 C CA . ALA B 1 166 ? -8.445 6.312 0.027 1 87.81 166 ALA B CA 1
ATOM 3870 C C . ALA B 1 166 ? -9.016 7.664 -0.402 1 87.81 166 ALA B C 1
ATOM 3872 O O . ALA B 1 166 ? -10.203 7.781 -0.69 1 87.81 166 ALA B O 1
ATOM 3873 N N . LEU B 1 167 ? -8.188 8.625 -0.445 1 91.38 167 LEU B N 1
ATOM 3874 C CA . LEU B 1 167 ? -8.641 9.953 -0.841 1 91.38 167 LEU B CA 1
ATOM 3875 C C . LEU B 1 167 ? -8.984 9.992 -2.326 1 91.38 167 LEU B C 1
ATOM 3877 O O . LEU B 1 167 ? -9.93 10.664 -2.732 1 91.38 167 LEU B O 1
ATOM 3881 N N . ALA B 1 168 ? -8.203 9.312 -3.092 1 90.31 168 ALA B N 1
ATOM 3882 C CA . ALA B 1 168 ? -8.523 9.211 -4.516 1 90.31 168 ALA B CA 1
ATOM 3883 C C . ALA B 1 168 ? -9.883 8.555 -4.73 1 90.31 168 ALA B C 1
ATOM 3885 O O . ALA B 1 168 ? -10.648 8.961 -5.605 1 90.31 168 ALA B O 1
ATOM 3886 N N . GLU B 1 169 ? -10.125 7.551 -3.963 1 85.88 169 GLU B N 1
ATOM 3887 C CA . GLU B 1 169 ? -11.414 6.875 -4.051 1 85.88 169 GLU B CA 1
ATOM 3888 C C . GLU B 1 169 ? -12.555 7.801 -3.639 1 85.88 169 GLU B C 1
ATOM 3890 O O . GLU B 1 169 ? -13.633 7.781 -4.246 1 85.88 169 GLU B O 1
ATOM 3895 N N . LYS B 1 170 ? -12.32 8.562 -2.666 1 88 170 LYS B N 1
ATOM 3896 C CA . LYS B 1 170 ? -13.352 9.445 -2.125 1 88 170 LYS B CA 1
ATOM 3897 C C . LYS B 1 170 ? -13.641 10.609 -3.074 1 88 170 LYS B C 1
ATOM 3899 O O . LYS B 1 170 ? -14.797 10.906 -3.367 1 88 170 LYS B O 1
ATOM 3904 N N . TYR B 1 171 ? -12.633 11.281 -3.486 1 88.69 171 TYR B N 1
ATOM 3905 C CA . TYR B 1 171 ? -12.797 12.516 -4.254 1 88.69 171 TYR B CA 1
ATOM 3906 C C . TYR B 1 171 ? -12.773 12.227 -5.75 1 88.69 171 TYR B C 1
ATOM 3908 O O . TYR B 1 171 ? -13.164 13.078 -6.555 1 88.69 171 TYR B O 1
ATOM 3916 N N . GLY B 1 172 ? -12.398 10.992 -5.906 1 80.94 172 GLY B N 1
ATOM 3917 C CA . GLY B 1 172 ? -12.172 10.688 -7.312 1 80.94 172 GLY B CA 1
ATOM 3918 C C . GLY B 1 172 ? -10.781 11.055 -7.789 1 80.94 172 GLY B C 1
ATOM 3919 O O . GLY B 1 172 ? -9.984 11.617 -7.031 1 80.94 172 GLY B O 1
ATOM 3920 N N . GLY B 1 173 ? -10.398 10.578 -8.977 1 87.19 173 GLY B N 1
ATOM 3921 C CA . GLY B 1 173 ? -9.109 10.914 -9.555 1 87.19 173 GLY B CA 1
ATOM 3922 C C . GLY B 1 173 ? -8.102 9.781 -9.461 1 87.19 173 GLY B C 1
ATOM 3923 O O . GLY B 1 173 ? -8.477 8.609 -9.555 1 87.19 173 GLY B O 1
ATOM 3924 N N . ASN B 1 174 ? -6.82 10.336 -9.336 1 89.19 174 ASN B N 1
ATOM 3925 C CA . ASN B 1 174 ? -5.715 9.383 -9.406 1 89.19 174 ASN B CA 1
ATOM 3926 C C . ASN B 1 174 ? -4.848 9.438 -8.148 1 89.19 174 ASN B C 1
ATOM 3928 O O . ASN B 1 174 ? -4.977 10.359 -7.348 1 89.19 174 ASN B O 1
ATOM 3932 N N . TYR B 1 175 ? -4.125 8.438 -7.941 1 90.38 175 TYR B N 1
ATOM 3933 C CA . TYR B 1 175 ? -3.102 8.43 -6.902 1 90.38 175 TYR B CA 1
ATOM 3934 C C . TYR B 1 175 ? -1.842 7.719 -7.383 1 90.38 175 TYR B C 1
ATOM 3936 O O . TYR B 1 175 ? -1.872 6.992 -8.375 1 90.38 175 TYR B O 1
ATOM 3944 N N . VAL B 1 176 ? -0.754 8.023 -6.758 1 88.38 176 VAL B N 1
ATOM 3945 C CA . VAL B 1 176 ? 0.501 7.32 -7.004 1 88.38 176 VAL B CA 1
ATOM 3946 C C . VAL B 1 176 ? 0.989 6.66 -5.719 1 88.38 176 VAL B C 1
ATOM 3948 O O . VAL B 1 176 ? 0.528 7 -4.625 1 88.38 176 VAL B O 1
ATOM 3951 N N . SER B 1 177 ? 1.852 5.688 -5.902 1 87.44 177 SER B N 1
ATOM 3952 C CA . SER B 1 177 ? 2.42 4.992 -4.75 1 87.44 177 SER B CA 1
ATOM 3953 C C . SER B 1 177 ? 3.92 5.238 -4.641 1 87.44 177 SER B C 1
ATOM 3955 O O . SER B 1 177 ? 4.613 5.328 -5.656 1 87.44 177 SER B O 1
ATOM 3957 N N . PHE B 1 178 ? 4.328 5.391 -3.441 1 90.25 178 PHE B N 1
ATOM 3958 C CA . PHE B 1 178 ? 5.742 5.551 -3.133 1 90.25 178 PHE B CA 1
ATOM 3959 C C . PHE B 1 178 ? 6.305 4.289 -2.49 1 90.25 178 PHE B C 1
ATOM 3961 O O . PHE B 1 178 ? 6.148 4.074 -1.285 1 90.25 178 PHE B O 1
ATOM 3968 N N . PHE B 1 179 ? 6.984 3.475 -3.271 1 89.19 179 PHE B N 1
ATOM 3969 C CA . PHE B 1 179 ? 7.492 2.193 -2.793 1 89.19 179 PHE B CA 1
ATOM 3970 C C . PHE B 1 179 ? 8.867 2.354 -2.168 1 89.19 179 PHE B C 1
ATOM 3972 O O . PHE B 1 179 ? 9.883 2.033 -2.795 1 89.19 179 PHE B O 1
ATOM 3979 N N . SER B 1 180 ? 8.836 2.836 -0.978 1 91.62 180 SER B N 1
ATOM 3980 C CA . SER B 1 180 ? 10.055 3.09 -0.217 1 91.62 180 SER B CA 1
ATOM 3981 C C . SER B 1 180 ? 9.805 2.959 1.282 1 91.62 180 SER B C 1
ATOM 3983 O O . SER B 1 180 ? 8.711 3.25 1.765 1 91.62 180 SER B O 1
ATOM 3985 N N . PRO B 1 181 ? 10.844 2.479 1.931 1 90.94 181 PRO B N 1
ATOM 3986 C CA . PRO B 1 181 ? 10.758 2.703 3.375 1 90.94 181 PRO B CA 1
ATOM 3987 C C . PRO B 1 181 ? 10.75 4.188 3.74 1 90.94 181 PRO B C 1
ATOM 3989 O O . PRO B 1 181 ? 11.258 5.016 2.982 1 90.94 181 PRO B O 1
ATOM 3992 N N . ALA B 1 182 ? 10.203 4.469 4.863 1 91.69 182 ALA B N 1
ATOM 3993 C CA . ALA B 1 182 ? 10.141 5.855 5.309 1 91.69 182 ALA B CA 1
ATOM 3994 C C . ALA B 1 182 ? 11.484 6.324 5.848 1 91.69 182 ALA B C 1
ATOM 3996 O O . ALA B 1 182 ? 11.875 7.48 5.652 1 91.69 182 ALA B O 1
ATOM 3997 N N . VAL B 1 183 ? 12.156 5.457 6.566 1 92.38 183 VAL B N 1
ATOM 3998 C CA . VAL B 1 183 ? 13.398 5.836 7.234 1 92.38 183 VAL B CA 1
ATOM 3999 C C . VAL B 1 183 ? 14.508 4.848 6.875 1 92.38 183 VAL B C 1
ATOM 4001 O O . VAL B 1 183 ? 14.305 3.633 6.938 1 92.38 183 VAL B O 1
ATOM 4004 N N . PHE B 1 184 ? 15.633 5.371 6.508 1 93.31 184 PHE B N 1
ATOM 4005 C CA . PHE B 1 184 ? 16.797 4.562 6.164 1 93.31 184 PHE B CA 1
ATOM 4006 C C . PHE B 1 184 ? 17.844 4.621 7.273 1 93.31 184 PHE B C 1
ATOM 4008 O O . PHE B 1 184 ? 17.844 5.543 8.094 1 93.31 184 PHE B O 1
ATOM 4015 N N . SER B 1 185 ? 18.703 3.637 7.301 1 89.62 185 SER B N 1
ATOM 4016 C CA . SER B 1 185 ? 19.797 3.604 8.266 1 89.62 185 SER B CA 1
ATOM 4017 C C . SER B 1 185 ? 20.938 4.547 7.859 1 89.62 185 SER B C 1
ATOM 4019 O O . SER B 1 185 ? 21.688 5.027 8.711 1 89.62 185 SER B O 1
ATOM 4021 N N . ASN B 1 186 ? 20.922 4.746 6.535 1 90.5 186 ASN B N 1
ATOM 4022 C CA . ASN B 1 186 ? 22.031 5.504 5.957 1 90.5 186 ASN B CA 1
ATOM 4023 C C . ASN B 1 186 ? 21.547 6.441 4.852 1 90.5 186 ASN B C 1
ATOM 4025 O O . ASN B 1 186 ? 20.906 6 3.895 1 90.5 186 ASN B O 1
ATOM 4029 N N . GLU B 1 187 ? 22.016 7.711 5.051 1 92.81 187 GLU B N 1
ATOM 4030 C CA . GLU B 1 187 ? 21.578 8.734 4.105 1 92.81 187 GLU B CA 1
ATOM 4031 C C . GLU B 1 187 ? 22.125 8.453 2.703 1 92.81 187 GLU B C 1
ATOM 4033 O O . GLU B 1 187 ? 21.422 8.68 1.711 1 92.81 187 GLU B O 1
ATOM 4038 N N . ASN B 1 188 ? 23.312 7.945 2.59 1 93.31 188 ASN B N 1
ATOM 4039 C CA . ASN B 1 188 ? 23.922 7.668 1.288 1 93.31 188 ASN B CA 1
ATOM 4040 C C . ASN B 1 188 ? 23.172 6.559 0.551 1 93.31 188 ASN B C 1
ATOM 4042 O O . ASN B 1 188 ? 22.922 6.664 -0.652 1 93.31 188 ASN B O 1
ATOM 4046 N N . LEU B 1 189 ? 22.875 5.531 1.28 1 92.5 189 LEU B N 1
ATOM 4047 C CA . LEU B 1 189 ? 22.094 4.461 0.685 1 92.5 189 LEU B CA 1
ATOM 4048 C C . LEU B 1 189 ? 20.734 4.984 0.213 1 92.5 189 LEU B C 1
ATOM 4050 O O . LEU B 1 189 ? 20.281 4.656 -0.886 1 92.5 189 LEU B O 1
ATOM 4054 N N . MET B 1 190 ? 20.125 5.801 1.055 1 93.94 190 MET B N 1
ATOM 4055 C CA . MET B 1 190 ? 18.844 6.395 0.691 1 93.94 190 MET B CA 1
ATOM 4056 C C . MET B 1 190 ? 18.969 7.195 -0.602 1 93.94 190 MET B C 1
ATOM 4058 O O . MET B 1 190 ? 18.172 7.02 -1.521 1 93.94 190 MET B O 1
ATOM 4062 N N . ASN B 1 191 ? 19.984 8.039 -0.673 1 94 191 ASN B N 1
ATOM 4063 C CA . ASN B 1 191 ? 20.172 8.906 -1.832 1 94 191 ASN B CA 1
ATOM 4064 C C . ASN B 1 191 ? 20.375 8.094 -3.107 1 94 191 ASN B C 1
ATOM 4066 O O . ASN B 1 191 ? 19.844 8.445 -4.164 1 94 191 ASN B O 1
ATOM 4070 N N . GLU B 1 192 ? 21.125 7.012 -3.023 1 92.56 192 GLU B N 1
ATOM 4071 C CA . GLU B 1 192 ? 21.344 6.141 -4.176 1 92.56 192 GLU B CA 1
ATOM 4072 C C . GLU B 1 192 ? 20.062 5.418 -4.566 1 92.56 192 GLU B C 1
ATOM 4074 O O . GLU B 1 192 ? 19.734 5.305 -5.75 1 92.56 192 GLU B O 1
ATOM 4079 N N . PHE B 1 193 ? 19.375 4.965 -3.555 1 92.56 193 PHE B N 1
ATOM 4080 C CA . PHE B 1 193 ? 18.109 4.273 -3.748 1 92.56 193 PHE B CA 1
ATOM 4081 C C . PHE B 1 193 ? 17.094 5.188 -4.43 1 92.56 193 PHE B C 1
ATOM 4083 O O . PHE B 1 193 ? 16.375 4.762 -5.344 1 92.56 193 PHE B O 1
ATOM 4090 N N . LEU B 1 194 ? 17.062 6.406 -4.039 1 92.56 194 LEU B N 1
ATOM 4091 C CA . LEU B 1 194 ? 16.047 7.344 -4.523 1 92.56 194 LEU B CA 1
ATOM 4092 C C . LEU B 1 194 ? 16.328 7.738 -5.973 1 92.56 194 LEU B C 1
ATOM 4094 O O . LEU B 1 194 ? 15.484 8.352 -6.625 1 92.56 194 LEU B O 1
ATOM 4098 N N . LYS B 1 195 ? 17.453 7.301 -6.516 1 90.06 195 LYS B N 1
ATOM 4099 C CA . LYS B 1 195 ? 17.766 7.539 -7.922 1 90.06 195 LYS B CA 1
ATOM 4100 C C . LYS B 1 195 ? 17.188 6.441 -8.812 1 90.06 195 LYS B C 1
ATOM 4102 O O . LYS B 1 195 ? 17.156 6.582 -10.031 1 90.06 195 LYS B O 1
ATOM 4107 N N . GLU B 1 196 ? 16.766 5.367 -8.164 1 86.88 196 GLU B N 1
ATOM 4108 C CA . GLU B 1 196 ? 16.156 4.289 -8.922 1 86.88 196 GLU B CA 1
ATOM 4109 C C . GLU B 1 196 ? 14.945 4.793 -9.711 1 86.88 196 GLU B C 1
ATOM 4111 O O . GLU B 1 196 ? 14.125 5.539 -9.188 1 86.88 196 GLU B O 1
ATOM 4116 N N . GLU B 1 197 ? 14.852 4.348 -10.938 1 81.06 197 GLU B N 1
ATOM 4117 C CA . GLU B 1 197 ? 13.781 4.801 -11.828 1 81.06 197 GLU B CA 1
ATOM 4118 C C . GLU B 1 197 ? 12.406 4.469 -11.25 1 81.06 197 GLU B C 1
ATOM 4120 O O . GLU B 1 197 ? 11.477 5.262 -11.367 1 81.06 197 GLU B O 1
ATOM 4125 N N . ALA B 1 198 ? 12.289 3.4 -10.656 1 79.12 198 ALA B N 1
ATOM 4126 C CA . ALA B 1 198 ? 11.016 2.92 -10.125 1 79.12 198 ALA B CA 1
ATOM 4127 C C . ALA B 1 198 ? 10.508 3.828 -9.008 1 79.12 198 ALA B C 1
ATOM 4129 O O . ALA B 1 198 ? 9.328 3.789 -8.664 1 79.12 198 ALA B O 1
ATOM 4130 N N . VAL B 1 199 ? 11.398 4.676 -8.43 1 88.06 199 VAL B N 1
ATOM 4131 C CA . VAL B 1 199 ? 10.984 5.469 -7.277 1 88.06 199 VAL B CA 1
ATOM 4132 C C . VAL B 1 199 ? 11.219 6.949 -7.555 1 88.06 199 VAL B C 1
ATOM 4134 O O . VAL B 1 199 ? 10.539 7.809 -6.988 1 88.06 199 VAL B O 1
ATOM 4137 N N . ARG B 1 200 ? 12.102 7.293 -8.414 1 88.5 200 ARG B N 1
ATOM 4138 C CA . ARG B 1 200 ? 12.547 8.664 -8.602 1 88.5 200 ARG B CA 1
ATOM 4139 C C . ARG B 1 200 ? 11.414 9.539 -9.141 1 88.5 200 ARG B C 1
ATOM 4141 O O . ARG B 1 200 ? 11.406 10.75 -8.922 1 88.5 200 ARG B O 1
ATOM 4148 N N . PHE B 1 201 ? 10.492 8.953 -9.766 1 85.19 201 PHE B N 1
ATOM 4149 C CA . PHE B 1 201 ? 9.391 9.695 -10.367 1 85.19 201 PHE B CA 1
ATOM 4150 C C . PHE B 1 201 ? 8.617 10.469 -9.312 1 85.19 201 PHE B C 1
ATOM 4152 O O . PHE B 1 201 ? 8.008 11.5 -9.617 1 85.19 201 PHE B O 1
ATOM 4159 N N . ILE B 1 202 ? 8.609 10.07 -8.078 1 90.19 202 ILE B N 1
ATOM 4160 C CA . ILE B 1 202 ? 7.82 10.672 -7.008 1 90.19 202 ILE B CA 1
ATOM 4161 C C . ILE B 1 202 ? 8.281 12.109 -6.773 1 90.19 202 ILE B C 1
ATOM 4163 O O . ILE B 1 202 ? 7.477 12.977 -6.434 1 90.19 202 ILE B O 1
ATOM 4167 N N . PHE B 1 203 ? 9.508 12.359 -6.984 1 91.5 203 PHE B N 1
ATOM 4168 C CA . PHE B 1 203 ? 10.078 13.688 -6.738 1 91.5 203 PHE B CA 1
ATOM 4169 C C . PHE B 1 203 ? 9.586 14.688 -7.777 1 91.5 203 PHE B C 1
ATOM 4171 O O . PHE B 1 203 ? 9.477 15.883 -7.496 1 91.5 203 PHE B O 1
ATOM 4178 N N . ASP B 1 204 ? 9.273 14.148 -8.953 1 91.94 204 ASP B N 1
ATOM 4179 C CA . ASP B 1 204 ? 8.633 15.008 -9.945 1 91.94 204 ASP B CA 1
ATOM 4180 C C . ASP B 1 204 ? 7.258 15.461 -9.477 1 91.94 204 ASP B C 1
ATOM 4182 O O . ASP B 1 204 ? 6.871 16.609 -9.703 1 91.94 204 ASP B O 1
ATOM 4186 N N . TYR B 1 205 ? 6.609 14.578 -8.828 1 93.94 205 TYR B N 1
ATOM 4187 C CA . TYR B 1 205 ? 5.297 14.922 -8.289 1 93.94 205 TYR B CA 1
ATOM 4188 C C . TYR B 1 205 ? 5.422 15.906 -7.133 1 93.94 205 TYR B C 1
ATOM 4190 O O . TYR B 1 205 ? 4.598 16.812 -6.984 1 93.94 205 TYR B O 1
ATOM 4198 N N . PHE B 1 206 ? 6.453 15.75 -6.305 1 96.5 206 PHE B N 1
ATOM 4199 C CA . PHE B 1 206 ? 6.664 16.656 -5.188 1 96.5 206 PHE B CA 1
ATOM 4200 C C . PHE B 1 206 ? 6.82 18.094 -5.676 1 96.5 206 PHE B C 1
ATOM 4202 O O . PHE B 1 206 ? 6.375 19.031 -5.016 1 96.5 206 PHE B O 1
ATOM 4209 N N . GLU B 1 207 ? 7.352 18.266 -6.793 1 95.5 207 GLU B N 1
ATOM 4210 C CA . GLU B 1 207 ? 7.59 19.594 -7.352 1 95.5 207 GLU B CA 1
ATOM 4211 C C . GLU B 1 207 ? 6.309 20.203 -7.914 1 95.5 207 GLU B C 1
ATOM 4213 O O . GLU B 1 207 ? 6.215 21.422 -8.109 1 95.5 207 GLU B O 1
ATOM 4218 N N . LYS B 1 208 ? 5.328 19.391 -8.141 1 96.06 208 LYS B N 1
ATOM 4219 C CA . LYS B 1 208 ? 4.102 19.844 -8.797 1 96.06 208 LYS B CA 1
ATOM 4220 C C . LYS B 1 208 ? 2.98 20.047 -7.781 1 96.06 208 LYS B C 1
ATOM 4222 O O . LYS B 1 208 ? 1.868 20.438 -8.148 1 96.06 208 LYS B O 1
ATOM 4227 N N . LEU B 1 209 ? 3.248 19.812 -6.586 1 98.12 209 LEU B N 1
ATOM 4228 C CA . LEU B 1 209 ? 2.189 19.828 -5.582 1 98.12 209 LEU B CA 1
ATOM 4229 C C . LEU B 1 209 ? 1.563 21.219 -5.473 1 98.12 209 LEU B C 1
ATOM 4231 O O . LEU B 1 209 ? 2.275 22.219 -5.371 1 98.12 209 LEU B O 1
ATOM 4235 N N . ASP B 1 210 ? 0.236 21.188 -5.445 1 98.25 210 ASP B N 1
ATOM 4236 C CA . ASP B 1 210 ? -0.529 22.422 -5.215 1 98.25 210 ASP B CA 1
ATOM 4237 C C . ASP B 1 210 ? -0.954 22.531 -3.754 1 98.25 210 ASP B C 1
ATOM 4239 O O . ASP B 1 210 ? -1.055 23.641 -3.219 1 98.25 210 ASP B O 1
ATOM 4243 N N . ILE B 1 211 ? -1.215 21.391 -3.197 1 98.19 211 ILE B N 1
ATOM 4244 C CA . ILE B 1 211 ? -1.756 21.297 -1.845 1 98.19 211 ILE B CA 1
ATOM 4245 C C . ILE B 1 211 ? -1.048 20.188 -1.081 1 98.19 211 ILE B C 1
ATOM 4247 O O . ILE B 1 211 ? -0.744 19.141 -1.647 1 98.19 211 ILE B O 1
ATOM 4251 N N . VAL B 1 212 ? -0.767 20.406 0.165 1 98.25 212 VAL B N 1
ATOM 4252 C CA . VAL B 1 212 ? -0.376 19.344 1.07 1 98.25 212 VAL B CA 1
ATOM 4253 C C . VAL B 1 212 ? -1.33 19.297 2.262 1 98.25 212 VAL B C 1
ATOM 4255 O O . VAL B 1 212 ? -1.747 20.328 2.771 1 98.25 212 VAL B O 1
ATOM 4258 N N . ILE B 1 213 ? -1.736 18.125 2.586 1 96.94 213 ILE B N 1
ATOM 4259 C CA . ILE B 1 213 ? -2.584 17.875 3.746 1 96.94 213 ILE B CA 1
ATOM 4260 C C . ILE B 1 213 ? -1.827 17.016 4.758 1 96.94 213 ILE B C 1
ATOM 4262 O O . ILE B 1 213 ? -1.402 15.906 4.445 1 96.94 213 ILE B O 1
ATOM 4266 N N . SER B 1 214 ? -1.696 17.547 5.945 1 96.12 214 SER B N 1
ATOM 4267 C CA . SER B 1 214 ? -0.913 16.797 6.93 1 96.12 214 SER B CA 1
ATOM 4268 C C . SER B 1 214 ? -1.498 16.953 8.328 1 96.12 214 SER B C 1
ATOM 4270 O O . SER B 1 214 ? -2.199 17.938 8.609 1 96.12 214 SER B O 1
ATOM 4272 N N . GLY B 1 215 ? -1.306 15.938 9.062 1 94.31 215 GLY B N 1
ATOM 4273 C CA . GLY B 1 215 ? -1.363 16.078 10.508 1 94.31 215 GLY B CA 1
ATOM 4274 C C . GLY B 1 215 ? -0.001 16.297 11.141 1 94.31 215 GLY B C 1
ATOM 4275 O O . GLY B 1 215 ? 0.99 16.5 10.438 1 94.31 215 GLY B O 1
ATOM 4276 N N . MET B 1 216 ? -0.018 16.406 12.438 1 94.38 216 MET B N 1
ATOM 4277 C CA . MET B 1 216 ? 1.234 16.5 13.188 1 94.38 216 MET B CA 1
ATOM 4278 C C . MET B 1 216 ? 1.086 15.906 14.578 1 94.38 216 MET B C 1
ATOM 4280 O O . MET B 1 216 ? -0.024 15.586 15.008 1 94.38 216 MET B O 1
ATOM 4284 N N . ASN B 1 217 ? 2.232 15.672 15.172 1 94.19 217 ASN B N 1
ATOM 4285 C CA . ASN B 1 217 ? 2.271 15.18 16.547 1 94.19 217 ASN B CA 1
ATOM 4286 C C . ASN B 1 217 ? 3.203 16.016 17.406 1 94.19 217 ASN B C 1
ATOM 4288 O O . ASN B 1 217 ? 4.137 16.641 16.906 1 94.19 217 ASN B O 1
ATOM 4292 N N . ILE B 1 218 ? 2.809 15.969 18.672 1 95.81 218 ILE B N 1
ATOM 4293 C CA . ILE B 1 218 ? 3.797 16.453 19.625 1 95.81 218 ILE B CA 1
ATOM 4294 C C . ILE B 1 218 ? 5.031 15.555 19.594 1 95.81 218 ILE B C 1
ATOM 4296 O O . ILE B 1 218 ? 4.914 14.328 19.531 1 95.81 218 ILE B O 1
ATOM 4300 N N . ALA B 1 219 ? 6.191 16.203 19.641 1 95.62 219 ALA B N 1
ATOM 4301 C CA . ALA B 1 219 ? 7.434 15.445 19.484 1 95.62 219 ALA B CA 1
ATOM 4302 C C . ALA B 1 219 ? 7.535 14.336 20.531 1 95.62 219 ALA B C 1
ATOM 4304 O O . ALA B 1 219 ? 7.863 13.195 20.203 1 95.62 219 ALA B O 1
ATOM 4305 N N . SER B 1 220 ? 7.211 14.617 21.703 1 94.12 220 SER B N 1
ATOM 4306 C CA . SER B 1 220 ? 7.402 13.672 22.797 1 94.12 220 SER B CA 1
ATOM 4307 C C . SER B 1 220 ? 6.508 12.445 22.641 1 94.12 220 SER B C 1
ATOM 4309 O O . SER B 1 220 ? 6.863 11.352 23.078 1 94.12 220 SER B O 1
ATOM 4311 N N . SER B 1 221 ? 5.383 12.641 22.016 1 92 221 SER B N 1
ATOM 4312 C CA . SER B 1 221 ? 4.457 11.523 21.828 1 92 221 SER B CA 1
ATOM 4313 C C . SER B 1 221 ? 4.988 10.539 20.797 1 92 221 SER B C 1
ATOM 4315 O O . SER B 1 221 ? 4.508 9.406 20.719 1 92 221 SER B O 1
ATOM 4317 N N . MET B 1 222 ? 5.973 10.93 20.047 1 90.94 222 MET B N 1
ATOM 4318 C CA . MET B 1 222 ? 6.492 10.094 18.969 1 90.94 222 MET B CA 1
ATOM 4319 C C . MET B 1 222 ? 7.762 9.367 19.406 1 90.94 222 MET B C 1
ATOM 4321 O O . MET B 1 222 ? 8.211 8.438 18.734 1 90.94 222 MET B O 1
ATOM 4325 N N . TYR B 1 223 ? 8.281 9.711 20.562 1 91.88 223 TYR B N 1
ATOM 4326 C CA . TYR B 1 223 ? 9.578 9.188 20.969 1 91.88 223 TYR B CA 1
ATOM 4327 C C . TYR B 1 223 ? 9.531 7.664 21.078 1 91.88 223 TYR B C 1
ATOM 4329 O O . TYR B 1 223 ? 10.375 6.969 20.516 1 91.88 223 TYR B O 1
ATOM 4337 N N . GLU B 1 224 ? 8.516 7.191 21.688 1 87.81 224 GLU B N 1
ATOM 4338 C CA . GLU B 1 224 ? 8.406 5.75 21.875 1 87.81 224 GLU B CA 1
ATOM 4339 C C . GLU B 1 224 ? 8.203 5.035 20.547 1 87.81 224 GLU B C 1
ATOM 4341 O O . GLU B 1 224 ? 8.781 3.973 20.312 1 87.81 224 GLU B O 1
ATOM 4346 N N . THR B 1 225 ? 7.449 5.645 19.75 1 84.81 225 THR B N 1
ATOM 4347 C CA . THR B 1 225 ? 7.141 5.039 18.453 1 84.81 225 THR B CA 1
ATOM 4348 C C . THR B 1 225 ? 8.398 4.918 17.594 1 84.81 225 THR B C 1
ATOM 4350 O O . THR B 1 225 ? 8.711 3.836 17.094 1 84.81 225 THR B O 1
ATOM 4353 N N . VAL B 1 226 ? 9.156 5.938 17.453 1 87.75 226 VAL B N 1
ATOM 4354 C CA . VAL B 1 226 ? 10.328 5.934 16.578 1 87.75 226 VAL B CA 1
ATOM 4355 C C . VAL B 1 226 ? 11.414 5.035 17.156 1 87.75 226 VAL B C 1
ATOM 4357 O O . VAL B 1 226 ? 12.172 4.406 16.422 1 87.75 226 VAL B O 1
ATOM 4360 N N . LYS B 1 227 ? 11.422 4.945 18.5 1 88.62 227 LYS B N 1
ATOM 4361 C CA . LYS B 1 227 ? 12.359 4.035 19.156 1 88.62 227 LYS B CA 1
ATOM 4362 C C . LYS B 1 227 ? 11.984 2.58 18.891 1 88.62 227 LYS B C 1
ATOM 4364 O O . LYS B 1 227 ? 12.836 1.771 18.516 1 88.62 227 LYS B O 1
ATOM 4369 N N . LYS B 1 228 ? 10.734 2.309 19.047 1 83.06 228 LYS B N 1
ATOM 4370 C CA . LYS B 1 228 ? 10.242 0.949 18.859 1 83.06 228 LYS B CA 1
ATOM 4371 C C . LYS B 1 228 ? 10.461 0.479 17.422 1 83.06 228 LYS B C 1
ATOM 4373 O O . LYS B 1 228 ? 10.727 -0.701 17.172 1 83.06 228 LYS B O 1
ATOM 4378 N N . LEU B 1 229 ? 10.43 1.398 16.547 1 79.12 229 LEU B N 1
ATOM 4379 C CA . LEU B 1 229 ? 10.609 1.076 15.133 1 79.12 229 LEU B CA 1
ATOM 4380 C C . LEU B 1 229 ? 12.086 0.96 14.789 1 79.12 229 LEU B C 1
ATOM 4382 O O . LEU B 1 229 ? 12.438 0.589 13.664 1 79.12 229 LEU B O 1
ATOM 4386 N N . GLY B 1 230 ? 12.898 1.325 15.719 1 82.75 230 GLY B N 1
ATOM 4387 C CA . GLY B 1 230 ? 14.336 1.224 15.523 1 82.75 230 GLY B CA 1
ATOM 4388 C C . GLY B 1 230 ? 14.914 2.383 14.734 1 82.75 230 GLY B C 1
ATOM 4389 O O . GLY B 1 230 ? 16.031 2.293 14.211 1 82.75 230 GLY B O 1
ATOM 4390 N N . TYR B 1 231 ? 14.211 3.428 14.633 1 87.38 231 TYR B N 1
ATOM 4391 C CA . TYR B 1 231 ? 14.648 4.562 13.82 1 87.38 231 TYR B CA 1
ATOM 4392 C C . TYR B 1 231 ? 15.641 5.426 14.594 1 87.38 231 TYR B C 1
ATOM 4394 O O . TYR B 1 231 ? 16.484 6.086 13.992 1 87.38 231 TYR B O 1
ATOM 4402 N N . VAL B 1 232 ? 15.406 5.504 15.898 1 91.38 232 VAL B N 1
ATOM 4403 C CA . VAL B 1 232 ? 16.234 6.379 16.719 1 91.38 232 VAL B CA 1
ATOM 4404 C C . VAL B 1 232 ? 16.703 5.629 17.969 1 91.38 232 VAL B C 1
ATOM 4406 O O . VAL B 1 232 ? 15.945 4.844 18.547 1 91.38 232 VAL B O 1
ATOM 4409 N N . SER B 1 233 ? 17.906 5.902 18.375 1 92.5 233 SER B N 1
ATOM 4410 C CA . SER B 1 233 ? 18.438 5.344 19.609 1 92.5 233 SER B CA 1
ATOM 4411 C C . SER B 1 233 ? 18.062 6.211 20.812 1 92.5 233 SER B C 1
ATOM 4413 O O . SER B 1 233 ? 17.609 7.34 20.656 1 92.5 233 SER B O 1
ATOM 4415 N N . ASP B 1 234 ? 18.266 5.645 21.984 1 93.75 234 ASP B N 1
ATOM 4416 C CA . ASP B 1 234 ? 18.016 6.391 23.203 1 93.75 234 ASP B CA 1
ATOM 4417 C C . ASP B 1 234 ? 18.891 7.648 23.281 1 93.75 234 ASP B C 1
ATOM 4419 O O . ASP B 1 234 ? 18.422 8.711 23.688 1 93.75 234 ASP B O 1
ATOM 4423 N N . ASP B 1 235 ? 20.078 7.484 22.859 1 94.69 235 ASP B N 1
ATOM 4424 C CA . ASP B 1 235 ? 21 8.617 22.875 1 94.69 235 ASP B CA 1
ATOM 4425 C C . ASP B 1 235 ? 20.531 9.719 21.922 1 94.69 235 ASP B C 1
ATOM 4427 O O . ASP B 1 235 ? 20.594 10.906 22.266 1 94.69 235 ASP B O 1
ATOM 4431 N N . GLN B 1 236 ? 20.094 9.367 20.812 1 93.88 236 GLN B N 1
ATOM 4432 C CA . GLN B 1 236 ? 19.578 10.336 19.859 1 93.88 236 GLN B CA 1
ATOM 4433 C C . GLN B 1 236 ? 18.328 11.031 20.406 1 93.88 236 GLN B C 1
ATOM 4435 O O . GLN B 1 236 ? 18.172 12.242 20.25 1 93.88 236 GLN B O 1
ATOM 4440 N N . LEU B 1 237 ? 17.516 10.273 21.047 1 94.75 237 LEU B N 1
ATOM 4441 C CA . LEU B 1 237 ? 16.297 10.844 21.609 1 94.75 237 LEU B CA 1
ATOM 4442 C C . LEU B 1 237 ? 16.641 11.883 22.672 1 94.75 237 LEU B C 1
ATOM 4444 O O . LEU B 1 237 ? 15.984 12.922 22.766 1 94.75 237 LEU B O 1
ATOM 4448 N N . ASP B 1 238 ? 17.562 11.523 23.453 1 95.12 238 ASP B N 1
ATOM 4449 C CA . ASP B 1 238 ? 18 12.477 24.453 1 95.12 238 ASP B CA 1
ATOM 4450 C C . ASP B 1 238 ? 18.5 13.758 23.812 1 95.12 238 ASP B C 1
ATOM 4452 O O . ASP B 1 238 ? 18.25 14.859 24.328 1 95.12 238 ASP B O 1
ATOM 4456 N N . ARG B 1 239 ? 19.203 13.633 22.75 1 95.88 239 ARG B N 1
ATOM 4457 C CA . ARG B 1 239 ? 19.672 14.812 22.016 1 95.88 239 ARG B CA 1
ATOM 4458 C C . ARG B 1 239 ? 18.5 15.602 21.438 1 95.88 239 ARG B C 1
ATOM 4460 O O . ARG B 1 239 ? 18.516 16.828 21.422 1 95.88 239 ARG B O 1
ATOM 4467 N N . PHE B 1 240 ? 17.5 14.945 20.969 1 96.44 240 PHE B N 1
ATOM 4468 C CA . PHE B 1 240 ? 16.312 15.617 20.438 1 96.44 240 PHE B CA 1
ATOM 4469 C C . PHE B 1 240 ? 15.648 16.469 21.516 1 96.44 240 PHE B C 1
ATOM 4471 O O . PHE B 1 240 ? 15.281 17.625 21.266 1 96.44 240 PHE B O 1
ATOM 4478 N N . LYS B 1 241 ? 15.586 15.875 22.719 1 95.94 241 LYS B N 1
ATOM 4479 C CA . LYS B 1 241 ? 15.016 16.609 23.844 1 95.94 241 LYS B CA 1
ATOM 4480 C C . LYS B 1 241 ? 15.836 17.844 24.156 1 95.94 241 LYS B C 1
ATOM 4482 O O . LYS B 1 241 ? 15.281 18.938 24.312 1 95.94 241 LYS B O 1
ATOM 4487 N N . LYS B 1 242 ? 17.094 17.641 24.188 1 96.62 242 LYS B N 1
ATOM 4488 C CA . LYS B 1 242 ? 18 18.719 24.516 1 96.62 242 LYS B CA 1
ATOM 4489 C C . LYS B 1 242 ? 17.953 19.812 23.453 1 96.62 242 LYS B C 1
ATOM 4491 O O . LYS B 1 242 ? 18.078 21 23.766 1 96.62 242 LYS B O 1
ATOM 4496 N N . ASN B 1 243 ? 17.781 19.391 22.234 1 97.06 243 ASN B N 1
ATOM 4497 C CA . ASN B 1 243 ? 17.766 20.328 21.109 1 97.06 243 ASN B CA 1
ATOM 4498 C C . ASN B 1 243 ? 16.406 20.984 20.953 1 97.06 243 ASN B C 1
ATOM 4500 O O . ASN B 1 243 ? 16.203 21.812 20.062 1 97.06 243 ASN B O 1
ATOM 4504 N N . GLY B 1 244 ? 15.414 20.594 21.766 1 97.62 244 GLY B N 1
ATOM 4505 C CA . GLY B 1 244 ? 14.148 21.297 21.844 1 97.62 244 GLY B CA 1
ATOM 4506 C C . GLY B 1 244 ? 13.141 20.844 20.812 1 97.62 244 GLY B C 1
ATOM 4507 O O . GLY B 1 244 ? 12.422 21.672 20.234 1 97.62 244 GLY B O 1
ATOM 4508 N N . ALA B 1 245 ? 13.117 19.578 20.531 1 98 245 ALA B N 1
ATOM 4509 C CA . ALA B 1 245 ? 12.094 19.062 19.625 1 98 245 ALA B CA 1
ATOM 4510 C C . ALA B 1 245 ? 10.695 19.312 20.188 1 98 245 ALA B C 1
ATOM 4512 O O . ALA B 1 245 ? 10.391 18.953 21.328 1 98 245 ALA B O 1
ATOM 4513 N N . VAL B 1 246 ? 9.789 19.891 19.359 1 97.75 246 VAL B N 1
ATOM 4514 C CA . VAL B 1 246 ? 8.461 20.234 19.859 1 97.75 246 VAL B CA 1
ATOM 4515 C C . VAL B 1 246 ? 7.398 19.594 18.953 1 97.75 246 VAL B C 1
ATOM 4517 O O . VAL B 1 246 ? 6.27 19.359 19.391 1 97.75 246 VAL B O 1
ATOM 4520 N N . CYS B 1 247 ? 7.785 19.328 17.766 1 97.94 247 CYS B N 1
ATOM 4521 C CA . CYS B 1 247 ? 6.82 18.859 16.781 1 97.94 247 CYS B CA 1
ATOM 4522 C C . CYS B 1 247 ? 7.41 17.734 15.922 1 97.94 247 CYS B C 1
ATOM 4524 O O . CYS B 1 247 ? 8.617 17.719 15.672 1 97.94 247 CYS B O 1
ATOM 4526 N N . ASN B 1 248 ? 6.574 16.797 15.609 1 96.5 248 ASN B N 1
ATOM 4527 C CA . ASN B 1 248 ? 6.859 15.82 14.562 1 96.5 248 ASN B CA 1
ATOM 4528 C C . ASN B 1 248 ? 5.887 15.953 13.398 1 96.5 248 ASN B C 1
ATOM 4530 O O . ASN B 1 248 ? 4.684 15.758 13.562 1 96.5 248 ASN B O 1
ATOM 4534 N N . LEU B 1 249 ? 6.43 16.328 12.273 1 96.31 249 LEU B N 1
ATOM 4535 C CA . LEU B 1 249 ? 5.672 16.516 11.039 1 96.31 249 LEU B CA 1
ATOM 4536 C C . LEU B 1 249 ? 6.188 15.609 9.938 1 96.31 249 LEU B C 1
ATOM 4538 O O . LEU B 1 249 ? 7.328 15.758 9.484 1 96.31 249 LEU B O 1
ATOM 4542 N N . ILE B 1 250 ? 5.371 14.648 9.469 1 93.56 250 ILE B N 1
ATOM 4543 C CA . ILE B 1 250 ? 5.754 13.695 8.43 1 93.56 250 ILE B CA 1
ATOM 4544 C C . ILE B 1 250 ? 7.074 13.031 8.812 1 93.56 250 ILE B C 1
ATOM 4546 O O . ILE B 1 250 ? 8.016 13 8.016 1 93.56 250 ILE B O 1
ATOM 4550 N N . LEU B 1 251 ? 7.148 12.617 10 1 93 251 LEU B N 1
ATOM 4551 C CA . LEU B 1 251 ? 8.242 11.852 10.594 1 93 251 LEU B CA 1
ATOM 4552 C C . LEU B 1 251 ? 9.453 12.734 10.844 1 93 251 LEU B C 1
ATOM 4554 O O . LEU B 1 251 ? 10.492 12.258 11.312 1 93 251 LEU B O 1
ATOM 4558 N N . ARG B 1 252 ? 9.367 14.039 10.664 1 96.44 252 ARG B N 1
ATOM 4559 C CA . ARG B 1 252 ? 10.477 14.945 10.93 1 96.44 252 ARG B CA 1
ATOM 4560 C C . ARG B 1 252 ? 10.258 15.727 12.219 1 96.44 252 ARG B C 1
ATOM 4562 O O . ARG B 1 252 ? 9.141 16.172 12.492 1 96.44 252 ARG B O 1
ATOM 4569 N N . PHE B 1 253 ? 11.352 15.914 12.883 1 98.06 253 PHE B N 1
ATOM 4570 C CA . PHE B 1 253 ? 11.281 16.688 14.117 1 98.06 253 PHE B CA 1
ATOM 4571 C C . PHE B 1 253 ? 11.586 18.156 13.852 1 98.06 253 PHE B C 1
ATOM 4573 O O . PHE B 1 253 ? 12.461 18.469 13.047 1 98.06 253 PHE B O 1
ATOM 4580 N N . LEU B 1 254 ? 10.852 18.984 14.531 1 98.5 254 LEU B N 1
ATOM 4581 C CA . LEU B 1 254 ? 11.008 20.422 14.477 1 98.5 254 LEU B CA 1
ATOM 4582 C C . LEU B 1 254 ? 11.227 21 15.867 1 98.5 254 LEU B C 1
ATOM 4584 O O . LEU B 1 254 ? 10.664 20.5 16.844 1 98.5 254 LEU B O 1
ATOM 4588 N N . ASP B 1 255 ? 12.008 22.094 15.914 1 98.38 255 ASP B N 1
ATOM 4589 C CA . ASP B 1 255 ? 12.109 22.812 17.172 1 98.38 255 ASP B CA 1
ATOM 4590 C C . ASP B 1 255 ? 11.016 23.891 17.281 1 98.38 255 ASP B C 1
ATOM 4592 O O . ASP B 1 255 ? 10.094 23.922 16.469 1 98.38 255 ASP B O 1
ATOM 4596 N N . GLN B 1 256 ? 11.086 24.672 18.328 1 97.38 256 GLN B N 1
ATOM 4597 C CA . GLN B 1 256 ? 10.039 25.625 18.641 1 97.38 256 GLN B CA 1
ATOM 4598 C C . GLN B 1 256 ? 9.906 26.672 17.531 1 97.38 256 GLN B C 1
ATOM 4600 O O . GLN B 1 256 ? 8.852 27.297 17.375 1 97.38 256 GLN B O 1
ATOM 4605 N N . ASN B 1 257 ? 10.953 26.844 16.734 1 97.5 257 ASN B N 1
ATOM 4606 C CA . ASN B 1 257 ? 10.945 27.828 15.664 1 97.5 257 ASN B CA 1
ATOM 4607 C C . ASN B 1 257 ? 10.664 27.203 14.305 1 97.5 257 ASN B C 1
ATOM 4609 O O . ASN B 1 257 ? 10.727 27.875 13.281 1 97.5 257 ASN B O 1
ATOM 4613 N N . GLY B 1 258 ? 10.391 25.906 14.297 1 97.94 258 GLY B N 1
ATOM 4614 C CA . GLY B 1 258 ? 10.102 25.203 13.055 1 97.94 258 GLY B CA 1
ATOM 4615 C C . GLY B 1 258 ? 11.352 24.766 12.305 1 97.94 258 GLY B C 1
ATOM 4616 O O . GLY B 1 258 ? 11.281 24.453 11.117 1 97.94 258 GLY B O 1
ATOM 4617 N N . ASN B 1 259 ? 12.492 24.844 12.977 1 98 259 ASN B N 1
ATOM 4618 C CA . ASN B 1 259 ? 13.734 24.422 12.336 1 98 259 ASN B CA 1
ATOM 4619 C C . ASN B 1 259 ? 13.914 22.906 12.383 1 98 259 ASN B C 1
ATOM 4621 O O . ASN B 1 259 ? 13.609 22.266 13.398 1 98 259 ASN B O 1
ATOM 4625 N N . THR B 1 260 ? 14.43 22.359 11.273 1 97.5 260 THR B N 1
ATOM 4626 C CA . THR B 1 260 ? 14.664 20.922 11.188 1 97.5 260 THR B CA 1
ATOM 4627 C C . THR B 1 260 ? 16.125 20.609 11.461 1 97.5 260 THR B C 1
ATOM 4629 O O . THR B 1 260 ? 16.469 19.469 11.812 1 97.5 260 THR B O 1
ATOM 4632 N N . GLU B 1 261 ? 17.047 21.562 11.383 1 96.75 261 GLU B N 1
ATOM 4633 C CA . GLU B 1 261 ? 18.484 21.375 11.328 1 96.75 261 GLU B CA 1
ATOM 4634 C C . GLU B 1 261 ? 19.016 20.719 12.602 1 96.75 261 GLU B C 1
ATOM 4636 O O . GLU B 1 261 ? 19.891 19.859 12.539 1 96.75 261 GLU B O 1
ATOM 4641 N N . PRO B 1 262 ? 18.484 21.016 13.719 1 97.25 262 PRO B N 1
ATOM 4642 C CA . PRO B 1 262 ? 19 20.422 14.953 1 97.25 262 PRO B CA 1
ATOM 4643 C C . PRO B 1 262 ? 18.797 18.906 15.016 1 97.25 262 PRO B C 1
ATOM 4645 O O . PRO B 1 262 ? 19.391 18.234 15.852 1 97.25 262 PRO B O 1
ATOM 4648 N N . PHE B 1 263 ? 17.984 18.438 14.125 1 97.38 263 PHE B N 1
ATOM 4649 C CA . PHE B 1 263 ? 17.656 17.016 14.164 1 97.38 263 PHE B CA 1
ATOM 4650 C C . PHE B 1 263 ? 18.062 16.328 12.867 1 97.38 263 PHE B C 1
ATOM 4652 O O . PHE B 1 263 ? 17.516 15.281 12.516 1 97.38 263 PHE B O 1
ATOM 4659 N N . ASP B 1 264 ? 18.969 16.828 12.133 1 95.38 264 ASP B N 1
ATOM 4660 C CA . ASP B 1 264 ? 19.328 16.406 10.781 1 95.38 264 ASP B CA 1
ATOM 4661 C C . ASP B 1 264 ? 19.922 15 10.781 1 95.38 264 ASP B C 1
ATOM 4663 O O . ASP B 1 264 ? 19.812 14.273 9.789 1 95.38 264 ASP B O 1
ATOM 4667 N N . GLU B 1 265 ? 20.531 14.656 11.891 1 94.25 265 GLU B N 1
ATOM 4668 C CA . GLU B 1 265 ? 21.078 13.305 11.969 1 94.25 265 GLU B CA 1
ATOM 4669 C C . GLU B 1 265 ? 20 12.258 11.68 1 94.25 265 GLU B C 1
ATOM 4671 O O . GLU B 1 265 ? 20.297 11.172 11.188 1 94.25 265 GLU B O 1
ATOM 4676 N N . TYR B 1 266 ? 18.781 12.57 11.992 1 95.56 266 TYR B N 1
ATOM 4677 C CA . TYR B 1 266 ? 17.625 11.711 11.766 1 95.56 266 TYR B CA 1
ATOM 4678 C C . TYR B 1 266 ? 16.812 12.195 10.578 1 95.56 266 TYR B C 1
ATOM 4680 O O . TYR B 1 266 ? 16.484 11.422 9.672 1 95.56 266 TYR B O 1
ATOM 4688 N N . ASN B 1 267 ? 16.562 13.5 10.516 1 96.69 267 ASN B N 1
ATOM 4689 C CA . ASN B 1 267 ? 15.648 14.078 9.531 1 96.69 267 ASN B CA 1
ATOM 4690 C C . ASN B 1 267 ? 16.141 13.828 8.109 1 96.69 267 ASN B C 1
ATOM 4692 O O . ASN B 1 267 ? 15.336 13.68 7.188 1 96.69 267 ASN B O 1
ATOM 4696 N N . ARG B 1 268 ? 17.406 13.695 7.906 1 95.5 268 ARG B N 1
ATOM 4697 C CA . ARG B 1 268 ? 17.969 13.547 6.57 1 95.5 268 ARG B CA 1
ATOM 4698 C C . ARG B 1 268 ? 17.891 12.102 6.094 1 95.5 268 ARG B C 1
ATOM 4700 O O . ARG B 1 268 ? 18.234 11.805 4.953 1 95.5 268 ARG B O 1
ATOM 4707 N N . LYS B 1 269 ? 17.406 11.258 6.949 1 95.12 269 LYS B N 1
ATOM 4708 C CA . LYS B 1 269 ? 17.297 9.844 6.598 1 95.12 269 LYS B CA 1
ATOM 4709 C C . LYS B 1 269 ? 15.859 9.469 6.266 1 95.12 269 LYS B C 1
ATOM 4711 O O . LYS B 1 269 ? 15.531 8.289 6.121 1 95.12 269 LYS B O 1
ATOM 4716 N N . ILE B 1 270 ? 15.047 10.445 6.203 1 95 270 ILE B N 1
ATOM 4717 C CA . ILE B 1 270 ? 13.641 10.234 5.875 1 95 270 ILE B CA 1
ATOM 4718 C C . ILE B 1 270 ? 13.445 10.312 4.363 1 95 270 ILE B C 1
ATOM 4720 O O . ILE B 1 270 ? 13.828 11.297 3.73 1 95 270 ILE B O 1
ATOM 4724 N N . ALA B 1 271 ? 12.906 9.234 3.787 1 95.06 271 ALA B N 1
ATOM 4725 C CA . ALA B 1 271 ? 12.562 9.227 2.367 1 95.06 271 ALA B CA 1
ATOM 4726 C C . ALA B 1 271 ? 11.195 9.867 2.133 1 95.06 271 ALA B C 1
ATOM 4728 O O . ALA B 1 271 ? 10.164 9.25 2.404 1 95.06 271 ALA B O 1
ATOM 4729 N N . GLY B 1 272 ? 11.156 11 1.608 1 95.62 272 GLY B N 1
ATOM 4730 C CA . GLY B 1 272 ? 9.953 11.773 1.357 1 95.62 272 GLY B CA 1
ATOM 4731 C C . GLY B 1 272 ? 10.227 13.172 0.84 1 95.62 272 GLY B C 1
ATOM 4732 O O . GLY B 1 272 ? 11.352 13.477 0.427 1 95.62 272 GLY B O 1
ATOM 4733 N N . ILE B 1 273 ? 9.188 13.961 0.827 1 97.25 273 ILE B N 1
ATOM 4734 C CA . ILE B 1 273 ? 9.32 15.336 0.355 1 97.25 273 ILE B CA 1
ATOM 4735 C C . ILE B 1 273 ? 10.32 16.094 1.235 1 97.25 273 ILE B C 1
ATOM 4737 O O . ILE B 1 273 ? 10.32 15.93 2.457 1 97.25 273 ILE B O 1
ATOM 4741 N N . SER B 1 274 ? 11.195 16.875 0.61 1 95.44 274 SER B N 1
ATOM 4742 C CA . SER B 1 274 ? 12.125 17.672 1.388 1 95.44 274 SER B CA 1
ATOM 4743 C C . SER B 1 274 ? 11.406 18.828 2.084 1 95.44 27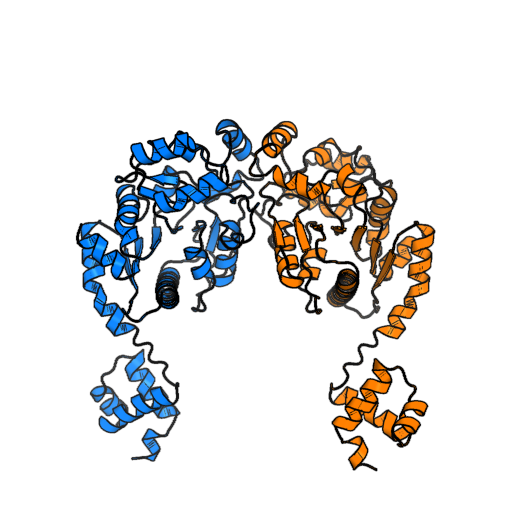4 SER B C 1
ATOM 4745 O O . SER B 1 274 ? 10.312 19.219 1.682 1 95.44 274 SER B O 1
ATOM 4747 N N . ALA B 1 275 ? 12.086 19.328 3.141 1 96.38 275 ALA B N 1
ATOM 4748 C CA . ALA B 1 275 ? 11.539 20.484 3.84 1 96.38 275 ALA B CA 1
ATOM 4749 C C . ALA B 1 275 ? 11.375 21.672 2.889 1 96.38 275 ALA B C 1
ATOM 4751 O O . ALA B 1 275 ? 10.352 22.359 2.92 1 96.38 275 ALA B O 1
ATOM 4752 N N . GLU B 1 276 ? 12.312 21.844 2.045 1 95.69 276 GLU B N 1
ATOM 4753 C CA . GLU B 1 276 ? 12.281 22.969 1.104 1 95.69 276 GLU B CA 1
ATOM 4754 C C . GLU B 1 276 ? 11.125 22.828 0.12 1 95.69 276 GLU B C 1
ATOM 4756 O O . GLU B 1 276 ? 10.375 23.781 -0.097 1 95.69 276 GLU B O 1
ATOM 4761 N N . ALA B 1 277 ? 10.992 21.688 -0.467 1 96.81 277 ALA B N 1
ATOM 4762 C CA . ALA B 1 277 ? 9.898 21.453 -1.405 1 96.81 277 ALA B CA 1
ATOM 4763 C C . ALA B 1 277 ? 8.539 21.609 -0.723 1 96.81 277 ALA B C 1
ATOM 4765 O O . ALA B 1 277 ? 7.613 22.172 -1.306 1 96.81 277 ALA B O 1
ATOM 4766 N N . TYR B 1 278 ? 8.445 21.172 0.502 1 98.06 278 TYR B N 1
ATOM 4767 C CA . TYR B 1 278 ? 7.215 21.297 1.278 1 98.06 278 TYR B CA 1
ATOM 4768 C C . TYR B 1 278 ? 6.84 22.766 1.47 1 98.06 278 TYR B C 1
ATOM 4770 O O . TYR B 1 278 ? 5.688 23.141 1.256 1 98.06 278 TYR B O 1
ATOM 4778 N N . LYS B 1 279 ? 7.777 23.516 1.826 1 97.44 279 LYS B N 1
ATOM 4779 C CA . LYS B 1 279 ? 7.555 24.922 2.129 1 97.44 279 LYS B CA 1
ATOM 4780 C C . LYS B 1 279 ? 7.121 25.688 0.883 1 97.44 279 LYS B C 1
ATOM 4782 O O . LYS B 1 279 ? 6.473 26.734 0.985 1 97.44 279 LYS B O 1
ATOM 4787 N N . ASN B 1 280 ? 7.426 25.172 -0.259 1 96.94 280 ASN B N 1
ATOM 4788 C CA . ASN B 1 280 ? 7.133 25.875 -1.51 1 96.94 280 ASN B CA 1
ATOM 4789 C C . ASN B 1 280 ? 5.707 25.609 -1.978 1 96.94 280 ASN B C 1
ATOM 4791 O O . ASN B 1 280 ? 5.211 26.281 -2.887 1 96.94 280 ASN B O 1
ATOM 4795 N N . VAL B 1 281 ? 5.074 24.688 -1.416 1 98.38 281 VAL B N 1
ATOM 4796 C CA . VAL B 1 281 ? 3.699 24.391 -1.799 1 98.38 281 VAL B CA 1
ATOM 4797 C C . VAL B 1 281 ? 2.789 25.547 -1.41 1 98.38 281 VAL B C 1
ATOM 4799 O O . VAL B 1 281 ? 2.92 26.109 -0.321 1 98.38 281 VAL B O 1
ATOM 4802 N N . GLU B 1 282 ? 1.886 25.844 -2.277 1 98 282 GLU B N 1
ATOM 4803 C CA . GLU B 1 282 ? 1.058 27.047 -2.104 1 98 282 GLU B CA 1
ATOM 4804 C C . GLU B 1 282 ? 0.107 26.891 -0.921 1 98 282 GLU B C 1
ATOM 4806 O O . GLU B 1 282 ? -0.038 27.797 -0.109 1 98 282 GLU B O 1
ATOM 4811 N N . HIS B 1 283 ? -0.587 25.734 -0.864 1 98.56 283 HIS B N 1
ATOM 4812 C CA . HIS B 1 283 ? -1.547 25.484 0.203 1 98.56 283 HIS B CA 1
ATOM 4813 C C . HIS B 1 283 ? -1.062 24.359 1.123 1 98.56 283 HIS B C 1
ATOM 4815 O O . HIS B 1 283 ? -1.012 23.203 0.721 1 98.56 283 HIS B O 1
ATOM 4821 N N . LYS B 1 284 ? -0.7 24.688 2.295 1 98.56 284 LYS B N 1
ATOM 4822 C CA . LYS B 1 284 ? -0.217 23.75 3.307 1 98.56 284 LYS B CA 1
ATOM 4823 C C . LYS B 1 284 ? -1.215 23.625 4.453 1 98.56 284 LYS B C 1
ATOM 4825 O O . LYS B 1 284 ? -1.181 24.406 5.406 1 98.56 284 LYS B O 1
ATOM 4830 N N . LEU B 1 285 ? -2.041 22.625 4.336 1 97.81 285 LEU B N 1
ATOM 4831 C CA . LEU B 1 285 ? -3.145 22.391 5.266 1 97.81 285 LEU B CA 1
ATOM 4832 C C . LEU B 1 285 ? -2.709 21.516 6.43 1 97.81 285 LEU B C 1
ATOM 4834 O O . LEU B 1 285 ? -2.168 20.422 6.215 1 97.81 285 LEU B O 1
ATOM 4838 N N . LEU B 1 286 ? -2.924 21.984 7.586 1 97.62 286 LEU B N 1
ATOM 4839 C CA . LEU B 1 286 ? -2.68 21.234 8.805 1 97.62 286 LEU B CA 1
ATOM 4840 C C . LEU B 1 286 ? -3.984 20.969 9.555 1 97.62 286 LEU B C 1
ATOM 4842 O O . LEU B 1 286 ? -4.723 21.891 9.875 1 97.62 286 LEU B O 1
ATOM 4846 N N . ILE B 1 287 ? -4.27 19.688 9.75 1 95.31 287 ILE B N 1
ATOM 4847 C CA . ILE B 1 287 ? -5.457 19.266 10.492 1 95.31 287 ILE B CA 1
ATOM 4848 C C . ILE B 1 287 ? -5.047 18.75 11.875 1 95.31 287 ILE B C 1
ATOM 4850 O O . ILE B 1 287 ? -4.328 17.75 11.984 1 95.31 287 ILE B O 1
ATOM 4854 N N . THR B 1 288 ? -5.539 19.438 12.883 1 92.56 288 THR B N 1
ATOM 4855 C CA . THR B 1 288 ? -5.148 19.047 14.234 1 92.56 288 THR B CA 1
ATOM 4856 C C . THR B 1 288 ? -6.184 19.5 15.25 1 92.56 288 THR B C 1
ATOM 4858 O O . THR B 1 288 ? -7.148 20.188 14.906 1 92.56 288 THR B O 1
ATOM 4861 N N . GLY B 1 289 ? -6.039 18.969 16.5 1 89.12 289 GLY B N 1
ATOM 4862 C CA . GLY B 1 289 ? -6.922 19.344 17.578 1 89.12 289 GLY B CA 1
ATOM 4863 C C . GLY B 1 289 ? -6.301 19.141 18.953 1 89.12 289 GLY B C 1
ATOM 4864 O O . GLY B 1 289 ? -5.227 18.531 19.062 1 89.12 289 GLY B O 1
ATOM 4865 N N . GLY B 1 290 ? -6.965 19.812 19.875 1 90.19 290 GLY B N 1
ATOM 4866 C CA . GLY B 1 290 ? -6.5 19.672 21.25 1 90.19 290 GLY B CA 1
ATOM 4867 C C . GLY B 1 290 ? -5.582 20.812 21.688 1 90.19 290 GLY B C 1
ATOM 4868 O O . GLY B 1 290 ? -4.656 21.172 20.953 1 90.19 290 GLY B O 1
ATOM 4869 N N . ALA B 1 291 ? -5.793 21.312 22.859 1 90.75 291 ALA B N 1
ATOM 4870 C CA . ALA B 1 291 ? -5.023 22.438 23.391 1 90.75 291 ALA B CA 1
ATOM 4871 C C . ALA B 1 291 ? -3.553 22.062 23.547 1 90.75 291 ALA B C 1
ATOM 4873 O O . ALA B 1 291 ? -2.672 22.906 23.359 1 90.75 291 ALA B O 1
ATOM 4874 N N . GLY B 1 292 ? -3.309 20.812 23.781 1 93.25 292 GLY B N 1
ATOM 4875 C CA . GLY B 1 292 ? -1.951 20.328 24.016 1 93.25 292 GLY B CA 1
ATOM 4876 C C . GLY B 1 292 ? -1.085 20.391 22.766 1 93.25 292 GLY B C 1
ATOM 4877 O O . GLY B 1 292 ? 0.144 20.375 22.859 1 93.25 292 GLY B O 1
ATOM 4878 N N . ASN B 1 293 ? -1.695 20.594 21.609 1 95.19 293 ASN B N 1
ATOM 4879 C CA . ASN B 1 293 ? -0.961 20.562 20.344 1 95.19 293 ASN B CA 1
ATOM 4880 C C . ASN B 1 293 ? -0.552 21.969 19.922 1 95.19 293 ASN B C 1
ATOM 4882 O O . ASN B 1 293 ? 0.123 22.141 18.906 1 95.19 293 ASN B O 1
ATOM 4886 N N . ALA B 1 294 ? -0.839 22.984 20.703 1 96.31 294 ALA B N 1
ATOM 4887 C CA . ALA B 1 294 ? -0.663 24.375 20.281 1 96.31 294 ALA B CA 1
ATOM 4888 C C . ALA B 1 294 ? 0.804 24.672 20 1 96.31 294 ALA B C 1
ATOM 4890 O O . ALA B 1 294 ? 1.122 25.328 19 1 96.31 294 ALA B O 1
ATOM 4891 N N . ALA B 1 295 ? 1.679 24.188 20.859 1 96.81 295 ALA B N 1
ATOM 4892 C CA . ALA B 1 295 ? 3.102 24.469 20.672 1 96.81 295 ALA B CA 1
ATOM 4893 C C . ALA B 1 295 ? 3.602 23.844 19.359 1 96.81 295 ALA B C 1
ATOM 4895 O O . ALA B 1 295 ? 4.391 24.469 18.641 1 96.81 295 ALA B O 1
ATOM 4896 N N . ALA B 1 296 ? 3.182 22.672 19.078 1 97.81 296 ALA B N 1
ATOM 4897 C CA . ALA B 1 296 ? 3.564 22 17.844 1 97.81 296 ALA B CA 1
ATOM 4898 C C . ALA B 1 296 ? 3.002 22.719 16.625 1 97.81 296 ALA B C 1
ATOM 4900 O O . ALA B 1 296 ? 3.689 22.859 15.617 1 97.81 296 ALA B O 1
ATOM 4901 N N . VAL B 1 297 ? 1.781 23.172 16.734 1 97.94 297 VAL B N 1
ATOM 4902 C CA . VAL B 1 297 ? 1.16 23.906 15.648 1 97.94 297 VAL B CA 1
ATOM 4903 C C . VAL B 1 297 ? 1.948 25.188 15.383 1 97.94 297 VAL B C 1
ATOM 4905 O O . VAL B 1 297 ? 2.244 25.516 14.234 1 97.94 297 VAL B O 1
ATOM 4908 N N . LYS B 1 298 ? 2.336 25.859 16.406 1 97.69 298 LYS B N 1
ATOM 4909 C CA . LYS B 1 298 ? 3.125 27.078 16.266 1 97.69 298 LYS B CA 1
ATOM 4910 C C . LYS B 1 298 ? 4.449 26.797 15.562 1 97.69 298 LYS B C 1
ATOM 4912 O O . LYS B 1 298 ? 4.895 27.594 14.734 1 97.69 298 LYS B O 1
ATOM 4917 N N . SER B 1 299 ? 5.02 25.719 15.945 1 98.25 299 SER B N 1
ATOM 4918 C CA . SER B 1 299 ? 6.254 25.312 15.289 1 98.25 299 SER B CA 1
ATOM 4919 C C . SER B 1 299 ? 6.059 25.172 13.789 1 98.25 299 SER B C 1
ATOM 4921 O O . SER B 1 299 ? 6.875 25.656 13 1 98.25 299 SER B O 1
ATOM 4923 N N . CYS B 1 300 ? 4.969 24.562 13.344 1 98.38 300 CYS B N 1
ATOM 4924 C CA . CYS B 1 300 ? 4.668 24.391 11.93 1 98.38 300 CYS B CA 1
ATOM 4925 C C . CYS B 1 300 ? 4.465 25.719 11.234 1 98.38 300 CYS B C 1
ATOM 4927 O O . CYS B 1 300 ? 4.938 25.922 10.117 1 98.38 300 CYS B O 1
ATOM 4929 N N . ILE B 1 301 ? 3.805 26.641 11.922 1 98.19 301 ILE B N 1
ATOM 4930 C CA . ILE B 1 301 ? 3.545 27.969 11.359 1 98.19 301 ILE B CA 1
ATOM 4931 C C . ILE B 1 301 ? 4.863 28.719 11.188 1 98.19 301 ILE B C 1
ATOM 4933 O O . ILE B 1 301 ? 5.16 29.219 10.102 1 98.19 301 ILE B O 1
ATOM 4937 N N . ARG B 1 302 ? 5.664 28.734 12.203 1 97.88 302 ARG B N 1
ATOM 4938 C CA . ARG B 1 302 ? 6.914 29.484 12.195 1 97.88 302 ARG B CA 1
ATOM 4939 C C . ARG B 1 302 ? 7.883 28.922 11.156 1 97.88 302 ARG B C 1
ATOM 4941 O O . ARG B 1 302 ? 8.656 29.688 10.555 1 97.88 302 ARG B O 1
ATOM 4948 N N . GLY B 1 303 ? 7.824 27.641 11.016 1 97.94 303 GLY B N 1
ATOM 4949 C CA . GLY B 1 303 ? 8.695 27 10.047 1 97.94 303 GLY B CA 1
ATOM 4950 C C . GLY B 1 303 ? 8.148 27.062 8.625 1 97.94 303 GLY B C 1
ATOM 4951 O O . GLY B 1 303 ? 8.773 26.531 7.699 1 97.94 303 GLY B O 1
ATOM 4952 N N . ASN B 1 304 ? 6.973 27.656 8.477 1 98.25 304 ASN B N 1
ATOM 4953 C CA . ASN B 1 304 ? 6.301 27.781 7.188 1 98.25 304 ASN B CA 1
ATOM 4954 C C . ASN B 1 304 ? 5.867 26.422 6.66 1 98.25 304 ASN B C 1
ATOM 4956 O O . ASN B 1 304 ? 5.953 26.156 5.457 1 98.25 304 ASN B O 1
ATOM 4960 N N . PHE B 1 305 ? 5.461 25.516 7.516 1 98.5 305 PHE B N 1
ATOM 4961 C CA . PHE B 1 305 ? 4.961 24.203 7.129 1 98.5 305 PHE B CA 1
ATOM 4962 C C . PHE B 1 305 ? 3.438 24.172 7.141 1 98.5 305 PHE B C 1
ATOM 4964 O O . PHE B 1 305 ? 2.826 23.172 6.789 1 98.5 305 PHE B O 1
ATOM 4971 N N . ALA B 1 306 ? 2.863 25.281 7.504 1 98.5 306 ALA B N 1
ATOM 4972 C CA . ALA B 1 306 ? 1.407 25.391 7.492 1 98.5 306 ALA B CA 1
ATOM 4973 C C . ALA B 1 306 ? 0.966 26.828 7.25 1 98.5 306 ALA B C 1
ATOM 4975 O O . ALA B 1 306 ? 1.547 27.766 7.805 1 98.5 306 ALA B O 1
ATOM 4976 N N . ASN B 1 307 ? -0.007 26.984 6.375 1 98.56 307 ASN B N 1
ATOM 4977 C CA . ASN B 1 307 ? -0.599 28.312 6.207 1 98.56 307 ASN B CA 1
ATOM 4978 C C . ASN B 1 307 ? -2.123 28.25 6.211 1 98.56 307 ASN B C 1
ATOM 4980 O O . ASN B 1 307 ? -2.793 29.281 6.176 1 98.56 307 ASN B O 1
ATOM 4984 N N . ILE B 1 308 ? -2.646 27.062 6.258 1 98.62 308 ILE B N 1
ATOM 4985 C CA . ILE B 1 308 ? -4.07 26.812 6.473 1 98.62 308 ILE B CA 1
ATOM 4986 C C . ILE B 1 308 ? -4.258 25.859 7.645 1 98.62 308 ILE B C 1
ATOM 4988 O O . ILE B 1 308 ? -3.709 24.75 7.645 1 98.62 308 ILE B O 1
ATOM 4992 N N . LEU B 1 309 ? -5.082 26.281 8.625 1 98.06 309 LEU B N 1
ATOM 4993 C CA . LEU B 1 309 ? -5.305 25.469 9.812 1 98.06 309 LEU B CA 1
ATOM 4994 C C . LEU B 1 309 ? -6.77 25.062 9.93 1 98.06 309 LEU B C 1
ATOM 4996 O O . LEU B 1 309 ? -7.66 25.906 9.797 1 98.06 309 LEU B O 1
ATOM 5000 N N . ILE B 1 310 ? -6.965 23.797 10.07 1 96.38 310 ILE B N 1
ATOM 5001 C CA . ILE B 1 310 ? -8.266 23.25 10.461 1 96.38 310 ILE B CA 1
ATOM 5002 C C . ILE B 1 310 ? -8.148 22.578 11.828 1 96.38 310 ILE B C 1
ATOM 5004 O O . ILE B 1 310 ? -7.477 21.547 11.961 1 96.38 310 ILE B O 1
ATOM 5008 N N . MET B 1 311 ? -8.789 23.188 12.805 1 95.31 311 MET B N 1
ATOM 5009 C CA . MET B 1 311 ? -8.562 22.703 14.172 1 95.31 311 MET B CA 1
ATOM 5010 C C . MET B 1 311 ? -9.828 22.859 15.016 1 95.31 311 MET B C 1
ATOM 5012 O O . MET B 1 311 ? -10.805 23.453 14.57 1 95.31 311 MET B O 1
ATOM 5016 N N . ASP B 1 312 ? -9.805 22.25 16.188 1 91.81 312 ASP B N 1
ATOM 5017 C CA . ASP B 1 312 ? -10.922 22.422 17.094 1 91.81 312 ASP B CA 1
ATOM 5018 C C . ASP B 1 312 ? -10.758 23.688 17.938 1 91.81 312 ASP B C 1
ATOM 5020 O O . ASP B 1 312 ? -9.727 24.359 17.859 1 91.81 312 ASP B O 1
ATOM 5024 N N . VAL B 1 313 ? -11.758 24 18.672 1 90.19 313 VAL B N 1
ATOM 5025 C CA . VAL B 1 313 ? -11.82 25.266 19.406 1 90.19 313 VAL B CA 1
ATOM 5026 C C . VAL B 1 313 ? -10.75 25.281 20.5 1 90.19 313 VAL B C 1
ATOM 5028 O O . VAL B 1 313 ? -10.164 26.312 20.781 1 90.19 313 VAL B O 1
ATOM 5031 N N . ASP B 1 31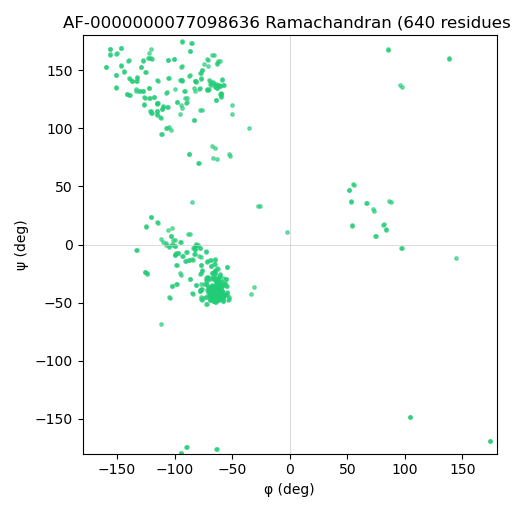4 ? -10.477 24.188 21.109 1 90.12 314 ASP B N 1
ATOM 5032 C CA . ASP B 1 314 ? -9.5 24.109 22.188 1 90.12 314 ASP B CA 1
ATOM 5033 C C . ASP B 1 314 ? -8.102 24.469 21.688 1 90.12 314 ASP B C 1
ATOM 5035 O O . ASP B 1 314 ? -7.379 25.219 22.344 1 90.12 314 ASP B O 1
ATOM 5039 N N . CYS B 1 315 ? -7.781 23.984 20.625 1 93.94 315 CYS B N 1
ATOM 5040 C CA . CYS B 1 315 ? -6.484 24.297 20.031 1 93.94 315 CYS B CA 1
ATOM 5041 C C . CYS B 1 315 ? -6.414 25.75 19.594 1 93.94 315 CYS B C 1
ATOM 5043 O O . CYS B 1 315 ? -5.414 26.438 19.844 1 93.94 315 CYS B O 1
ATOM 5045 N N . ALA B 1 316 ? -7.441 26.219 19.016 1 94.62 316 ALA B N 1
ATOM 5046 C CA . ALA B 1 316 ? -7.496 27.594 18.531 1 94.62 316 ALA B CA 1
ATOM 5047 C C . ALA B 1 316 ? -7.301 28.578 19.672 1 94.62 316 ALA B C 1
ATOM 5049 O O . ALA B 1 316 ? -6.516 29.531 19.562 1 94.62 316 ALA B O 1
ATOM 5050 N N . LYS B 1 317 ? -7.969 28.328 20.75 1 92.56 317 LYS B N 1
ATOM 5051 C CA . LYS B 1 317 ? -7.871 29.219 21.906 1 92.56 317 LYS B CA 1
ATOM 5052 C C . LYS B 1 317 ? -6.465 29.188 22.5 1 92.56 317 LYS B C 1
ATOM 5054 O O . LYS B 1 317 ? -5.941 30.234 22.891 1 92.56 317 LYS B O 1
ATOM 5059 N N . ALA B 1 318 ? -5.938 28.062 22.516 1 94.69 318 ALA B N 1
ATOM 5060 C CA . ALA B 1 318 ? -4.586 27.922 23.047 1 94.69 318 ALA B CA 1
ATOM 5061 C C . ALA B 1 318 ? -3.578 28.703 22.203 1 94.69 318 ALA B C 1
ATOM 5063 O O . ALA B 1 318 ? -2.609 29.25 22.734 1 94.69 318 ALA B O 1
ATOM 5064 N N . LEU B 1 319 ? -3.799 28.781 20.953 1 95.62 319 LEU B N 1
ATOM 5065 C CA . LEU B 1 319 ? -2.898 29.469 20.031 1 95.62 319 LEU B CA 1
ATOM 5066 C C . LEU B 1 319 ? -2.99 30.984 20.219 1 95.62 319 LEU B C 1
ATOM 5068 O O . LEU B 1 319 ? -2.033 31.703 19.922 1 95.62 319 LEU B O 1
ATOM 5072 N N . LEU B 1 320 ? -4.133 31.391 20.641 1 92.31 320 LEU B N 1
ATOM 5073 C CA . LEU B 1 320 ? -4.328 32.844 20.797 1 92.31 320 LEU B CA 1
ATOM 5074 C C . LEU B 1 320 ? -3.67 33.344 22.078 1 92.31 320 LEU B C 1
ATOM 5076 O O . LEU B 1 320 ? -3.225 34.469 22.141 1 92.31 320 LEU B O 1
ATOM 5080 N N . VAL B 1 321 ? -3.785 32.531 23.203 1 85.56 321 VAL B N 1
ATOM 5081 C CA . VAL B 1 321 ? -3.246 32.969 24.484 1 85.56 321 VAL B CA 1
ATOM 5082 C C . VAL B 1 321 ? -1.726 33.062 24.406 1 85.56 321 VAL B C 1
ATOM 5084 O O . VAL B 1 321 ? -1.123 33.938 25.047 1 85.56 321 VAL B O 1
ATOM 5087 N N . ASP B 1 322 ? -1.119 32.469 23.656 1 62.75 322 ASP B N 1
ATOM 5088 C CA . ASP B 1 322 ? 0.338 32.562 23.625 1 62.75 322 ASP B CA 1
ATOM 5089 C C . ASP B 1 322 ? 0.802 33.781 22.859 1 62.75 322 ASP B C 1
ATOM 5091 O O . ASP B 1 322 ? 0.222 34.125 21.828 1 62.75 322 ASP B O 1
#

Secondary structure (DSSP, 8-state):
-HHHHT-HHHHHHHHIIIIIS---HHHHHHHHT--HHHHHHHHHHHHHTTSS---TTHHHHHHTHHHHHHHHHHHT-SEEEEE---TT--HHHHHHHHHHHHHHHHHHH--TT-EEEE--SHHHHHHHH--S-------EEEESB-B---SSTT-GGG-HHHHHHHHHHHH-SEE----SBSB-S-HHHHHHHTTSHHHHHHHHHHHH-SEEEE--EEHHHHHHHHHHTTSS-HHHHHHHHHTT--EEETTEEE-TT---GGGHHHHTTB-B--HHHHHH-SEEEEE---GGGHHHHHHHHHTTS-SEEEEEHHHHHHHHH-/-HHHHT-HHHHHHHHIIIIIS---HHHHHHHHT--HHHHHHHHHHHHHTTSS-----HHHHHHTHHHHHHHHHHHT-SEEEEE---TT--HHHHHHHHHHHHHHHHHHH--TT-EEEE--SHHHHHHHH--S-------EEEESB-BPP-SS-S-GGG-HHHHHHHHHHHH-SEE----SBSB-S-HHHHHHHTTSHHHHHHHHHHHH-SEEEE--EEHHHHHHHHHHTTSS-HHHHHHHHHTT--EEETTEEE-TT---GGGHHHHTTB-B--HHHHHH-SEEEEE---GGGHHHHHHHHHTTS-SEEEEEHHHHHHHHH-

Organism: Anaerostipes caccae (strain DSM 14662 / CCUG 47493 / JCM 13470 / NCIMB 13811 / L1-92) (NCBI:txid411490)

Sequence (644 aa):
MRKIIDDERLIYQCCSLYYEEHMGQSQIAKHLGISKSSVSRMLQTGRELEIVEIKVRHLAQYMYEDLEEELKKKYHLKDVVVAESSPLDSKTERISKLNERAADYLNRLLKDGDYVGVSVGSSIRNLAKTSHEAFHRNCTFVPLVGGISQHTTGMEEVQSNQVAEALAEKYGGNYVSFFSPAVFSNENLMNEFLKEEAVRFIFDYFEKLDIVISGMNIASSMYETVKKLGYVSDDQLDRFKKNGAVCNLILRFLDQNGNTEPFDEYNRKIAGISAEAYKNVEHKLLITGGAGNAAAVKSCIRGNFANILIMDVDCAKALLVDMRKIIDDERLIYQCCSLYYEEHMGQSQIAKHLGISKSSVSRMLQTGRELEIVEIKVRHLAQYMYEDLEEELKKKYHLKDVVVAESSPLDSKTERISKLNERAADYLNRLLKDGDYVGVSVGSSIRNLAKTSHEAFHRNCTFVPLVGGISQHTTGMEEVQSNQVAEALAEKYGGNYVSFFSPAVFSNENLMNEFLKEEAVRFIFDYFEKLDIVISGMNIASSMYETVKKLGYVSDDQLDRFKKNGAVCNLILRFLDQNGNTEPFDEYNRKIAGISAEAYKNVEHKLLITGGAGNAAAVKSCIRGNFANILIMDVDCAKALLVD

Solvent-accessible surface area (backbone atoms only — not comparable to full-atom values): 33023 Å² total; per-residue (Å²): 121,66,70,63,55,67,30,66,68,55,21,48,50,51,39,40,38,38,73,70,64,65,38,50,55,65,54,44,9,63,74,70,70,46,52,48,66,51,43,53,47,15,48,50,45,23,46,70,68,59,70,40,75,76,68,80,53,63,66,60,55,57,69,39,46,64,60,28,52,51,49,22,62,74,68,70,33,83,41,52,43,67,20,71,69,55,94,82,49,48,73,68,53,41,51,50,42,37,33,50,49,47,48,56,49,46,57,69,66,61,47,71,69,35,27,35,29,27,33,51,33,62,64,54,32,49,41,39,66,47,84,64,86,54,60,78,29,54,24,36,21,32,34,37,38,23,35,72,62,45,88,60,90,78,57,71,72,27,29,10,44,53,31,15,47,40,38,15,68,49,24,32,57,37,54,43,68,55,48,26,44,22,60,49,96,39,49,66,60,44,58,57,53,50,63,34,74,65,48,34,60,55,57,60,50,54,74,55,32,44,32,35,44,31,43,70,40,47,27,75,76,43,49,62,56,40,37,74,71,63,76,44,54,72,68,54,50,53,47,39,57,72,61,40,48,34,16,27,48,81,88,26,50,19,20,69,62,27,46,44,71,88,41,40,90,56,45,62,22,47,41,51,66,48,72,68,55,56,47,65,32,78,40,24,35,34,46,52,60,44,46,87,37,28,65,25,49,47,8,32,44,63,42,44,63,34,37,27,42,38,27,27,51,54,18,53,53,43,53,64,75,99,121,68,71,63,56,66,31,66,68,54,21,46,50,52,37,42,38,38,72,71,63,64,40,50,56,65,52,46,11,64,74,71,69,46,51,47,66,49,41,53,48,15,47,50,44,22,46,72,69,60,72,41,74,78,68,80,52,63,67,60,57,56,69,39,45,64,59,27,50,50,49,21,63,75,68,69,33,82,41,50,44,67,21,70,68,57,95,83,50,48,72,67,51,40,51,49,40,36,34,50,48,48,48,54,50,44,58,70,68,63,46,70,70,35,28,33,30,29,34,52,34,61,66,54,31,49,43,42,65,47,83,64,87,53,58,78,30,52,24,37,20,32,35,36,37,23,37,74,65,41,95,70,55,97,50,70,71,25,29,9,46,53,31,15,46,40,38,15,68,50,24,31,58,37,55,40,70,56,47,26,44,22,59,48,96,40,49,66,60,45,58,59,54,49,63,33,75,64,47,34,60,56,59,60,50,52,73,55,32,44,31,34,43,30,44,70,38,48,27,74,77,42,50,62,56,40,38,73,70,64,74,45,52,72,68,54,48,52,48,40,58,74,63,38,48,34,16,27,47,80,87,27,50,17,20,69,62,27,46,44,71,89,41,38,92,56,46,62,21,48,41,49,65,48,73,68,55,56,48,66,32,78,38,24,36,36,48,51,60,44,45,88,39,27,64,26,52,48,8,33,42,64,42,44,62,33,37,27,41,37,28,27,49,53,17,53,54,43,53,63,75,100

Foldseek 3Di:
DVVQLPDPVNLLVLLCCCQVVVDDLCRSCVVVVHDSVSSVSSPVVCVVVVVDPPPVVPVQQVVCVVLFVLLCVVLVFPGEGAFEDDPPDDPVRQLLRLLLRVQVVCLVVAAAPAEEEEFFDDSLLVNLVRPDQAAAHAYEYAYFFEFQDCPDPDRVCRGSQNSRVSNCVRNNHHYDHAHDYFFDPDLVVLVVVCPDPVHVVSVVSLLRHQEYEWEKDFPVVCLVVCVVSVLDDPVLVVQCVVLAFTIATRNATFHLQLDRVSNCVRRSRGGGRDLVSQLPHPAQEYREEDLSCLSHVNSCSNNSNHRYYRYHPNSSVSNSVD/DVVQLPDPVNLLVLLCCCQVVVDDLCRSCVVVVHDSVSSVSSPVVCVVVVVDPPPVVPVQQVVCVVLFVLLCVVLVFPGEGAFEDDPPDDPVRSLLRLLLRVQVVCLVVAAAPAEEEEFFDDSLLVNLVRPDQAAAHAYEYAYFFEFQDPPDDPRVCRTSQNSRVSNCVRNNHHYDHAHDYFFDPDLVVLVVVCPDPVHVVSVVSLLRHQEYEWEKDFPVVCLVVCVVSVLDDPVLVVQCVVLAFTIATRNATFHLQLDRVSNCVRRSRGGGRDLVSQLPHPAQEYREEDLSCLSHVNSCSNNSNHRYYRYHPNSSVSNSVD

Nearest PDB structures (foldseek):
  3kv1-assembly1_A-2  TM=9.103E-01  e=1.700E-20  Aliivibrio fischeri ES114
  3efb-assembly1_A  TM=9.005E-01  e=7.452E-21  Shigella flexneri 2a str. 2457T
  3nze-assembly3_B  TM=8.837E-01  e=4.906E-20  Paenarthrobacter aurescens TC1
  4l4y-assembly1_A  TM=8.512E-01  e=1.879E-17  Escherichia coli K-12
  4go1-assembly1_B-2  TM=6.898E-01  e=2.268E-19  Escherichia coli K-12

Radius of gyration: 30.66 Å; Cα contacts (8 Å, |Δi|>4): 1215; chains: 2; bounding box: 80×80×54 Å

InterPro domains:
  IPR005471 Transcription regulator IclR, N-terminal [PF09339] (21-45)
  IPR007324 Sugar-binding domain, putative [PF04198] (66-320)
  IPR013324 RNA polymerase sigma factor, region 3/4-like [SSF88659] (14-49)
  IPR037171 NagB/RpiA transferase-like [SSF100950] (65-320)
  IPR051054 Bacterial SorC Transcriptional Regulators [PTHR34294] (6-320)